Protein AF-A0A521QIY6-F1 (afdb_monomer)

Structure (mmCIF, N/CA/C/O backbone):
data_AF-A0A521QIY6-F1
#
_entry.id   AF-A0A521QIY6-F1
#
loop_
_atom_site.group_PDB
_atom_site.id
_atom_site.type_symbol
_atom_site.label_atom_id
_atom_site.label_alt_id
_atom_site.label_comp_id
_atom_site.label_asym_id
_atom_site.label_entity_id
_atom_site.label_seq_id
_atom_site.pdbx_PDB_ins_code
_atom_site.Cartn_x
_atom_site.Cartn_y
_atom_site.Cartn_z
_atom_site.occupancy
_atom_site.B_iso_or_equiv
_atom_site.auth_seq_id
_atom_site.auth_comp_id
_atom_site.auth_asym_id
_atom_site.auth_atom_id
_atom_site.pdbx_PDB_model_num
ATOM 1 N N . MET A 1 1 ? 4.962 -23.920 23.127 1.00 33.38 1 MET A N 1
ATOM 2 C CA . MET A 1 1 ? 5.573 -25.149 22.583 1.00 33.38 1 MET A CA 1
ATOM 3 C C . MET A 1 1 ? 4.693 -26.375 22.769 1.00 33.38 1 MET A C 1
ATOM 5 O O . MET A 1 1 ? 4.540 -27.035 21.761 1.00 33.38 1 MET A O 1
ATOM 9 N N . SER A 1 2 ? 4.061 -26.649 23.927 1.00 28.67 2 SER A N 1
ATOM 10 C CA . SER A 1 2 ? 3.234 -27.869 24.095 1.00 28.67 2 SER A CA 1
ATOM 11 C C . SER A 1 2 ? 2.208 -28.070 22.975 1.00 28.67 2 SER A C 1
ATOM 13 O O . SER A 1 2 ? 2.261 -29.090 22.324 1.00 28.67 2 SER A O 1
ATOM 15 N N . ARG A 1 3 ? 1.432 -27.047 22.586 1.00 37.94 3 ARG A N 1
ATOM 16 C CA . ARG A 1 3 ? 0.456 -27.188 21.482 1.00 37.94 3 ARG A CA 1
ATOM 17 C C . ARG A 1 3 ? 0.999 -27.133 20.046 1.00 37.94 3 ARG A C 1
ATOM 19 O O . ARG A 1 3 ? 0.309 -27.557 19.130 1.00 37.94 3 ARG A O 1
ATOM 26 N N . ILE A 1 4 ? 2.204 -26.599 19.819 1.00 36.56 4 ILE A N 1
ATOM 27 C CA . ILE A 1 4 ? 2.858 -26.658 18.490 1.00 36.56 4 ILE A CA 1
ATOM 28 C C . ILE A 1 4 ? 3.478 -28.045 18.296 1.00 36.56 4 ILE A C 1
ATOM 30 O O . ILE A 1 4 ? 3.399 -28.587 17.201 1.00 36.56 4 ILE A O 1
ATOM 34 N N . VAL A 1 5 ? 4.012 -28.620 19.380 1.00 37.09 5 VAL A N 1
ATOM 35 C CA . VAL A 1 5 ? 4.436 -30.021 19.463 1.00 37.09 5 VAL A CA 1
ATOM 36 C C . VAL A 1 5 ? 3.216 -30.948 19.341 1.00 37.09 5 VAL A C 1
ATOM 38 O O . VAL A 1 5 ? 3.253 -31.839 18.497 1.00 37.09 5 VAL A O 1
ATOM 41 N N . ASP A 1 6 ? 2.097 -30.643 20.014 1.00 38.53 6 ASP A N 1
ATOM 42 C CA . ASP A 1 6 ? 0.831 -31.385 19.872 1.00 38.53 6 ASP A CA 1
ATOM 43 C C . ASP A 1 6 ? 0.261 -31.308 18.445 1.00 38.53 6 A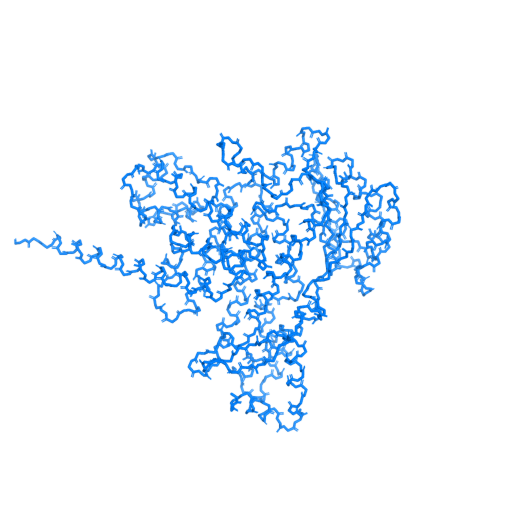SP A C 1
ATOM 45 O O . ASP A 1 6 ? -0.400 -32.236 18.007 1.00 38.53 6 ASP A O 1
ATOM 49 N N . LEU A 1 7 ? 0.498 -30.233 17.682 1.00 38.94 7 LEU A N 1
ATOM 50 C CA . LEU A 1 7 ? 0.057 -30.119 16.282 1.00 38.94 7 LEU A CA 1
ATOM 51 C C . LEU A 1 7 ? 0.878 -31.019 15.345 1.00 38.94 7 LEU A C 1
ATOM 53 O O . LEU A 1 7 ? 0.326 -31.615 14.423 1.00 38.94 7 LEU A O 1
ATOM 57 N N . THR A 1 8 ? 2.181 -31.161 15.604 1.00 36.84 8 THR A N 1
ATOM 58 C CA . THR A 1 8 ? 3.041 -32.162 14.949 1.00 36.84 8 THR A CA 1
ATOM 59 C C . THR A 1 8 ? 2.701 -33.596 15.370 1.00 36.84 8 THR A C 1
ATOM 61 O O . THR A 1 8 ? 2.744 -34.483 14.523 1.00 36.84 8 THR A O 1
ATOM 64 N N . GLU A 1 9 ? 2.305 -33.829 16.625 1.00 35.41 9 GLU A N 1
ATOM 65 C CA . GLU A 1 9 ? 1.863 -35.146 17.115 1.00 35.41 9 GLU A CA 1
ATOM 66 C C . GLU A 1 9 ? 0.446 -35.509 16.637 1.00 35.41 9 GLU A C 1
ATOM 68 O O . GLU A 1 9 ? 0.206 -36.640 16.235 1.00 35.41 9 GLU A O 1
ATOM 73 N N . GLN A 1 10 ? -0.487 -34.555 16.546 1.00 37.91 10 GLN A N 1
ATOM 74 C CA . GLN A 1 10 ? -1.837 -34.774 16.003 1.00 37.91 10 GLN A CA 1
ATOM 75 C C . GLN A 1 10 ? -1.839 -35.032 14.492 1.00 37.91 10 GLN A C 1
ATOM 77 O O . GLN A 1 10 ? -2.783 -35.632 13.976 1.00 37.91 10 GLN A O 1
ATOM 82 N N . LEU A 1 11 ? -0.799 -34.617 13.765 1.00 38.03 11 LEU A N 1
ATOM 83 C CA . LEU A 1 11 ? -0.549 -34.992 12.365 1.00 38.03 11 LEU A CA 1
ATOM 84 C C . LEU A 1 11 ? 0.205 -36.336 12.239 1.00 38.03 11 LEU A C 1
ATOM 86 O O . LEU A 1 11 ? 0.310 -36.894 11.141 1.00 38.03 11 LEU A O 1
ATOM 90 N N . GLY A 1 12 ? 0.659 -36.890 13.364 1.00 31.09 12 GLY A N 1
ATOM 91 C CA . GLY A 1 12 ? 1.385 -38.146 13.491 1.00 31.09 12 GLY A CA 1
ATOM 92 C C . GLY A 1 12 ? 0.473 -39.366 13.503 1.00 31.09 12 GLY A C 1
ATOM 93 O O . GLY A 1 12 ? 0.158 -39.897 14.552 1.00 31.09 12 GLY A O 1
ATOM 94 N N . ASP A 1 13 ? 0.072 -39.784 12.306 1.00 34.28 13 ASP A N 1
ATOM 95 C CA . ASP A 1 13 ? 0.195 -41.196 11.889 1.00 34.28 13 ASP A CA 1
ATOM 96 C C . ASP A 1 13 ? 0.654 -41.305 10.415 1.00 34.28 13 ASP A C 1
ATOM 98 O O . ASP A 1 13 ? 0.683 -42.383 9.829 1.00 34.28 13 ASP A O 1
ATOM 102 N N . GLY A 1 14 ? 1.045 -40.185 9.782 1.00 34.66 14 GLY A N 1
ATOM 103 C CA . GLY A 1 14 ? 1.465 -40.184 8.374 1.00 34.66 14 GLY A CA 1
ATOM 104 C C . GLY A 1 14 ? 2.451 -39.094 7.954 1.00 34.66 14 GLY A C 1
ATOM 105 O O . GLY A 1 14 ? 2.953 -39.154 6.836 1.00 34.66 14 GLY A O 1
ATOM 106 N N . TYR A 1 15 ? 2.772 -38.119 8.811 1.00 33.00 15 TYR A N 1
ATOM 107 C CA . TYR A 1 15 ? 3.802 -37.121 8.519 1.00 33.00 15 TYR A CA 1
ATOM 108 C C . TYR A 1 15 ? 4.764 -36.994 9.707 1.00 33.00 15 TYR A C 1
ATOM 110 O O . TYR A 1 15 ? 4.307 -36.696 10.811 1.00 33.00 15 TYR A O 1
ATOM 118 N N . PRO A 1 16 ? 6.080 -37.231 9.519 1.00 33.34 16 PRO A N 1
ATOM 119 C CA . PRO A 1 16 ? 7.054 -37.100 10.599 1.00 33.34 16 PRO A CA 1
ATOM 120 C C . PRO A 1 16 ? 7.048 -35.664 11.140 1.00 33.34 16 PRO A C 1
ATOM 122 O O . PRO A 1 16 ? 6.715 -34.737 10.418 1.00 33.34 16 PRO A O 1
ATOM 125 N N . ALA A 1 17 ? 7.420 -35.447 12.399 1.00 36.56 17 ALA A N 1
ATOM 126 C CA . ALA A 1 17 ? 7.435 -34.113 13.014 1.00 36.56 17 ALA A CA 1
ATOM 127 C C . ALA A 1 17 ? 8.518 -33.161 12.435 1.00 36.56 17 ALA A C 1
ATOM 129 O O . ALA A 1 17 ? 8.442 -31.949 12.619 1.00 36.56 17 ALA A O 1
ATOM 130 N N . GLY A 1 18 ? 9.501 -33.688 11.693 1.00 36.19 18 GLY A N 1
ATOM 131 C CA . GLY A 1 18 ? 10.623 -32.933 11.103 1.00 36.19 18 GLY A CA 1
ATOM 132 C C . GLY A 1 18 ? 10.315 -32.016 9.898 1.00 36.19 18 GLY A C 1
ATOM 133 O O . GLY A 1 18 ? 10.784 -30.880 9.879 1.00 36.19 18 GLY A O 1
ATOM 134 N N . PRO A 1 19 ? 9.490 -32.398 8.902 1.00 43.59 19 PRO A N 1
ATOM 135 C CA . PRO A 1 19 ? 9.240 -31.590 7.713 1.00 43.59 19 PRO A CA 1
ATOM 136 C C . PRO A 1 19 ? 8.481 -30.301 8.015 1.00 43.59 19 PRO A C 1
ATOM 138 O O . PRO A 1 19 ? 8.651 -29.333 7.288 1.00 43.59 19 PRO A O 1
ATOM 141 N N . MET A 1 20 ? 7.647 -30.246 9.062 1.00 41.03 20 MET A N 1
ATOM 142 C CA . MET A 1 20 ? 6.888 -29.031 9.377 1.00 41.03 20 MET A CA 1
ATOM 143 C C . MET A 1 20 ? 7.751 -28.002 10.114 1.00 41.03 20 MET A C 1
ATOM 145 O O . MET A 1 20 ? 7.671 -26.822 9.779 1.00 41.03 20 MET A O 1
ATOM 149 N N . SER A 1 21 ? 8.629 -28.414 11.040 1.00 44.91 21 SER A N 1
ATOM 150 C CA . SER A 1 21 ? 9.616 -27.501 11.635 1.00 44.91 21 SER A CA 1
ATOM 151 C C . SER A 1 21 ? 10.596 -26.982 10.588 1.00 44.91 21 SER A C 1
ATOM 153 O O . SER A 1 21 ? 10.877 -25.786 10.568 1.00 44.91 21 SER A O 1
ATOM 155 N N . ASP A 1 22 ? 11.036 -27.843 9.669 1.00 47.06 22 ASP A N 1
ATOM 156 C CA . ASP A 1 22 ? 11.930 -27.467 8.573 1.00 47.06 22 ASP A CA 1
ATOM 157 C C . ASP A 1 22 ? 11.218 -26.607 7.528 1.00 47.06 22 ASP A C 1
ATOM 159 O O . ASP A 1 22 ? 11.803 -25.663 7.007 1.00 47.06 22 ASP A O 1
ATOM 163 N N . MET A 1 23 ? 9.931 -26.846 7.264 1.00 49.12 23 MET A N 1
ATOM 164 C CA . MET A 1 23 ? 9.115 -26.022 6.372 1.00 49.12 23 MET A CA 1
ATOM 165 C C . MET A 1 23 ? 8.836 -24.648 6.988 1.00 49.12 23 MET A C 1
ATOM 167 O O . MET A 1 23 ? 9.000 -23.641 6.305 1.00 49.12 23 MET A O 1
ATOM 171 N N . VAL A 1 24 ? 8.513 -24.573 8.282 1.00 54.50 24 VAL A N 1
ATOM 172 C CA . VAL A 1 24 ? 8.364 -23.310 9.027 1.00 54.50 24 VAL A CA 1
ATOM 173 C C . VAL A 1 24 ? 9.696 -22.561 9.072 1.00 54.50 24 VAL A C 1
ATOM 175 O O . VAL A 1 24 ? 9.743 -21.369 8.765 1.00 54.50 24 VAL A O 1
ATOM 178 N N . TYR A 1 25 ? 10.799 -23.253 9.356 1.00 53.59 25 TYR A N 1
ATOM 179 C CA . TYR A 1 25 ? 12.136 -22.673 9.308 1.00 53.59 25 TYR A CA 1
ATOM 180 C C . TYR A 1 25 ? 12.508 -22.220 7.890 1.00 53.59 25 TYR A C 1
ATOM 182 O O . TYR A 1 25 ? 13.043 -21.133 7.717 1.00 53.59 25 TYR A O 1
ATOM 190 N N . SER A 1 26 ? 12.158 -22.970 6.846 1.00 54.97 26 SER A N 1
ATOM 191 C CA . SER A 1 26 ? 12.423 -22.596 5.451 1.00 54.97 26 SER A CA 1
ATOM 192 C C . SER A 1 26 ? 11.558 -21.422 4.967 1.00 54.97 26 SER A C 1
ATOM 194 O O . SER A 1 26 ? 12.024 -20.616 4.157 1.00 54.97 26 SER A O 1
ATOM 196 N N . ALA A 1 27 ? 10.331 -21.288 5.485 1.00 55.47 27 ALA A N 1
ATOM 197 C CA . ALA A 1 27 ? 9.364 -20.262 5.097 1.00 55.47 27 ALA A CA 1
ATOM 198 C C . ALA A 1 27 ? 9.553 -18.938 5.836 1.00 55.47 27 ALA A C 1
ATOM 200 O O . ALA A 1 27 ? 9.426 -17.864 5.234 1.00 55.47 27 ALA A O 1
ATOM 201 N N . PHE A 1 28 ? 9.878 -19.009 7.125 1.00 55.62 28 PHE A N 1
ATOM 202 C CA . PHE A 1 28 ? 10.055 -17.838 7.977 1.00 55.62 28 PHE A CA 1
ATOM 203 C C . PHE A 1 28 ? 11.526 -17.504 8.228 1.00 55.62 28 PHE A C 1
ATOM 205 O O . PHE A 1 28 ? 11.812 -16.364 8.581 1.00 55.62 28 PHE A O 1
ATOM 212 N N . ARG A 1 29 ? 12.456 -18.445 7.992 1.00 57.75 29 ARG A N 1
ATOM 213 C CA . ARG A 1 29 ? 13.927 -18.275 8.049 1.00 57.75 29 ARG A CA 1
ATOM 214 C C . ARG A 1 29 ? 14.431 -17.591 9.314 1.00 57.75 29 ARG A C 1
ATOM 216 O O . ARG A 1 29 ? 15.457 -16.917 9.316 1.00 57.75 29 ARG A O 1
ATOM 223 N N . ARG A 1 30 ? 13.686 -17.774 10.396 1.00 55.84 30 ARG A N 1
ATOM 224 C CA . ARG A 1 30 ? 13.954 -17.232 11.718 1.00 55.84 30 ARG A CA 1
ATOM 225 C C . ARG A 1 30 ? 13.750 -18.340 12.728 1.00 55.84 30 ARG A C 1
ATOM 227 O O . ARG A 1 30 ? 12.831 -19.149 12.590 1.00 55.84 30 ARG A O 1
ATOM 234 N N . ARG A 1 31 ? 14.621 -18.385 13.733 1.00 49.47 31 ARG A N 1
ATOM 235 C CA . ARG A 1 31 ? 14.459 -19.337 14.830 1.00 49.47 31 ARG A CA 1
ATOM 236 C C . ARG A 1 31 ? 13.375 -18.808 15.767 1.00 49.47 31 ARG A C 1
ATOM 238 O O . ARG A 1 31 ? 13.448 -17.639 16.149 1.00 49.47 31 ARG A O 1
ATOM 245 N N . PRO A 1 32 ? 12.373 -19.617 16.138 1.00 48.91 32 PRO A N 1
ATOM 246 C CA . PRO A 1 32 ? 11.478 -19.258 17.226 1.00 48.91 32 PRO A CA 1
ATOM 247 C C . PRO A 1 32 ? 12.277 -19.267 18.530 1.00 48.91 32 PRO A C 1
ATOM 249 O O . PRO A 1 32 ? 12.830 -20.290 18.923 1.00 48.91 32 PRO A O 1
ATOM 252 N N . VAL A 1 33 ? 12.348 -18.115 19.186 1.00 47.69 33 VAL A N 1
ATOM 253 C CA . VAL A 1 33 ? 13.031 -17.909 20.463 1.00 47.69 33 VAL A CA 1
ATOM 254 C C . VAL A 1 33 ? 12.031 -17.323 21.443 1.00 47.69 33 VAL A C 1
ATOM 256 O O . VAL A 1 33 ? 11.295 -16.390 21.133 1.00 47.69 33 VAL A O 1
ATOM 259 N N . LEU A 1 34 ? 11.973 -17.876 22.646 1.00 39.91 34 LEU A N 1
ATOM 260 C CA . LEU A 1 34 ? 11.134 -17.335 23.704 1.00 39.91 34 LEU A CA 1
ATOM 261 C C . LEU A 1 34 ? 11.894 -16.196 24.396 1.00 39.91 34 LEU A C 1
ATOM 263 O O . LEU A 1 34 ? 12.901 -16.443 25.056 1.00 39.91 34 LEU A O 1
ATOM 267 N N . LYS A 1 35 ? 11.411 -14.955 24.277 1.00 44.25 35 LYS A N 1
ATOM 268 C CA . LYS A 1 35 ? 11.893 -13.817 25.076 1.00 44.25 35 LYS A CA 1
ATOM 269 C C . LYS A 1 35 ? 10.741 -13.212 25.856 1.00 44.25 35 LYS A C 1
ATOM 271 O O . LYS A 1 35 ? 9.665 -12.985 25.312 1.00 44.25 35 LYS A O 1
ATOM 276 N N . THR A 1 36 ? 10.965 -12.951 27.145 1.00 43.88 36 THR A N 1
ATOM 277 C CA . THR A 1 36 ? 9.992 -12.267 28.020 1.00 43.88 36 THR A CA 1
ATOM 278 C C . THR A 1 36 ? 8.578 -12.878 27.963 1.00 43.88 36 THR A C 1
ATOM 280 O O . THR A 1 36 ? 7.592 -12.156 27.862 1.00 43.88 36 THR A O 1
ATOM 283 N N . GLY A 1 37 ? 8.464 -14.213 27.937 1.00 37.19 37 GLY A N 1
ATOM 284 C CA . GLY A 1 37 ? 7.169 -14.912 27.866 1.00 37.19 37 GLY A CA 1
ATOM 285 C C . GLY A 1 37 ? 6.442 -14.846 26.513 1.00 37.19 37 GLY A C 1
ATOM 286 O O . GLY A 1 37 ? 5.353 -15.401 26.393 1.00 37.19 37 GLY A O 1
ATOM 287 N N . ARG A 1 38 ? 7.029 -14.221 25.483 1.00 35.53 38 ARG A N 1
ATOM 288 C CA . ARG A 1 38 ? 6.513 -14.203 24.106 1.00 35.53 38 ARG A CA 1
ATOM 289 C C . ARG A 1 38 ? 7.471 -14.922 23.164 1.00 35.53 38 ARG A C 1
ATOM 291 O O . ARG A 1 38 ? 8.690 -14.789 23.261 1.00 35.53 38 ARG A O 1
ATOM 298 N N . TRP A 1 39 ? 6.916 -15.702 22.244 1.00 41.78 39 TRP A N 1
ATOM 299 C CA . TRP A 1 39 ? 7.694 -16.303 21.166 1.00 41.78 39 TRP A CA 1
ATOM 300 C C . TRP A 1 39 ? 7.975 -15.233 20.120 1.00 41.78 39 TRP A C 1
ATOM 302 O O . TRP A 1 39 ? 7.055 -14.737 19.478 1.00 41.78 39 TRP A O 1
ATOM 312 N N . ILE A 1 40 ? 9.244 -14.886 19.962 1.00 43.91 40 ILE A N 1
ATOM 313 C CA . ILE A 1 40 ? 9.724 -14.000 18.913 1.00 43.91 40 ILE A CA 1
ATOM 314 C C . ILE A 1 40 ? 10.501 -14.825 17.894 1.00 43.91 40 ILE A C 1
ATOM 316 O O . ILE A 1 40 ? 11.194 -15.779 18.232 1.00 43.91 40 ILE A O 1
ATOM 320 N N . LEU A 1 41 ? 10.388 -14.475 16.623 1.00 47.62 41 LEU A N 1
ATOM 321 C CA . LEU A 1 41 ? 11.228 -15.056 15.586 1.00 47.62 41 LEU A CA 1
ATOM 322 C C . LEU A 1 41 ? 12.486 -14.185 15.475 1.00 47.62 41 LEU A C 1
ATOM 324 O O . LEU A 1 41 ? 12.417 -13.068 14.956 1.00 47.62 41 LEU A O 1
ATOM 328 N N . GLU A 1 42 ? 13.612 -14.670 16.008 1.00 46.06 42 GLU A N 1
ATOM 329 C CA . GLU A 1 42 ? 14.890 -13.954 15.947 1.00 46.06 42 GLU A CA 1
ATOM 330 C C . GLU A 1 42 ? 15.469 -13.991 14.534 1.00 46.06 42 GLU A C 1
ATOM 332 O O . GLU A 1 42 ? 15.490 -15.034 13.871 1.00 46.06 42 GLU A O 1
ATOM 337 N N . GLU A 1 43 ? 15.946 -12.832 14.075 1.00 49.16 43 GLU A N 1
ATOM 338 C CA . GLU A 1 43 ? 16.735 -12.747 12.851 1.00 49.16 43 GLU A CA 1
ATOM 339 C C . GLU A 1 43 ? 18.039 -13.533 13.033 1.00 49.16 43 GLU A C 1
ATOM 341 O O . GLU A 1 43 ? 18.678 -13.416 14.083 1.00 49.16 43 GLU A O 1
ATOM 346 N N . PRO A 1 44 ? 18.456 -14.342 12.045 1.00 44.19 44 PRO A N 1
ATOM 347 C CA . PRO A 1 44 ? 19.740 -15.011 12.126 1.00 44.19 44 PRO A CA 1
ATOM 348 C C . PRO A 1 44 ? 20.871 -13.972 12.243 1.00 44.19 44 PRO A C 1
ATOM 350 O O . PRO A 1 44 ? 20.827 -12.930 11.574 1.00 44.19 44 PRO A O 1
ATOM 353 N N . PRO A 1 45 ? 21.900 -14.239 13.068 1.00 36.44 45 PRO A N 1
ATOM 354 C CA . PRO A 1 45 ? 23.074 -13.381 13.138 1.00 36.44 45 PRO A CA 1
ATOM 355 C C . PRO A 1 45 ? 23.733 -13.340 11.751 1.00 36.44 45 PRO A C 1
ATOM 357 O O . PRO A 1 45 ? 24.137 -14.374 11.226 1.00 36.44 45 PRO A O 1
ATOM 360 N N . GLY A 1 46 ? 23.777 -12.154 11.134 1.00 40.50 46 GLY A N 1
ATOM 361 C CA . GLY A 1 46 ? 24.279 -11.956 9.763 1.00 40.50 46 GLY A CA 1
ATOM 362 C C . GLY A 1 46 ? 23.329 -11.220 8.809 1.00 40.50 46 GLY A C 1
ATOM 363 O O . GLY A 1 46 ? 23.744 -10.857 7.712 1.00 40.50 46 GLY A O 1
ATOM 364 N N . GLY A 1 47 ? 22.088 -10.936 9.224 1.00 45.03 47 GLY A N 1
ATOM 365 C CA . GLY A 1 47 ? 21.134 -10.164 8.421 1.00 45.03 47 GLY A CA 1
ATOM 366 C C . GLY A 1 47 ? 20.554 -10.928 7.220 1.00 45.03 47 GLY A C 1
ATOM 367 O O . GLY A 1 47 ? 20.888 -12.079 6.950 1.00 45.03 47 GLY A O 1
ATOM 368 N N . PHE A 1 48 ? 19.620 -10.280 6.518 1.00 41.06 48 PHE A N 1
ATOM 369 C CA . PHE A 1 48 ? 18.853 -10.811 5.383 1.00 41.06 48 PHE A CA 1
ATOM 370 C C . PHE A 1 48 ? 19.747 -11.219 4.192 1.00 41.06 48 PHE A C 1
ATOM 372 O O . PHE A 1 48 ? 19.914 -10.438 3.262 1.00 41.06 48 PHE A O 1
ATOM 379 N N . ASN A 1 49 ? 20.297 -12.437 4.191 1.00 38.00 49 ASN A N 1
ATOM 380 C CA . ASN A 1 49 ? 21.118 -12.949 3.080 1.00 38.00 49 ASN A CA 1
ATOM 381 C C . ASN A 1 49 ? 20.652 -14.299 2.503 1.00 38.00 49 ASN A C 1
ATOM 383 O O . ASN A 1 49 ? 21.414 -14.999 1.846 1.00 38.00 49 ASN A O 1
ATOM 387 N N . ALA A 1 50 ? 19.383 -14.660 2.688 1.00 43.66 50 ALA A N 1
ATOM 388 C CA . ALA A 1 50 ? 18.773 -15.808 2.019 1.00 43.66 50 ALA A CA 1
ATOM 389 C C . ALA A 1 50 ? 17.541 -15.330 1.235 1.00 43.66 50 ALA A C 1
ATOM 391 O O . ALA A 1 50 ? 16.731 -14.615 1.820 1.00 43.66 50 ALA A O 1
ATOM 392 N N . ASP A 1 51 ? 17.378 -15.761 -0.033 1.00 52.19 51 ASP A N 1
ATOM 393 C CA . ASP A 1 51 ? 16.365 -15.329 -1.034 1.00 52.19 51 ASP A CA 1
ATOM 394 C C . ASP A 1 51 ? 15.357 -14.270 -0.551 1.00 52.19 51 ASP A C 1
ATOM 396 O O . ASP A 1 51 ? 14.376 -14.624 0.116 1.00 52.19 51 ASP A O 1
ATOM 400 N N . PRO A 1 52 ? 15.566 -12.987 -0.886 1.00 60.12 52 PRO A N 1
ATOM 401 C CA . PRO A 1 52 ? 14.670 -11.919 -0.465 1.00 60.12 52 PRO A CA 1
ATOM 402 C C . PRO A 1 52 ? 13.254 -12.095 -1.038 1.00 60.12 52 PRO A C 1
ATOM 404 O O . PRO A 1 52 ? 13.064 -12.660 -2.117 1.00 60.12 52 PRO A O 1
ATOM 407 N N . PHE A 1 53 ? 12.257 -11.539 -0.334 1.00 64.75 53 PHE A N 1
ATOM 408 C CA . PHE A 1 53 ? 10.866 -11.404 -0.801 1.00 64.75 53 PHE A CA 1
ATOM 409 C C . PHE A 1 53 ? 10.790 -10.900 -2.252 1.00 64.75 53 PHE A C 1
ATOM 411 O O . PHE A 1 53 ? 9.955 -11.374 -3.024 1.00 64.75 53 PHE A O 1
ATOM 418 N N . LEU A 1 54 ? 11.703 -9.995 -2.630 1.00 71.81 54 LEU A N 1
ATOM 419 C CA . LEU A 1 54 ? 11.902 -9.523 -3.998 1.00 71.81 54 LEU A CA 1
ATOM 420 C C . LEU A 1 54 ? 13.359 -9.670 -4.422 1.00 71.81 54 LEU A C 1
ATOM 422 O O . LEU A 1 54 ? 14.264 -9.204 -3.734 1.00 71.81 54 LEU A O 1
ATOM 426 N N . GLN A 1 55 ? 13.570 -10.235 -5.603 1.00 77.50 55 GLN A N 1
ATOM 427 C CA . GLN A 1 55 ? 14.846 -10.190 -6.304 1.00 77.50 55 GLN A CA 1
ATOM 428 C C . GLN A 1 55 ? 14.895 -8.913 -7.144 1.00 77.50 55 GLN A C 1
ATOM 430 O O . GLN A 1 55 ? 14.015 -8.684 -7.974 1.00 77.50 55 GLN A O 1
ATOM 435 N N . ILE A 1 56 ? 15.914 -8.083 -6.929 1.00 77.44 56 ILE A N 1
ATOM 436 C CA . ILE A 1 56 ? 16.141 -6.855 -7.696 1.00 77.44 56 ILE A CA 1
ATOM 437 C C . ILE A 1 56 ? 17.294 -7.121 -8.665 1.00 77.44 56 ILE A C 1
ATOM 439 O O . ILE A 1 56 ? 18.407 -7.435 -8.243 1.00 77.44 56 ILE A O 1
ATOM 443 N N . GLY A 1 57 ? 17.015 -7.023 -9.960 1.00 78.50 57 GLY A N 1
ATOM 444 C CA . GLY A 1 57 ? 18.015 -7.081 -11.015 1.00 78.50 57 GLY A CA 1
ATOM 445 C C . GLY A 1 57 ? 18.923 -5.855 -10.988 1.00 78.50 57 GLY A C 1
ATOM 446 O O . GLY A 1 57 ? 18.532 -4.780 -10.529 1.00 78.50 57 GLY A O 1
ATOM 447 N N . GLN A 1 58 ? 20.143 -6.026 -11.494 1.00 81.31 58 GLN A N 1
ATOM 448 C CA . GLN A 1 58 ? 21.100 -4.930 -11.614 1.00 81.31 58 GLN A CA 1
ATOM 449 C C . GLN A 1 58 ? 20.564 -3.820 -12.536 1.00 81.31 58 GLN A C 1
ATOM 451 O O . GLN A 1 58 ? 19.804 -4.119 -13.466 1.00 81.31 58 GLN A O 1
ATOM 456 N N . PRO A 1 59 ? 20.979 -2.560 -12.315 1.00 80.81 59 PRO A N 1
ATOM 457 C CA . PRO A 1 59 ? 20.694 -1.464 -13.230 1.00 80.81 59 PRO A CA 1
ATOM 458 C C . PRO A 1 59 ? 21.137 -1.780 -14.649 1.00 80.81 59 PRO A C 1
ATOM 460 O O . PRO A 1 59 ? 22.239 -2.277 -14.880 1.00 80.81 59 PRO A O 1
ATOM 463 N N . ILE A 1 60 ? 20.282 -1.432 -15.604 1.00 86.25 60 ILE A N 1
ATOM 464 C CA . ILE A 1 60 ? 20.591 -1.479 -17.026 1.00 86.25 60 ILE A CA 1
ATOM 465 C C . ILE A 1 60 ? 20.436 -0.063 -17.570 1.00 86.25 60 ILE A C 1
ATOM 467 O O . ILE A 1 60 ? 19.347 0.516 -17.505 1.00 86.25 60 ILE A O 1
ATOM 471 N N . ALA A 1 61 ? 21.535 0.500 -18.067 1.00 86.50 61 ALA A N 1
ATOM 472 C CA . ALA A 1 61 ? 21.528 1.777 -18.765 1.00 86.50 61 ALA A CA 1
ATOM 473 C C . ALA A 1 61 ? 20.767 1.659 -20.096 1.00 86.50 61 ALA A C 1
ATOM 475 O O . ALA A 1 61 ? 20.774 0.612 -20.744 1.00 86.50 61 ALA A O 1
ATOM 476 N N . LEU A 1 62 ? 20.090 2.736 -20.492 1.00 86.06 62 LEU A N 1
ATOM 477 C CA . LEU A 1 62 ? 19.343 2.838 -21.751 1.00 86.06 62 LEU A CA 1
ATOM 478 C C . LEU A 1 62 ? 20.156 3.621 -22.801 1.00 86.06 62 LEU A C 1
ATOM 480 O O . LEU A 1 62 ? 19.644 4.542 -23.435 1.00 86.06 62 LEU A O 1
ATOM 484 N N . ASP A 1 63 ? 21.434 3.280 -22.959 1.00 77.44 63 ASP A N 1
ATOM 485 C CA . ASP A 1 63 ? 22.473 4.025 -23.693 1.00 77.44 63 ASP A CA 1
ATOM 486 C C . ASP A 1 63 ? 22.563 3.713 -25.203 1.00 77.44 63 ASP A C 1
ATOM 488 O O . ASP A 1 63 ? 23.572 3.980 -25.849 1.00 77.44 63 ASP A O 1
ATOM 492 N N . GLY A 1 64 ? 21.480 3.214 -25.804 1.00 67.94 64 GLY A N 1
ATOM 493 C CA . GLY A 1 64 ? 21.366 3.026 -27.258 1.00 67.94 64 GLY A CA 1
ATOM 494 C C . GLY A 1 64 ? 21.507 1.580 -27.741 1.00 67.94 64 GLY A C 1
ATOM 495 O O . GLY A 1 64 ? 21.068 1.277 -28.850 1.00 67.94 64 GLY A O 1
ATOM 496 N N . HIS A 1 65 ? 21.974 0.652 -26.902 1.00 81.56 65 HIS A N 1
ATOM 497 C CA . HIS A 1 65 ? 21.978 -0.790 -27.196 1.00 81.56 65 HIS A CA 1
ATOM 498 C C . HIS A 1 65 ? 20.652 -1.461 -26.807 1.00 81.56 65 HIS A C 1
ATOM 500 O O . HIS A 1 65 ? 20.597 -2.399 -26.008 1.00 81.56 65 HIS A O 1
ATOM 506 N N . LEU A 1 66 ? 19.546 -0.963 -27.366 1.00 83.44 66 LEU A N 1
ATOM 507 C CA . LEU A 1 66 ? 18.201 -1.332 -26.914 1.00 83.44 66 LEU A CA 1
ATOM 508 C C . LEU A 1 66 ? 17.863 -2.815 -27.128 1.00 83.44 66 LEU A C 1
ATOM 510 O O . LEU A 1 66 ? 17.146 -3.391 -26.310 1.00 83.44 66 LEU A O 1
ATOM 514 N N . ASP A 1 67 ? 18.398 -3.456 -28.168 1.00 81.50 67 ASP A N 1
ATOM 515 C CA . ASP A 1 67 ? 18.198 -4.892 -28.419 1.00 81.50 67 ASP A CA 1
ATOM 516 C C . ASP A 1 67 ? 18.888 -5.776 -27.366 1.00 81.50 67 ASP A C 1
ATOM 518 O O . ASP A 1 67 ? 18.353 -6.810 -26.957 1.00 81.50 67 ASP A O 1
ATOM 522 N N . ASP A 1 68 ? 20.056 -5.362 -26.868 1.00 84.06 68 ASP A N 1
ATOM 523 C CA . ASP A 1 68 ? 20.725 -6.044 -25.757 1.00 84.06 68 ASP A CA 1
ATOM 524 C C . ASP A 1 68 ? 19.971 -5.832 -24.437 1.00 84.06 68 ASP A C 1
ATOM 526 O O . ASP A 1 68 ? 19.706 -6.787 -23.703 1.00 84.06 68 ASP A O 1
ATOM 530 N N . PHE A 1 69 ? 19.514 -4.599 -24.194 1.00 86.69 69 PHE A N 1
ATOM 531 C CA . PHE A 1 69 ? 18.666 -4.249 -23.054 1.00 86.69 69 PHE A CA 1
ATOM 532 C C . PHE A 1 69 ? 17.430 -5.158 -22.942 1.00 86.69 69 PHE A C 1
ATOM 534 O O . PHE A 1 69 ? 17.198 -5.749 -21.884 1.00 86.69 69 PHE A O 1
ATOM 541 N N . GLY A 1 70 ? 16.657 -5.311 -24.024 1.00 83.88 70 GLY A N 1
ATOM 542 C CA . GLY A 1 70 ? 15.432 -6.116 -24.004 1.00 83.88 70 GLY A CA 1
ATOM 543 C C . GLY A 1 70 ? 15.709 -7.583 -23.685 1.00 83.88 70 GLY A C 1
ATOM 544 O O . GLY A 1 70 ? 14.996 -8.182 -22.878 1.00 83.88 70 GLY A O 1
ATOM 545 N N . ARG A 1 71 ? 16.792 -8.147 -24.239 1.00 85.62 71 ARG A N 1
ATOM 546 C CA . ARG A 1 71 ? 17.222 -9.523 -23.942 1.00 85.62 71 ARG A CA 1
ATOM 547 C C . ARG A 1 71 ? 17.644 -9.691 -22.486 1.00 85.62 71 ARG A C 1
ATOM 549 O O . ARG A 1 71 ? 17.220 -10.654 -21.850 1.00 85.62 71 ARG A O 1
ATOM 556 N N . ARG A 1 72 ? 18.421 -8.755 -21.935 1.00 85.31 72 ARG A N 1
ATOM 557 C CA . ARG A 1 72 ? 18.864 -8.788 -20.529 1.00 85.31 72 ARG A CA 1
ATOM 558 C C . ARG A 1 72 ? 17.694 -8.698 -19.552 1.00 85.31 72 ARG A C 1
ATOM 560 O O . ARG A 1 72 ? 17.654 -9.459 -18.587 1.00 85.31 72 ARG A O 1
ATOM 567 N N . VAL A 1 73 ? 16.720 -7.824 -19.821 1.00 84.69 73 VAL A N 1
ATOM 568 C CA . VAL A 1 73 ? 15.487 -7.739 -19.023 1.00 84.69 73 VAL A CA 1
ATOM 569 C C . VAL A 1 73 ? 14.696 -9.043 -19.109 1.00 84.69 73 VAL A C 1
ATOM 571 O O . VAL A 1 73 ? 14.350 -9.613 -18.076 1.00 84.69 73 VAL A O 1
ATOM 574 N N . ALA A 1 74 ? 14.454 -9.556 -20.318 1.00 84.31 74 ALA A N 1
ATOM 575 C CA . ALA A 1 74 ? 13.671 -10.773 -20.519 1.00 84.31 74 ALA A CA 1
ATOM 576 C C . ALA A 1 74 ? 14.324 -12.025 -19.910 1.00 84.31 74 ALA A C 1
ATOM 578 O O . ALA A 1 74 ? 13.622 -12.892 -19.386 1.00 84.31 74 ALA A O 1
ATOM 579 N N . ALA A 1 75 ? 15.657 -12.109 -19.923 1.00 83.00 75 ALA A N 1
ATOM 580 C CA . ALA A 1 75 ? 16.404 -13.197 -19.296 1.00 83.00 75 ALA A CA 1
ATOM 581 C C . ALA A 1 75 ? 16.204 -13.240 -17.773 1.00 83.00 75 ALA A C 1
ATOM 583 O O . ALA A 1 75 ? 16.207 -14.322 -17.184 1.00 83.00 75 ALA A O 1
ATOM 584 N N . PHE A 1 76 ? 15.989 -12.079 -17.145 1.00 77.62 76 PHE A N 1
ATOM 585 C CA . PHE A 1 76 ? 15.751 -11.981 -15.708 1.00 77.62 76 PHE A CA 1
ATOM 586 C C . PHE A 1 76 ? 14.344 -12.429 -15.301 1.00 77.62 76 PHE A C 1
ATOM 588 O O . PHE A 1 76 ? 14.154 -12.814 -14.153 1.00 77.62 76 PHE A O 1
ATOM 595 N N . LEU A 1 77 ? 13.355 -12.395 -16.201 1.00 74.56 77 LEU A N 1
ATOM 596 C CA . LEU A 1 77 ? 11.967 -12.797 -15.923 1.00 74.56 77 LEU A CA 1
ATOM 597 C C . LEU A 1 77 ? 11.833 -14.325 -15.740 1.00 74.56 77 LEU A C 1
ATOM 599 O O . LEU A 1 77 ? 12.827 -15.031 -15.814 1.00 74.56 77 LEU A O 1
ATOM 603 N N . SER A 1 78 ? 10.660 -14.897 -15.436 1.00 67.94 78 SER A N 1
ATOM 604 C CA . SER A 1 78 ? 10.539 -16.357 -15.176 1.00 67.94 78 SER A CA 1
ATOM 605 C C . SER A 1 78 ? 10.660 -17.214 -16.455 1.00 67.94 78 SER A C 1
ATOM 607 O O . SER A 1 78 ? 10.197 -16.768 -17.501 1.00 67.94 78 SER A O 1
ATOM 609 N N . PRO A 1 79 ? 11.300 -18.404 -16.452 1.00 65.31 79 PRO A N 1
ATOM 610 C CA . PRO A 1 79 ? 11.408 -19.241 -17.660 1.00 65.31 79 PRO A CA 1
ATOM 611 C C . PRO A 1 79 ? 10.095 -19.937 -18.010 1.00 65.31 79 PRO A C 1
ATOM 613 O O . PRO A 1 79 ? 9.824 -20.149 -19.185 1.00 65.31 79 PRO A O 1
ATOM 616 N N . ASP A 1 80 ? 9.238 -20.166 -17.016 1.00 58.91 80 ASP A N 1
ATOM 617 C CA . ASP A 1 80 ? 7.914 -20.788 -17.163 1.00 58.91 80 ASP A CA 1
ATOM 618 C C . ASP A 1 80 ? 6.866 -19.853 -17.811 1.00 58.91 80 ASP A C 1
ATOM 620 O O . ASP A 1 80 ? 5.661 -20.051 -17.673 1.00 58.91 80 ASP A O 1
ATOM 624 N N . MET A 1 81 ? 7.308 -18.780 -18.475 1.00 58.69 81 MET A N 1
ATOM 625 C CA . MET A 1 81 ? 6.434 -17.779 -19.085 1.00 58.69 81 MET A CA 1
ATOM 626 C C . MET A 1 81 ? 5.921 -18.247 -20.442 1.00 58.69 81 MET A C 1
ATOM 628 O O . MET A 1 81 ? 6.631 -18.164 -21.444 1.00 58.69 81 MET A O 1
ATOM 632 N N . GLN A 1 82 ? 4.657 -18.662 -20.471 1.00 59.97 82 GLN A N 1
ATOM 633 C CA . GLN A 1 82 ? 3.872 -18.791 -21.694 1.00 59.97 82 GLN A CA 1
ATOM 634 C C . GLN A 1 82 ? 2.463 -18.257 -21.436 1.00 59.97 82 GLN A C 1
ATOM 636 O O . GLN A 1 82 ? 1.695 -18.851 -20.678 1.00 59.97 82 GLN A O 1
ATOM 641 N N . PHE A 1 83 ? 2.102 -17.140 -22.068 1.00 58.66 83 PHE A N 1
ATOM 642 C CA . PHE A 1 83 ? 0.689 -16.807 -22.208 1.00 58.66 83 PHE A CA 1
ATOM 643 C C . PHE A 1 83 ? 0.121 -17.560 -23.402 1.00 58.66 83 PHE A C 1
ATOM 645 O O . PHE A 1 83 ? 0.626 -17.467 -24.519 1.00 58.66 83 PHE A O 1
ATOM 652 N N . THR A 1 84 ? -0.979 -18.269 -23.178 1.00 56.16 84 THR A N 1
ATOM 653 C CA . THR A 1 84 ? -1.752 -18.831 -24.287 1.00 56.16 84 THR A CA 1
ATOM 654 C C . THR A 1 84 ? -2.579 -17.722 -24.943 1.00 56.16 84 THR A C 1
ATOM 656 O O . THR A 1 84 ? -3.104 -16.847 -24.254 1.00 56.16 84 THR A O 1
ATOM 659 N N . ASP A 1 85 ? -2.782 -17.763 -26.263 1.00 57.97 85 ASP A N 1
ATOM 660 C CA . ASP A 1 85 ? -3.643 -16.783 -26.955 1.00 57.97 85 ASP A CA 1
ATOM 661 C C . ASP A 1 85 ? -5.090 -16.762 -26.391 1.00 57.97 85 ASP A C 1
ATOM 663 O O . ASP A 1 85 ? -5.815 -15.787 -26.570 1.00 57.97 85 ASP A O 1
ATOM 667 N N . ARG A 1 86 ? -5.509 -17.803 -25.646 1.00 53.09 86 ARG A N 1
ATOM 668 C CA . ARG A 1 86 ? -6.811 -17.886 -24.956 1.00 53.09 86 ARG A CA 1
ATOM 669 C C . ARG A 1 86 ? -6.950 -16.942 -23.757 1.00 53.09 86 ARG A C 1
ATOM 671 O O . ARG A 1 86 ? -8.072 -16.566 -23.438 1.00 53.09 86 ARG A O 1
ATOM 678 N N . THR A 1 87 ? -5.852 -16.578 -23.092 1.00 55.03 87 THR A N 1
ATOM 679 C CA . THR A 1 87 ? -5.856 -15.681 -21.918 1.00 55.03 87 THR A CA 1
ATOM 680 C C . THR A 1 87 ? -5.734 -14.208 -22.294 1.00 55.03 87 THR A C 1
ATOM 682 O O . THR A 1 87 ? -5.857 -13.338 -21.434 1.00 55.03 87 THR A O 1
ATOM 685 N N . ARG A 1 88 ? -5.499 -13.908 -23.577 1.00 55.78 88 ARG A N 1
ATOM 686 C CA . ARG A 1 88 ? -5.467 -12.537 -24.074 1.00 55.78 88 ARG A CA 1
ATOM 687 C C . ARG A 1 88 ? -6.910 -12.055 -24.249 1.00 55.78 88 ARG A C 1
ATOM 689 O O . ARG A 1 88 ? -7.685 -12.724 -24.938 1.00 55.78 88 ARG A O 1
ATOM 696 N N . PRO A 1 89 ? -7.313 -10.927 -23.647 1.00 54.34 89 PRO A N 1
ATOM 697 C CA . PRO A 1 89 ? -8.653 -10.410 -23.870 1.00 54.34 89 PRO A CA 1
ATOM 698 C C . PRO A 1 89 ? -8.832 -10.114 -25.366 1.00 54.34 89 PRO A C 1
ATOM 700 O O . PRO A 1 89 ? -8.034 -9.396 -25.968 1.00 54.34 89 PRO A O 1
ATOM 703 N N . ARG A 1 90 ? -9.866 -10.714 -25.975 1.00 45.84 90 ARG A N 1
ATOM 704 C CA . ARG A 1 90 ? -10.100 -10.717 -27.437 1.00 45.84 90 ARG A CA 1
ATOM 705 C C . ARG A 1 90 ? -10.298 -9.318 -28.032 1.00 45.84 90 ARG A C 1
ATOM 707 O O . ARG A 1 90 ? -10.137 -9.141 -29.233 1.00 45.84 90 ARG A O 1
ATOM 714 N N . SER A 1 91 ? -10.617 -8.337 -27.194 1.00 43.12 91 SER A N 1
ATOM 715 C CA . SER A 1 91 ? -10.740 -6.933 -27.568 1.00 43.12 91 SER A CA 1
ATOM 716 C C . SER A 1 91 ? -10.526 -6.045 -26.341 1.00 43.12 91 SER A C 1
ATOM 718 O O . SER A 1 91 ? -11.481 -5.589 -25.717 1.00 43.12 91 SER A O 1
ATOM 720 N N . VAL A 1 92 ? -9.272 -5.772 -25.983 1.00 41.75 92 VAL A N 1
ATOM 721 C CA . VAL A 1 92 ? -8.973 -4.485 -25.341 1.00 41.75 92 VAL A CA 1
ATOM 722 C C . VAL A 1 92 ? -8.574 -3.565 -26.475 1.00 41.75 92 VAL A C 1
ATOM 724 O O . VAL A 1 92 ? -7.401 -3.424 -26.811 1.00 41.75 92 VAL A O 1
ATOM 727 N N . THR A 1 93 ? -9.568 -2.954 -27.114 1.00 42.22 93 THR A N 1
ATOM 728 C CA . THR A 1 93 ? -9.333 -1.642 -27.704 1.00 42.22 93 THR A CA 1
ATOM 729 C C . THR A 1 93 ? -8.967 -0.754 -26.529 1.00 42.22 93 THR A C 1
ATOM 731 O O . THR A 1 93 ? -9.853 -0.241 -25.850 1.00 42.22 93 THR A O 1
ATOM 734 N N . ALA A 1 94 ? -7.668 -0.622 -26.242 1.00 43.47 94 ALA A N 1
ATOM 735 C CA . ALA A 1 94 ? -7.177 0.558 -25.557 1.00 43.47 94 ALA A CA 1
ATOM 736 C C . ALA A 1 94 ? -7.698 1.698 -26.424 1.00 43.47 94 ALA A C 1
ATOM 738 O O . ALA A 1 94 ? -7.211 1.883 -27.539 1.00 43.47 94 ALA A O 1
ATOM 739 N N . THR A 1 95 ? -8.811 2.311 -26.007 1.00 42.81 95 THR A N 1
ATOM 740 C CA . THR A 1 95 ? -9.448 3.412 -26.723 1.00 42.81 95 THR A CA 1
ATOM 741 C C . THR A 1 95 ? -8.321 4.353 -27.072 1.00 42.81 95 THR A C 1
ATOM 743 O O . THR A 1 95 ? -7.638 4.833 -26.169 1.00 42.81 95 THR A O 1
ATOM 746 N N . SER A 1 96 ? -8.049 4.491 -28.368 1.00 40.00 96 SER A N 1
ATOM 747 C CA . SER A 1 96 ? -6.925 5.242 -28.902 1.00 40.00 96 SER A CA 1
ATOM 748 C C . SER A 1 96 ? -7.137 6.713 -28.563 1.00 40.00 96 SER A C 1
ATOM 750 O O . SER A 1 96 ? -7.654 7.488 -29.363 1.00 40.00 96 SER A O 1
ATOM 752 N N . GLY A 1 97 ? -6.826 7.082 -27.328 1.00 47.94 97 GLY A N 1
ATOM 753 C CA . GLY A 1 97 ? -6.744 8.460 -26.904 1.00 47.94 97 GLY A CA 1
ATOM 754 C C . GLY A 1 97 ? -5.504 9.075 -27.534 1.00 47.94 97 GLY A C 1
ATOM 755 O O . GLY A 1 97 ? -4.453 8.443 -27.640 1.00 47.94 97 GLY A O 1
ATOM 756 N N . PHE A 1 98 ? -5.619 10.321 -27.977 1.00 52.44 98 PHE A N 1
ATOM 757 C CA . PHE A 1 98 ? -4.456 11.096 -28.384 1.00 52.44 98 PHE A CA 1
ATOM 758 C C . PHE A 1 98 ? -3.658 11.502 -27.135 1.00 52.44 98 PHE A C 1
ATOM 760 O O . PHE A 1 98 ? -4.202 12.128 -26.227 1.00 52.44 98 PHE A O 1
ATOM 767 N N . GLY A 1 99 ? -2.358 11.188 -27.090 1.00 68.31 99 GLY A N 1
ATOM 768 C CA . GLY A 1 99 ? -1.435 11.714 -26.075 1.00 68.31 99 GLY A CA 1
ATOM 769 C C . GLY A 1 99 ? -0.507 10.678 -25.433 1.00 68.31 99 GLY A C 1
ATOM 770 O O . GLY A 1 99 ? -0.624 9.478 -25.653 1.00 68.31 99 GLY A O 1
ATOM 771 N N . LEU A 1 100 ? 0.439 11.156 -24.614 1.00 69.38 100 LEU A N 1
ATOM 772 C CA . LEU A 1 100 ? 1.473 10.306 -23.997 1.00 69.38 100 LEU A CA 1
ATOM 773 C C . LEU A 1 100 ? 0.921 9.318 -22.953 1.00 69.38 100 LEU A C 1
ATOM 775 O O . LEU A 1 100 ? 1.565 8.306 -22.713 1.00 69.38 100 LEU A O 1
ATOM 779 N N . ILE A 1 101 ? -0.236 9.599 -22.335 1.00 68.75 101 ILE A N 1
ATOM 780 C CA . ILE A 1 101 ? -0.872 8.701 -21.347 1.00 68.75 101 ILE A CA 1
ATOM 781 C C . ILE A 1 101 ? -1.391 7.448 -22.039 1.00 68.75 101 ILE A C 1
ATOM 783 O O . ILE A 1 101 ? -0.977 6.351 -21.691 1.00 68.75 101 ILE A O 1
ATOM 787 N N . SER A 1 102 ? -2.234 7.620 -23.057 1.00 71.69 102 SER A N 1
ATOM 788 C CA . SER A 1 102 ? -2.810 6.503 -23.805 1.00 71.69 102 SER A CA 1
ATOM 789 C C . SER A 1 102 ? -1.732 5.667 -24.491 1.00 71.69 102 SER A C 1
ATOM 791 O O . SER A 1 102 ? -1.845 4.448 -24.548 1.00 71.69 102 SER A O 1
ATOM 793 N N . GLU A 1 103 ? -0.647 6.299 -24.950 1.00 77.75 103 GLU A N 1
ATOM 794 C CA . GLU A 1 103 ? 0.508 5.580 -25.491 1.00 77.75 103 GLU A CA 1
ATOM 795 C C . GLU A 1 103 ? 1.262 4.787 -24.411 1.00 77.75 103 GLU A C 1
ATOM 797 O O . GLU A 1 103 ? 1.627 3.637 -24.642 1.00 77.75 103 GLU A O 1
ATOM 802 N N . LEU A 1 104 ? 1.460 5.355 -23.215 1.00 78.06 104 LEU A N 1
ATOM 803 C CA . LEU A 1 104 ? 2.072 4.644 -22.090 1.00 78.06 104 LEU A CA 1
ATOM 804 C C . LEU A 1 104 ? 1.216 3.447 -21.648 1.00 78.06 104 LEU A C 1
ATOM 806 O O . LEU A 1 104 ? 1.757 2.358 -21.478 1.00 78.06 104 LEU A O 1
ATOM 810 N N . GLU A 1 105 ? -0.098 3.628 -21.515 1.00 74.19 105 GLU A N 1
ATOM 811 C CA . GLU A 1 105 ? -1.052 2.561 -21.185 1.00 74.19 105 GLU A CA 1
ATOM 812 C C . GLU A 1 105 ? -1.016 1.458 -22.245 1.00 74.19 105 GLU A C 1
ATOM 814 O O . GLU A 1 105 ? -0.852 0.284 -21.921 1.00 74.19 105 GLU A O 1
ATOM 819 N N . ARG A 1 106 ? -1.080 1.826 -23.531 1.00 80.12 106 ARG A N 1
ATOM 820 C CA . ARG A 1 106 ? -0.971 0.887 -24.656 1.00 80.12 106 ARG A CA 1
ATOM 821 C C . ARG A 1 106 ? 0.313 0.060 -24.576 1.00 80.12 106 ARG A C 1
ATOM 823 O O . ARG A 1 106 ? 0.274 -1.153 -24.762 1.00 80.12 106 ARG A O 1
ATOM 830 N N . LEU A 1 107 ? 1.444 0.697 -24.272 1.00 84.50 107 LEU A N 1
ATOM 831 C CA . LEU A 1 107 ? 2.730 0.023 -24.101 1.00 84.50 107 LEU A CA 1
ATOM 832 C C . LEU A 1 107 ? 2.762 -0.880 -22.858 1.00 84.50 107 LEU A C 1
ATOM 834 O O . LEU A 1 107 ? 3.319 -1.975 -22.926 1.00 84.50 107 LEU A O 1
ATOM 838 N N . GLN A 1 108 ? 2.156 -0.466 -21.741 1.00 81.44 108 GLN A N 1
ATOM 839 C CA . GLN A 1 108 ? 1.997 -1.314 -20.554 1.00 81.44 108 GLN A CA 1
ATOM 840 C C . GLN A 1 108 ? 1.174 -2.565 -20.876 1.00 81.44 108 GLN A C 1
ATOM 842 O O . GLN A 1 108 ? 1.585 -3.665 -20.518 1.00 81.44 108 GLN A O 1
ATOM 847 N N . TYR A 1 109 ? 0.074 -2.414 -21.617 1.00 79.56 109 TYR A N 1
ATOM 848 C CA . TYR A 1 109 ? -0.750 -3.526 -22.093 1.00 79.56 109 TYR A CA 1
ATOM 849 C C . TYR A 1 109 ? 0.017 -4.479 -23.014 1.00 79.56 109 TYR A C 1
ATOM 851 O O . TYR A 1 109 ? -0.103 -5.696 -22.872 1.00 79.56 109 TYR A O 1
ATOM 859 N N . GLU A 1 110 ? 0.817 -3.954 -23.946 1.00 84.12 110 GLU A N 1
ATOM 860 C CA . GLU A 1 110 ? 1.638 -4.793 -24.822 1.00 84.12 110 GLU A CA 1
ATOM 861 C C . GLU A 1 110 ? 2.662 -5.621 -24.040 1.00 84.12 110 GLU A C 1
ATOM 863 O O . GLU A 1 110 ? 2.814 -6.804 -24.328 1.00 84.12 110 GLU A O 1
ATOM 868 N N . VAL A 1 111 ? 3.329 -5.030 -23.042 1.00 84.38 111 VAL A N 1
ATOM 869 C CA . VAL A 1 111 ? 4.277 -5.753 -22.175 1.00 84.38 111 VAL A CA 1
ATOM 870 C C . VAL A 1 111 ? 3.556 -6.775 -21.301 1.00 84.38 111 VAL A C 1
ATOM 872 O O . VAL A 1 111 ? 4.019 -7.907 -21.176 1.00 84.38 111 VAL A O 1
ATOM 875 N N . TYR A 1 112 ? 2.422 -6.395 -20.707 1.00 80.31 112 TYR A N 1
ATOM 876 C CA . TYR A 1 112 ? 1.651 -7.262 -19.818 1.00 80.31 112 TYR A CA 1
ATOM 877 C C . TYR A 1 112 ? 1.135 -8.513 -20.537 1.00 80.31 112 TYR A C 1
ATOM 879 O O . TYR A 1 112 ? 1.133 -9.587 -19.949 1.00 80.31 112 TYR A O 1
ATOM 887 N N . PHE A 1 113 ? 0.736 -8.387 -21.808 1.00 79.69 113 PHE A N 1
ATOM 888 C CA . PHE A 1 113 ? 0.190 -9.476 -22.628 1.00 79.69 113 PHE A CA 1
ATOM 889 C C . PHE A 1 113 ? 1.167 -10.021 -23.685 1.00 79.69 113 PHE A C 1
ATOM 891 O O . PHE A 1 113 ? 0.728 -10.628 -24.669 1.00 79.69 113 PHE A O 1
ATOM 898 N N . ALA A 1 114 ? 2.469 -9.787 -23.529 1.00 81.88 114 ALA A N 1
ATOM 899 C CA . ALA A 1 114 ? 3.486 -10.359 -24.407 1.00 81.88 114 ALA A CA 1
ATOM 900 C C . ALA A 1 114 ? 3.541 -11.886 -24.242 1.00 81.88 114 ALA A C 1
ATOM 902 O O . ALA A 1 114 ? 3.499 -12.389 -23.123 1.00 81.88 114 ALA A O 1
ATOM 903 N N . ARG A 1 115 ? 3.624 -12.634 -25.346 1.00 79.69 115 ARG A N 1
ATOM 904 C CA . ARG A 1 115 ? 3.418 -14.099 -25.362 1.00 79.69 115 ARG A CA 1
ATOM 905 C C . ARG A 1 115 ? 4.458 -14.879 -24.565 1.00 79.69 115 ARG A C 1
ATOM 907 O O . ARG A 1 115 ? 4.123 -15.832 -23.861 1.00 79.69 115 ARG A O 1
ATOM 914 N N . ASP A 1 116 ? 5.710 -14.470 -24.706 1.00 81.44 116 ASP A N 1
ATOM 915 C CA . ASP A 1 116 ? 6.881 -15.122 -24.140 1.00 81.44 116 ASP A CA 1
ATOM 916 C C . ASP A 1 116 ? 8.002 -14.098 -23.882 1.00 81.44 116 ASP A C 1
ATOM 918 O O . ASP A 1 116 ? 7.855 -12.891 -24.099 1.00 81.44 116 ASP A O 1
ATOM 922 N N . ARG A 1 117 ? 9.161 -14.583 -23.422 1.00 84.75 117 ARG A N 1
ATOM 923 C CA . ARG A 1 117 ? 10.349 -13.750 -23.176 1.00 84.75 117 ARG A CA 1
ATOM 924 C C . ARG A 1 117 ? 10.856 -13.021 -24.423 1.00 84.75 117 ARG A C 1
ATOM 926 O O . ARG A 1 117 ? 11.350 -11.904 -24.296 1.00 84.75 117 ARG A O 1
ATOM 933 N N . ALA A 1 118 ? 10.788 -13.643 -25.596 1.00 87.12 118 ALA A N 1
ATOM 934 C CA . ALA A 1 118 ? 11.289 -13.053 -26.833 1.00 87.12 118 ALA A CA 1
ATOM 935 C C . ALA A 1 118 ? 10.372 -11.917 -27.314 1.00 87.12 118 ALA A C 1
ATOM 937 O O . ALA A 1 118 ? 10.859 -10.871 -27.752 1.00 87.12 118 ALA A O 1
ATOM 938 N N . ASP A 1 119 ? 9.058 -12.084 -27.163 1.00 87.00 119 ASP A N 1
ATOM 939 C CA . ASP A 1 119 ? 8.061 -11.048 -27.423 1.00 87.00 119 ASP A CA 1
ATOM 940 C C . ASP A 1 119 ? 8.228 -9.874 -26.445 1.00 87.00 119 ASP A C 1
ATOM 942 O O . ASP A 1 119 ? 8.338 -8.725 -26.874 1.00 87.00 119 ASP A O 1
ATOM 946 N N . VAL A 1 120 ? 8.402 -10.152 -25.141 1.00 87.25 120 VAL A N 1
ATOM 947 C CA . VAL A 1 120 ? 8.729 -9.118 -24.138 1.00 87.25 120 VAL A CA 1
ATOM 948 C C . VAL A 1 120 ? 9.989 -8.351 -24.539 1.00 87.25 120 VAL A C 1
ATOM 950 O O . VAL A 1 120 ? 9.961 -7.123 -24.588 1.00 87.25 120 VAL A O 1
ATOM 953 N N . ALA A 1 121 ? 11.084 -9.048 -24.866 1.00 89.94 121 ALA A N 1
ATOM 954 C CA . ALA A 1 121 ? 12.328 -8.408 -25.296 1.00 89.94 121 ALA A CA 1
ATOM 955 C C . ALA A 1 121 ? 12.097 -7.498 -26.511 1.00 89.94 121 ALA A C 1
ATOM 957 O O . ALA A 1 121 ? 12.541 -6.352 -26.523 1.00 89.94 121 ALA A O 1
ATOM 958 N N . THR A 1 122 ? 11.335 -7.973 -27.497 1.00 91.12 122 THR A N 1
ATOM 959 C CA . THR A 1 122 ? 11.023 -7.222 -28.718 1.00 91.12 122 THR A CA 1
ATOM 960 C C . THR A 1 122 ? 10.215 -5.958 -28.425 1.00 91.12 122 THR A C 1
ATOM 962 O O . THR A 1 122 ? 10.569 -4.878 -28.907 1.00 91.12 122 THR A O 1
ATOM 965 N N . VAL A 1 123 ? 9.149 -6.060 -27.625 1.00 90.56 123 VAL A N 1
ATOM 966 C CA . VAL A 1 123 ? 8.313 -4.915 -27.226 1.00 90.56 123 VAL A CA 1
ATOM 967 C C . VAL A 1 123 ? 9.140 -3.895 -26.441 1.00 90.56 123 VAL A C 1
ATOM 969 O O . VAL A 1 123 ? 9.063 -2.690 -26.707 1.00 90.56 123 VAL A O 1
ATOM 972 N N . LEU A 1 124 ? 9.984 -4.366 -25.521 1.00 90.69 124 LEU A N 1
ATOM 973 C CA . LEU A 1 124 ? 10.847 -3.512 -24.711 1.00 90.69 124 LEU A CA 1
ATOM 974 C C . LEU A 1 124 ? 11.852 -2.731 -25.560 1.00 90.69 124 LEU A C 1
ATOM 976 O O . LEU A 1 124 ? 11.920 -1.506 -25.445 1.00 90.69 124 LEU A O 1
ATOM 980 N N . SER A 1 125 ? 12.591 -3.419 -26.429 1.00 91.75 125 SER A N 1
ATOM 981 C CA . SER A 1 125 ? 13.639 -2.825 -27.264 1.00 91.75 125 SER A CA 1
ATOM 982 C C . SER A 1 125 ? 13.084 -1.889 -28.330 1.00 91.75 125 SER A C 1
ATOM 984 O O . SER A 1 125 ? 13.614 -0.797 -28.531 1.00 91.75 125 SER A O 1
ATOM 986 N N . LYS A 1 126 ? 12.005 -2.292 -29.012 1.00 91.69 126 LYS A N 1
ATOM 987 C CA . LYS A 1 126 ? 11.512 -1.579 -30.201 1.00 91.69 126 LYS A CA 1
ATOM 988 C C . LYS A 1 126 ? 10.496 -0.490 -29.891 1.00 91.69 126 LYS A C 1
ATOM 990 O O . LYS A 1 126 ? 10.341 0.427 -30.696 1.00 91.69 126 LYS A O 1
ATOM 995 N N . LYS A 1 127 ? 9.783 -0.583 -28.764 1.00 91.62 127 LYS A N 1
ATOM 996 C CA . LYS A 1 127 ? 8.664 0.320 -28.462 1.00 91.62 127 LYS A CA 1
ATOM 997 C C . LYS A 1 127 ? 8.826 1.028 -27.121 1.00 91.62 127 LYS A C 1
ATOM 999 O O . LYS A 1 127 ? 8.857 2.256 -27.088 1.00 91.62 127 LYS A O 1
ATOM 1004 N N . VAL A 1 128 ? 8.984 0.278 -26.029 1.00 90.50 128 VAL A N 1
ATOM 1005 C CA . VAL A 1 128 ? 8.942 0.837 -24.665 1.00 90.50 128 VAL A CA 1
ATOM 1006 C C . VAL A 1 128 ? 10.161 1.697 -24.350 1.00 90.50 128 VAL A C 1
ATOM 1008 O O . VAL A 1 128 ? 10.001 2.871 -24.025 1.00 90.50 128 VAL A O 1
ATOM 1011 N N . ALA A 1 129 ? 11.376 1.156 -24.459 1.00 90.88 129 ALA A N 1
ATOM 1012 C CA . ALA A 1 129 ? 12.584 1.911 -24.135 1.00 90.88 129 ALA A CA 1
ATOM 1013 C C . ALA A 1 129 ? 12.760 3.153 -25.029 1.00 90.88 129 ALA A C 1
ATOM 1015 O O . ALA A 1 129 ? 12.954 4.236 -24.476 1.00 90.88 129 ALA A O 1
ATOM 1016 N N . PRO A 1 130 ? 12.579 3.084 -26.369 1.00 90.88 130 PRO A N 1
ATOM 1017 C CA . PRO A 1 130 ? 12.604 4.280 -27.207 1.00 90.88 130 PRO A CA 1
ATOM 1018 C C . PRO A 1 130 ? 11.594 5.339 -26.761 1.00 90.88 130 PRO A C 1
ATOM 1020 O O . PRO A 1 130 ? 11.931 6.523 -26.724 1.00 90.88 130 PRO A O 1
ATOM 1023 N N . PHE A 1 131 ? 10.369 4.931 -26.413 1.00 88.25 131 PHE A N 1
ATOM 1024 C CA . PHE A 1 131 ? 9.341 5.846 -25.929 1.00 88.25 131 PHE A CA 1
ATOM 1025 C C . PHE A 1 131 ? 9.756 6.504 -24.610 1.00 88.25 131 PHE A C 1
ATOM 1027 O O . PHE A 1 131 ? 9.748 7.730 -24.509 1.00 88.25 131 PHE A O 1
ATOM 1034 N N . LEU A 1 132 ? 10.172 5.723 -23.613 1.00 86.06 132 LEU A N 1
ATOM 1035 C CA . LEU A 1 132 ? 10.508 6.236 -22.285 1.00 86.06 132 LEU A CA 1
ATOM 1036 C C . LEU A 1 132 ? 11.762 7.111 -22.296 1.00 86.06 132 LEU A C 1
ATOM 1038 O O . LEU A 1 132 ? 11.763 8.168 -21.664 1.00 86.06 132 LEU A O 1
ATOM 1042 N N . THR A 1 133 ? 12.794 6.743 -23.054 1.00 87.25 133 THR A N 1
ATOM 1043 C CA . THR A 1 133 ? 14.007 7.558 -23.197 1.00 87.25 133 THR A CA 1
ATOM 1044 C C . THR A 1 133 ? 13.708 8.857 -23.947 1.00 87.25 133 THR A C 1
ATOM 1046 O O . THR A 1 133 ? 14.043 9.933 -23.459 1.00 87.25 133 THR A O 1
ATOM 1049 N N . LYS A 1 134 ? 13.015 8.800 -25.097 1.00 85.06 134 LYS A N 1
ATOM 1050 C CA . LYS A 1 134 ? 12.782 9.991 -25.940 1.00 85.06 134 LYS A CA 1
ATOM 1051 C C . LYS A 1 134 ? 11.679 10.914 -25.423 1.00 85.06 134 LYS A C 1
ATOM 1053 O O . LYS A 1 134 ? 11.752 12.118 -25.645 1.00 85.06 134 LYS A O 1
ATOM 1058 N N . ARG A 1 135 ? 10.623 10.376 -24.804 1.00 80.06 135 ARG A N 1
ATOM 1059 C CA . ARG A 1 135 ? 9.427 11.150 -24.412 1.00 80.06 135 ARG A CA 1
ATOM 1060 C C . ARG A 1 135 ? 9.378 11.478 -22.928 1.00 80.06 135 ARG A C 1
ATOM 1062 O O . ARG A 1 135 ? 8.871 12.544 -22.586 1.00 80.06 135 ARG A O 1
ATOM 1069 N N . LEU A 1 136 ? 9.893 10.600 -22.065 1.00 74.31 136 LEU A N 1
ATOM 1070 C CA . LEU A 1 136 ? 9.900 10.812 -20.613 1.00 74.31 136 LEU A CA 1
ATOM 1071 C C . LEU A 1 136 ? 11.304 11.081 -20.052 1.00 74.31 136 LEU A C 1
ATOM 1073 O O . LEU A 1 136 ? 11.413 11.593 -18.945 1.00 74.31 136 LEU A O 1
ATOM 1077 N N . GLY A 1 137 ? 12.376 10.816 -20.804 1.00 77.62 137 GLY A N 1
ATOM 1078 C CA . GLY A 1 137 ? 13.746 11.072 -20.361 1.00 77.62 137 GLY A CA 1
ATOM 1079 C C . GLY A 1 137 ? 14.270 10.052 -19.347 1.00 77.62 137 GLY A C 1
ATOM 1080 O O . GLY A 1 137 ? 15.098 10.424 -18.512 1.00 77.62 137 GLY A O 1
ATOM 1081 N N . ALA A 1 138 ? 13.777 8.808 -19.389 1.00 81.69 138 ALA A N 1
ATOM 1082 C CA . ALA A 1 138 ? 14.330 7.703 -18.606 1.00 81.69 138 ALA A CA 1
ATOM 1083 C C . ALA A 1 138 ? 15.758 7.379 -19.073 1.00 81.69 138 ALA A C 1
ATOM 1085 O O . ALA A 1 138 ? 16.023 7.339 -20.275 1.00 81.69 138 ALA A O 1
ATOM 1086 N N . THR A 1 139 ? 16.667 7.133 -18.128 1.00 83.56 139 THR A N 1
ATOM 1087 C CA . THR A 1 139 ? 18.068 6.784 -18.430 1.00 83.56 139 THR A CA 1
ATOM 1088 C C . THR A 1 139 ? 18.407 5.349 -18.065 1.00 83.56 139 THR A C 1
ATOM 1090 O O . THR A 1 139 ? 19.351 4.793 -18.615 1.00 83.56 139 THR A O 1
ATOM 1093 N N . HIS A 1 140 ? 17.631 4.741 -17.169 1.00 85.62 140 HIS A N 1
ATOM 1094 C CA . HIS A 1 140 ? 17.907 3.420 -16.630 1.00 85.62 140 HIS A CA 1
ATOM 1095 C C . HIS A 1 140 ? 16.633 2.609 -16.442 1.00 85.62 140 HIS A C 1
ATOM 1097 O O . HIS A 1 140 ? 15.514 3.130 -16.386 1.00 85.62 140 HIS A O 1
ATOM 1103 N N . CYS A 1 141 ? 16.836 1.309 -16.300 1.00 87.25 141 CYS A N 1
ATOM 1104 C CA . CYS A 1 141 ? 15.810 0.348 -15.976 1.00 87.25 141 CYS A CA 1
ATOM 1105 C C . CYS A 1 141 ? 16.346 -0.679 -14.977 1.00 87.25 141 CYS A C 1
ATOM 1107 O O . CYS A 1 141 ? 17.525 -1.026 -14.996 1.00 87.25 141 CYS A O 1
ATOM 1109 N N . CYS A 1 142 ? 15.465 -1.212 -14.138 1.00 85.25 142 CYS A N 1
ATOM 1110 C CA . CYS A 1 142 ? 15.730 -2.417 -13.363 1.00 85.25 142 CYS A CA 1
ATOM 1111 C C . CYS A 1 142 ? 14.503 -3.325 -13.357 1.00 85.25 142 CYS A C 1
ATOM 1113 O O . CYS A 1 142 ? 13.390 -2.893 -13.657 1.00 85.25 142 CYS A O 1
ATOM 1115 N N . VAL A 1 143 ? 14.715 -4.595 -13.034 1.00 85.38 143 VAL A N 1
ATOM 1116 C CA . VAL A 1 143 ? 13.644 -5.589 -12.955 1.00 85.38 143 VAL A CA 1
ATOM 1117 C C . VAL A 1 143 ? 13.505 -6.022 -11.510 1.00 85.38 143 VAL A C 1
ATOM 1119 O O . VAL A 1 143 ? 14.504 -6.277 -10.845 1.00 85.38 143 VAL A O 1
ATOM 1122 N N . VAL A 1 144 ? 12.278 -6.125 -11.018 1.00 80.69 144 VAL A N 1
ATOM 1123 C CA . VAL A 1 144 ? 11.998 -6.596 -9.665 1.00 80.69 144 VAL A CA 1
ATOM 1124 C C . VAL A 1 144 ? 11.049 -7.783 -9.731 1.00 80.69 144 VAL A C 1
ATOM 1126 O O . VAL A 1 144 ? 9.987 -7.701 -10.343 1.00 80.69 144 VAL A O 1
ATOM 1129 N N . ARG A 1 145 ? 11.424 -8.900 -9.106 1.00 81.00 145 ARG A N 1
ATOM 1130 C CA . ARG A 1 145 ? 10.651 -10.148 -9.126 1.00 81.00 145 ARG A CA 1
ATOM 1131 C C . ARG A 1 145 ? 10.254 -10.584 -7.723 1.00 81.00 145 ARG A C 1
ATOM 1133 O O . ARG A 1 145 ? 11.148 -10.876 -6.928 1.00 81.00 145 ARG A O 1
ATOM 1140 N N . PRO A 1 146 ? 8.951 -10.672 -7.402 1.00 76.81 146 PRO A N 1
ATOM 1141 C CA . PRO A 1 146 ? 8.520 -11.298 -6.160 1.00 76.81 146 PRO A CA 1
ATOM 1142 C C . PRO A 1 146 ? 8.850 -12.785 -6.194 1.00 76.81 146 PRO A C 1
ATOM 1144 O O . PRO A 1 146 ? 8.648 -13.461 -7.205 1.00 76.81 146 PRO A O 1
ATOM 1147 N N . SER A 1 147 ? 9.330 -13.314 -5.071 1.00 77.31 147 SER A N 1
ATOM 1148 C CA . SER A 1 147 ? 9.484 -14.756 -4.894 1.00 77.31 147 SER A CA 1
ATOM 1149 C C . SER A 1 147 ? 8.103 -15.393 -4.713 1.00 77.31 147 SER A C 1
ATOM 1151 O O . SER A 1 147 ? 7.650 -15.640 -3.594 1.00 77.31 147 SER A O 1
ATOM 1153 N N . LEU A 1 148 ? 7.408 -15.637 -5.831 1.00 75.38 148 LEU A N 1
ATOM 1154 C CA . LEU A 1 148 ? 6.056 -16.209 -5.840 1.00 75.38 148 LEU A CA 1
ATOM 1155 C C . LEU A 1 148 ? 6.009 -17.566 -5.133 1.00 75.38 148 LEU A C 1
ATOM 1157 O O . LEU A 1 148 ? 5.055 -17.843 -4.417 1.00 75.38 148 LEU A O 1
ATOM 1161 N N . LYS A 1 149 ? 7.063 -18.383 -5.269 1.00 75.94 149 LYS A N 1
ATOM 1162 C CA . LYS A 1 149 ? 7.187 -19.671 -4.572 1.00 75.94 149 LYS A CA 1
ATOM 1163 C C . LYS A 1 149 ? 7.205 -19.490 -3.052 1.00 75.94 149 LYS A C 1
ATOM 1165 O O . LYS A 1 149 ? 6.484 -20.192 -2.349 1.00 75.94 149 LYS A O 1
ATOM 1170 N N . LEU A 1 150 ? 7.999 -18.543 -2.547 1.00 75.38 150 LEU A N 1
ATOM 1171 C CA . LEU A 1 150 ? 8.068 -18.250 -1.114 1.00 75.38 150 LEU A CA 1
ATOM 1172 C C . LEU A 1 150 ? 6.737 -17.689 -0.596 1.00 75.38 150 LEU A C 1
ATOM 1174 O O . LEU A 1 150 ? 6.276 -18.116 0.461 1.00 75.38 150 LEU A O 1
ATOM 1178 N N . GLN A 1 151 ? 6.093 -16.789 -1.349 1.00 75.88 151 GLN A N 1
ATOM 1179 C CA . GLN A 1 151 ? 4.778 -16.251 -0.977 1.00 75.88 151 GLN A CA 1
ATOM 1180 C C . GLN A 1 151 ? 3.706 -17.328 -0.955 1.00 75.88 151 GLN A C 1
ATOM 1182 O O . GLN A 1 151 ? 2.975 -17.447 0.025 1.00 75.88 151 GLN A O 1
ATOM 1187 N N . GLN A 1 152 ? 3.656 -18.161 -1.993 1.00 79.75 152 GLN A N 1
ATOM 1188 C CA . GLN A 1 152 ? 2.724 -19.273 -2.057 1.00 79.75 152 GLN A CA 1
ATOM 1189 C C . GLN A 1 152 ? 2.939 -20.235 -0.888 1.00 79.75 152 GLN A C 1
ATOM 1191 O O . GLN A 1 152 ? 1.968 -20.657 -0.274 1.00 79.75 152 GLN A O 1
ATOM 1196 N N . MET A 1 153 ? 4.190 -20.539 -0.531 1.00 76.81 153 MET A N 1
ATOM 1197 C CA . MET A 1 153 ? 4.495 -21.390 0.619 1.00 76.81 153 MET A CA 1
ATOM 1198 C C . MET A 1 153 ? 3.991 -20.782 1.938 1.00 76.81 153 MET A C 1
ATOM 1200 O O . MET A 1 153 ? 3.334 -21.475 2.711 1.00 76.81 153 MET A O 1
ATOM 1204 N N . ARG A 1 154 ? 4.240 -19.489 2.187 1.00 77.75 154 ARG A N 1
ATOM 1205 C CA . ARG A 1 154 ? 3.763 -18.794 3.398 1.00 77.75 154 ARG A CA 1
ATOM 1206 C C . ARG A 1 154 ? 2.232 -18.710 3.457 1.00 77.75 154 ARG A C 1
ATOM 1208 O O . ARG A 1 154 ? 1.650 -18.957 4.509 1.00 77.75 154 ARG A O 1
ATOM 1215 N N . LEU A 1 155 ? 1.576 -18.418 2.332 1.00 79.25 155 LEU A N 1
ATOM 1216 C CA . LEU A 1 155 ? 0.113 -18.416 2.221 1.00 79.25 155 LEU A CA 1
ATOM 1217 C C . LEU A 1 155 ? -0.472 -19.810 2.467 1.00 79.25 155 LEU A C 1
ATOM 1219 O O . LEU A 1 155 ? -1.432 -19.944 3.219 1.00 79.25 155 LEU A O 1
ATOM 1223 N N . SER A 1 156 ? 0.117 -20.853 1.877 1.00 78.50 156 SER A N 1
ATOM 1224 C CA . SER A 1 156 ? -0.306 -22.239 2.095 1.00 78.50 156 SER A CA 1
ATOM 1225 C C . SER A 1 156 ? -0.156 -22.657 3.559 1.00 78.50 156 SER A C 1
ATOM 1227 O O . SER A 1 156 ? -1.048 -23.312 4.090 1.00 78.50 156 SER A O 1
ATOM 1229 N N . LEU A 1 157 ? 0.920 -22.236 4.234 1.00 77.81 157 LEU A N 1
ATOM 1230 C CA . LEU A 1 157 ? 1.103 -22.453 5.671 1.00 77.81 157 LEU A CA 1
ATOM 1231 C C . LEU A 1 157 ? 0.012 -21.763 6.498 1.00 77.81 157 LEU A C 1
ATOM 1233 O O . LEU A 1 157 ? -0.608 -22.410 7.337 1.00 77.81 157 LEU A O 1
ATOM 1237 N N . ALA A 1 158 ? -0.277 -20.485 6.230 1.00 79.44 158 ALA A N 1
ATOM 1238 C CA . ALA A 1 158 ? -1.357 -19.760 6.903 1.00 79.44 158 ALA A CA 1
ATOM 1239 C C . ALA A 1 158 ? -2.724 -20.445 6.701 1.00 79.44 158 ALA A C 1
ATOM 1241 O O . ALA A 1 158 ? -3.467 -20.641 7.662 1.00 79.44 158 ALA A O 1
ATOM 1242 N N . LYS A 1 159 ? -3.026 -20.889 5.470 1.00 79.31 159 LYS A N 1
ATOM 1243 C CA . LYS A 1 159 ? -4.244 -21.656 5.155 1.00 79.31 159 LYS A CA 1
ATOM 1244 C C . LYS A 1 159 ? -4.302 -22.978 5.925 1.00 79.31 159 LYS A C 1
ATOM 1246 O O . LYS A 1 159 ? -5.348 -23.316 6.474 1.00 79.31 159 LYS A O 1
ATOM 1251 N N . ALA A 1 160 ? -3.190 -23.713 5.979 1.00 77.38 160 ALA A N 1
ATOM 1252 C CA . ALA A 1 160 ? -3.106 -24.982 6.692 1.00 77.38 160 ALA A CA 1
ATOM 1253 C C . ALA A 1 160 ? -3.331 -24.798 8.198 1.00 77.38 160 ALA A C 1
ATOM 1255 O O . ALA A 1 160 ? -4.147 -25.510 8.778 1.00 77.38 160 ALA A O 1
ATOM 1256 N N . TRP A 1 161 ? -2.679 -23.812 8.821 1.00 77.69 161 TRP A N 1
ATOM 1257 C CA . TRP A 1 161 ? -2.875 -23.507 10.240 1.00 77.69 161 TRP A CA 1
ATOM 1258 C C . TRP A 1 161 ? -4.312 -23.115 10.565 1.00 77.69 161 TRP A C 1
ATOM 1260 O O . TRP A 1 161 ? -4.876 -23.625 11.532 1.00 77.69 161 TRP A O 1
ATOM 1270 N N . TRP A 1 162 ? -4.928 -22.266 9.741 1.00 83.44 162 TRP A N 1
ATOM 1271 C CA . TRP A 1 162 ? -6.334 -21.918 9.915 1.00 83.44 162 TRP A CA 1
ATOM 1272 C C . TRP A 1 162 ? -7.243 -23.145 9.804 1.00 83.44 162 TRP A C 1
ATOM 1274 O O . TRP A 1 162 ? -8.095 -23.354 10.670 1.00 83.44 162 TRP A O 1
ATOM 1284 N N . ALA A 1 163 ? -7.034 -23.996 8.797 1.00 79.69 163 ALA A N 1
ATOM 1285 C CA . ALA A 1 163 ? -7.843 -25.196 8.611 1.00 79.69 163 ALA A CA 1
ATOM 1286 C C . ALA A 1 163 ? -7.705 -26.163 9.798 1.00 79.69 163 ALA A C 1
ATOM 1288 O O . ALA A 1 163 ? -8.715 -26.658 10.293 1.00 79.69 163 ALA A O 1
ATOM 1289 N N . LEU A 1 164 ? -6.479 -26.358 10.300 1.00 79.62 164 LEU A N 1
ATOM 1290 C CA . LEU A 1 164 ? -6.183 -27.192 11.470 1.00 79.62 164 LEU A CA 1
ATOM 1291 C C . LEU A 1 164 ? -6.835 -26.669 12.754 1.00 79.62 164 LEU A C 1
ATOM 1293 O O . LEU A 1 164 ? -7.263 -27.460 13.584 1.00 79.62 164 LEU A O 1
ATOM 1297 N N . SER A 1 165 ? -6.932 -25.348 12.914 1.00 78.12 165 SER A N 1
ATOM 1298 C CA . SER A 1 165 ? -7.597 -24.745 14.075 1.00 78.12 165 SER A CA 1
ATOM 1299 C C . SER A 1 165 ? -9.127 -24.748 13.997 1.00 78.12 165 SER A C 1
ATOM 1301 O O . SER A 1 165 ? -9.780 -24.553 15.017 1.00 78.12 165 SER A O 1
ATOM 1303 N N . THR A 1 166 ? -9.694 -24.921 12.798 1.00 81.50 166 THR A N 1
ATOM 1304 C CA . THR A 1 166 ? -11.121 -24.664 12.537 1.00 81.50 166 THR A CA 1
ATOM 1305 C C . THR A 1 166 ? -11.914 -25.943 12.295 1.00 81.50 166 THR A C 1
ATOM 1307 O O . THR A 1 166 ? -13.065 -26.039 12.714 1.00 81.50 166 THR A O 1
ATOM 1310 N N . PHE A 1 167 ? -11.329 -26.928 11.608 1.00 81.81 167 PHE A N 1
ATOM 1311 C CA . PHE A 1 167 ? -12.038 -28.134 11.185 1.00 81.81 167 PHE A CA 1
ATOM 1312 C C . PHE A 1 167 ? -11.517 -29.396 11.883 1.00 81.81 167 PHE A C 1
ATOM 1314 O O . PHE A 1 167 ? -10.326 -29.488 12.183 1.00 81.81 167 PHE A O 1
ATOM 1321 N N . PRO A 1 168 ? -12.373 -30.418 12.075 1.00 83.88 168 PRO A N 1
ATOM 1322 C CA . PRO A 1 168 ? -11.926 -31.743 12.494 1.00 83.88 168 PRO A CA 1
ATOM 1323 C C . PRO A 1 168 ? -10.909 -32.329 11.503 1.00 83.88 168 PRO A C 1
ATOM 1325 O O . PRO A 1 168 ? -11.079 -32.182 10.292 1.00 83.88 168 PRO A O 1
ATOM 1328 N N . LYS A 1 169 ? -9.896 -33.060 11.997 1.00 79.38 169 LYS A N 1
ATOM 1329 C CA . LYS A 1 169 ? -8.781 -33.618 11.196 1.00 79.38 169 LYS A CA 1
ATOM 1330 C C . LYS A 1 169 ? -9.234 -34.320 9.907 1.00 79.38 169 LYS A C 1
ATOM 1332 O O . LYS A 1 169 ? -8.664 -34.080 8.846 1.00 79.38 169 LYS A O 1
ATOM 1337 N N . ASN A 1 170 ? -10.290 -35.129 9.993 1.00 85.12 170 ASN A N 1
ATOM 1338 C CA . ASN A 1 170 ? -10.804 -35.923 8.872 1.00 85.12 170 ASN A CA 1
ATOM 1339 C C . ASN A 1 170 ? -11.442 -35.069 7.757 1.00 85.12 170 ASN A C 1
ATOM 1341 O O . ASN A 1 170 ? -11.521 -35.516 6.617 1.00 85.12 170 ASN A O 1
ATOM 1345 N N . ASP A 1 171 ? -11.851 -33.835 8.061 1.00 84.12 171 ASP A N 1
ATOM 1346 C CA . ASP A 1 171 ? -12.496 -32.925 7.110 1.00 84.12 171 ASP A CA 1
ATOM 1347 C C . ASP A 1 171 ? -11.512 -31.959 6.433 1.00 84.12 171 ASP A C 1
ATOM 1349 O O . ASP A 1 171 ? -11.831 -31.402 5.380 1.00 84.12 171 ASP A O 1
ATOM 1353 N N . ILE A 1 172 ? -10.313 -31.759 6.992 1.00 78.81 172 ILE A N 1
ATOM 1354 C CA . ILE A 1 172 ? -9.353 -30.740 6.532 1.00 78.81 172 ILE A CA 1
ATOM 1355 C C . ILE A 1 172 ? -8.981 -30.934 5.061 1.00 78.81 172 ILE A C 1
ATOM 1357 O O . ILE A 1 172 ? -9.033 -29.980 4.284 1.00 78.81 172 ILE A O 1
ATOM 1361 N N . ALA A 1 173 ? -8.640 -32.162 4.656 1.00 76.38 173 ALA A N 1
ATOM 1362 C CA . ALA A 1 173 ? -8.216 -32.446 3.287 1.00 76.38 173 ALA A CA 1
ATOM 1363 C C . ALA A 1 173 ? -9.315 -32.089 2.274 1.00 76.38 173 ALA A C 1
ATOM 1365 O O . ALA A 1 173 ? -9.042 -31.404 1.286 1.00 76.38 173 ALA A O 1
ATOM 1366 N N . ARG A 1 174 ? -10.572 -32.460 2.564 1.00 81.81 174 ARG A N 1
ATOM 1367 C CA . ARG A 1 174 ? -11.730 -32.099 1.735 1.00 81.81 174 ARG A CA 1
ATOM 1368 C C . ARG A 1 174 ? -11.926 -30.583 1.703 1.00 81.81 174 ARG A C 1
ATOM 1370 O O . ARG A 1 174 ? -11.998 -30.005 0.624 1.00 81.81 174 ARG A O 1
ATOM 1377 N N . ARG A 1 175 ? -11.940 -29.926 2.867 1.00 77.56 175 ARG A N 1
ATOM 1378 C CA . ARG A 1 175 ? -12.179 -28.476 2.987 1.00 77.56 175 ARG A CA 1
ATOM 1379 C C . ARG A 1 175 ? -11.126 -27.637 2.255 1.00 77.56 175 ARG A C 1
ATOM 1381 O O . ARG A 1 175 ? -11.462 -26.642 1.620 1.00 77.56 175 ARG A O 1
ATOM 1388 N N . VAL A 1 176 ? -9.854 -28.025 2.326 1.00 73.44 176 VAL A N 1
ATOM 1389 C CA . VAL A 1 176 ? -8.754 -27.263 1.714 1.00 73.44 176 VAL A CA 1
ATOM 1390 C C . VAL A 1 176 ? -8.628 -27.545 0.217 1.00 73.44 176 VAL A C 1
ATOM 1392 O O . VAL A 1 176 ? -8.458 -26.606 -0.555 1.00 73.44 176 VAL A O 1
ATOM 1395 N N . THR A 1 177 ? -8.709 -28.808 -0.213 1.00 71.50 177 THR A N 1
ATOM 1396 C CA . THR A 1 177 ? -8.397 -29.180 -1.608 1.00 71.50 177 THR A CA 1
ATOM 1397 C C . THR A 1 177 ? -9.620 -29.223 -2.525 1.00 71.50 177 THR A C 1
ATOM 1399 O O . THR A 1 177 ? -9.524 -28.797 -3.679 1.00 71.50 177 THR A O 1
ATOM 1402 N N . VAL A 1 178 ? -10.762 -29.702 -2.017 1.00 73.94 178 VAL A N 1
ATOM 1403 C CA . VAL A 1 178 ? -12.005 -29.869 -2.784 1.00 73.94 178 VAL A CA 1
ATOM 1404 C C . VAL A 1 178 ? -12.862 -28.614 -2.673 1.00 73.94 178 VAL A C 1
ATOM 1406 O O . VAL A 1 178 ? -13.152 -27.986 -3.687 1.00 73.94 178 VAL A O 1
ATOM 1409 N N . ASP A 1 179 ? -13.199 -28.207 -1.446 1.00 79.81 179 ASP A N 1
ATOM 1410 C CA . ASP A 1 179 ? -14.110 -27.077 -1.215 1.00 79.81 179 ASP A CA 1
ATOM 1411 C C . ASP A 1 179 ? -13.413 -25.718 -1.391 1.00 79.81 179 ASP A C 1
ATOM 1413 O O . ASP A 1 179 ? -14.078 -24.704 -1.594 1.00 79.81 179 ASP A O 1
ATOM 1417 N N . ARG A 1 180 ? -12.074 -25.685 -1.294 1.00 78.19 180 ARG A N 1
ATOM 1418 C CA . ARG A 1 180 ? -11.235 -24.484 -1.469 1.00 78.19 180 ARG A CA 1
ATOM 1419 C C . ARG A 1 180 ? -11.717 -23.278 -0.648 1.00 78.19 180 ARG A C 1
ATOM 1421 O O . ARG A 1 180 ? -11.691 -22.146 -1.120 1.00 78.19 180 ARG A O 1
ATOM 1428 N N . VAL A 1 181 ? -12.124 -23.507 0.606 1.00 74.62 181 VAL A N 1
ATOM 1429 C CA . VAL A 1 181 ? -12.879 -22.540 1.442 1.00 74.62 181 VAL A CA 1
ATOM 1430 C C . VAL A 1 181 ? -12.201 -21.165 1.597 1.00 74.62 181 VAL A C 1
ATOM 1432 O O . VAL A 1 181 ? -12.885 -20.160 1.770 1.00 74.62 181 VAL A O 1
ATOM 1435 N N . LEU A 1 182 ? -10.868 -21.093 1.513 1.00 77.69 182 LEU A N 1
ATOM 1436 C CA . LEU A 1 182 ? -10.110 -19.841 1.643 1.00 77.69 182 LEU A CA 1
ATOM 1437 C C . LEU A 1 182 ? -9.658 -19.222 0.317 1.00 77.69 182 LEU A C 1
ATOM 1439 O O . LEU A 1 182 ? -9.185 -18.089 0.329 1.00 77.69 182 LEU A O 1
ATOM 1443 N N . ASP A 1 183 ? -9.763 -19.924 -0.809 1.00 77.44 183 ASP A N 1
ATOM 1444 C CA . ASP A 1 183 ? -9.309 -19.399 -2.104 1.00 77.44 183 ASP A CA 1
ATOM 1445 C C . ASP A 1 183 ? -10.052 -18.129 -2.556 1.00 77.44 183 ASP A C 1
ATOM 1447 O O . ASP A 1 183 ? -9.397 -17.271 -3.140 1.00 77.44 183 ASP A O 1
ATOM 1451 N N . PRO A 1 184 ? -11.355 -17.935 -2.259 1.00 76.00 184 PRO A N 1
ATOM 1452 C CA . PRO A 1 184 ? -12.054 -16.695 -2.606 1.00 76.00 184 PRO A CA 1
ATOM 1453 C C . PRO A 1 184 ? -11.688 -15.489 -1.730 1.00 76.00 184 PRO A C 1
ATOM 1455 O O . PRO A 1 184 ? -12.049 -14.366 -2.070 1.00 76.00 184 PRO A O 1
ATOM 1458 N N . ILE A 1 185 ? -11.065 -15.718 -0.569 1.00 75.12 185 ILE A N 1
ATOM 1459 C CA . ILE A 1 185 ? -10.913 -14.705 0.488 1.00 75.12 185 ILE A CA 1
ATOM 1460 C C . ILE A 1 185 ? -9.441 -14.314 0.660 1.00 75.12 185 ILE A C 1
ATOM 1462 O O . ILE A 1 185 ? -9.116 -13.143 0.828 1.00 75.12 185 ILE A O 1
ATOM 1466 N N . MET A 1 186 ? -8.538 -15.292 0.607 1.00 79.50 186 MET A N 1
ATOM 1467 C CA . MET A 1 186 ? -7.106 -15.067 0.762 1.00 79.50 186 MET A CA 1
ATOM 1468 C C . MET A 1 186 ? -6.474 -14.608 -0.555 1.00 79.50 186 MET A C 1
ATOM 1470 O O . MET A 1 186 ? -6.752 -15.214 -1.590 1.00 79.50 186 MET A O 1
ATOM 1474 N N . PRO A 1 187 ? -5.554 -13.626 -0.522 1.00 77.06 187 PRO A N 1
ATOM 1475 C CA . PRO A 1 187 ? -4.875 -13.177 -1.724 1.00 77.06 187 PRO A CA 1
ATOM 1476 C C . PRO A 1 187 ? -4.035 -14.301 -2.335 1.00 77.06 187 PRO A C 1
ATOM 1478 O O . PRO A 1 187 ? -3.444 -15.132 -1.634 1.00 77.06 187 PRO A O 1
ATOM 1481 N N . LEU A 1 188 ? -3.942 -14.295 -3.657 1.00 78.81 188 LEU A N 1
ATOM 1482 C CA . LEU A 1 188 ? -3.041 -15.148 -4.415 1.00 78.81 188 LEU A CA 1
ATOM 1483 C C . LEU A 1 188 ? -1.605 -14.618 -4.307 1.00 78.81 188 LEU A C 1
ATOM 1485 O O . LEU A 1 188 ? -1.358 -13.420 -4.166 1.00 78.81 188 LEU A O 1
ATOM 1489 N N . ALA A 1 189 ? -0.617 -15.507 -4.433 1.00 76.62 189 ALA A N 1
ATOM 1490 C CA . ALA A 1 189 ? 0.795 -15.135 -4.298 1.00 76.62 189 ALA A CA 1
ATOM 1491 C C . ALA A 1 189 ? 1.229 -14.009 -5.259 1.00 76.62 189 ALA A C 1
ATOM 1493 O O . ALA A 1 189 ? 2.092 -13.202 -4.918 1.00 76.62 189 ALA A O 1
ATOM 1494 N N . HIS A 1 190 ? 0.632 -13.937 -6.452 1.00 74.88 190 HIS A N 1
ATOM 1495 C CA . HIS A 1 190 ? 0.923 -12.877 -7.417 1.00 74.88 190 HIS A CA 1
ATOM 1496 C C . HIS A 1 190 ? 0.263 -11.538 -7.057 1.00 74.88 190 HIS A C 1
ATOM 1498 O O . HIS A 1 190 ? 0.821 -10.493 -7.381 1.00 74.88 190 HIS A O 1
ATOM 1504 N N . GLU A 1 191 ? -0.863 -11.548 -6.338 1.00 75.50 191 GLU A N 1
ATOM 1505 C CA . GLU A 1 191 ? -1.543 -10.335 -5.864 1.00 75.50 191 GLU A CA 1
ATOM 1506 C C . GLU A 1 191 ? -0.746 -9.642 -4.757 1.00 75.50 191 GLU A C 1
ATOM 1508 O O . GLU A 1 191 ? -0.781 -8.421 -4.639 1.00 75.50 191 GLU A O 1
ATOM 1513 N N . MET A 1 192 ? 0.077 -10.382 -4.005 1.00 75.06 192 MET A N 1
ATOM 1514 C CA . MET A 1 192 ? 1.070 -9.778 -3.106 1.00 75.06 192 MET A CA 1
ATOM 1515 C C . MET A 1 192 ? 2.121 -8.950 -3.866 1.00 75.06 192 MET A C 1
ATOM 1517 O O . MET A 1 192 ? 2.729 -8.044 -3.296 1.00 75.06 192 MET A O 1
ATOM 1521 N N . GLY A 1 193 ? 2.316 -9.211 -5.164 1.00 74.75 193 GLY A N 1
ATOM 1522 C CA . GLY A 1 193 ? 3.096 -8.348 -6.050 1.00 74.75 193 GLY A CA 1
ATOM 1523 C C . GLY A 1 193 ? 2.501 -6.942 -6.165 1.00 74.75 193 GLY A C 1
ATOM 1524 O O . GLY A 1 193 ? 3.253 -5.969 -6.226 1.00 74.75 193 GLY A O 1
ATOM 1525 N N . ASN A 1 194 ? 1.173 -6.798 -6.089 1.00 76.94 194 ASN A N 1
ATOM 1526 C CA . ASN A 1 194 ? 0.515 -5.491 -6.163 1.00 76.94 194 ASN A CA 1
ATOM 1527 C C . ASN A 1 194 ? 0.922 -4.584 -4.997 1.00 76.94 194 ASN A C 1
ATOM 1529 O O . ASN A 1 194 ? 0.941 -3.366 -5.149 1.00 76.94 194 ASN A O 1
ATOM 1533 N N . TRP A 1 195 ? 1.338 -5.148 -3.856 1.00 83.31 195 TRP A N 1
ATOM 1534 C CA . TRP A 1 195 ? 1.850 -4.358 -2.734 1.00 83.31 195 TRP A CA 1
ATOM 1535 C C . TRP A 1 195 ? 3.128 -3.615 -3.134 1.00 83.31 195 TRP A C 1
ATOM 1537 O O . TRP A 1 195 ? 3.290 -2.437 -2.813 1.00 83.31 195 TRP A O 1
ATOM 1547 N N . LEU A 1 196 ? 4.003 -4.271 -3.909 1.00 78.38 196 LEU A N 1
ATOM 1548 C CA . LEU A 1 196 ? 5.167 -3.624 -4.508 1.00 78.38 196 LEU A CA 1
ATOM 1549 C C . LEU A 1 196 ? 4.744 -2.535 -5.482 1.00 78.38 196 LEU A C 1
ATOM 1551 O O . LEU A 1 196 ? 5.244 -1.414 -5.386 1.00 78.38 196 LEU A O 1
ATOM 1555 N N . HIS A 1 197 ? 3.823 -2.852 -6.392 1.00 76.00 197 HIS A N 1
ATOM 1556 C CA . HIS A 1 197 ? 3.341 -1.872 -7.355 1.00 76.00 197 HIS A CA 1
ATOM 1557 C C . HIS A 1 197 ? 2.831 -0.614 -6.652 1.00 76.00 197 HIS A C 1
ATOM 1559 O O . HIS A 1 197 ? 3.233 0.488 -7.015 1.00 76.00 197 HIS A O 1
ATOM 1565 N N . VAL A 1 198 ? 2.038 -0.769 -5.590 1.00 78.75 198 VAL A N 1
ATOM 1566 C CA . VAL A 1 198 ? 1.532 0.334 -4.772 1.00 78.75 198 VAL A CA 1
ATOM 1567 C C . VAL A 1 198 ? 2.673 1.184 -4.221 1.00 78.75 198 VAL A C 1
ATOM 1569 O O . VAL A 1 198 ? 2.661 2.389 -4.444 1.00 78.75 198 VAL A O 1
ATOM 1572 N N . PHE A 1 199 ? 3.692 0.623 -3.570 1.00 76.44 199 PHE A N 1
ATOM 1573 C CA . PHE A 1 199 ? 4.782 1.455 -3.041 1.00 76.44 199 PHE A CA 1
ATOM 1574 C C . PHE A 1 199 ? 5.550 2.222 -4.127 1.00 76.44 199 PHE A C 1
ATOM 1576 O O . PHE A 1 199 ? 5.958 3.351 -3.871 1.00 76.44 199 PHE A O 1
ATOM 1583 N N . LEU A 1 200 ? 5.713 1.642 -5.319 1.00 72.94 200 LEU A N 1
ATOM 1584 C CA . LEU A 1 200 ? 6.488 2.230 -6.421 1.00 72.94 200 LEU A CA 1
ATOM 1585 C C . LEU A 1 200 ? 5.712 3.235 -7.282 1.00 72.94 200 LEU A C 1
ATOM 1587 O O . LEU A 1 200 ? 6.324 4.095 -7.923 1.00 72.94 200 LEU A O 1
ATOM 1591 N N . SER A 1 201 ? 4.387 3.094 -7.331 1.00 65.12 201 SER A N 1
ATOM 1592 C CA . SER A 1 201 ? 3.488 3.881 -8.185 1.00 65.12 201 SER A CA 1
ATOM 1593 C C . SER A 1 201 ? 2.633 4.884 -7.414 1.00 65.12 201 SER A C 1
ATOM 1595 O O . SER A 1 201 ? 2.053 5.780 -8.023 1.00 65.12 201 SER A O 1
ATOM 1597 N N . SER A 1 202 ? 2.556 4.773 -6.084 1.00 61.12 202 SER A N 1
ATOM 1598 C CA . SER A 1 202 ? 1.668 5.623 -5.297 1.00 61.12 202 SER A CA 1
ATOM 1599 C C . SER A 1 202 ? 2.272 6.982 -4.956 1.00 61.12 202 SER A C 1
ATOM 1601 O O . SER A 1 202 ? 3.424 7.088 -4.513 1.00 61.12 202 SER A O 1
ATOM 1603 N N . PRO A 1 203 ? 1.447 8.036 -4.991 1.00 48.47 203 PRO A N 1
ATOM 1604 C CA . PRO A 1 203 ? 1.743 9.310 -4.374 1.00 48.47 203 PRO A CA 1
ATOM 1605 C C . PRO A 1 203 ? 2.155 9.189 -2.898 1.00 48.47 203 PRO A C 1
ATOM 1607 O O . PRO A 1 203 ? 1.506 8.485 -2.122 1.00 48.47 203 PRO A O 1
ATOM 1610 N N . PRO A 1 204 ? 3.168 9.948 -2.449 1.00 46.09 204 PRO A N 1
ATOM 1611 C CA . PRO A 1 204 ? 4.016 10.870 -3.214 1.00 46.09 204 PRO A CA 1
ATOM 1612 C C . PRO A 1 204 ? 5.371 10.298 -3.620 1.00 46.09 204 PRO A C 1
ATOM 1614 O O . PRO A 1 204 ? 6.326 11.057 -3.772 1.00 46.09 204 PRO A O 1
ATOM 1617 N N . ILE A 1 205 ? 5.492 8.980 -3.712 1.00 54.16 205 ILE A N 1
ATOM 1618 C CA . ILE A 1 205 ? 6.777 8.315 -3.910 1.00 54.16 205 ILE A CA 1
ATOM 1619 C C . ILE A 1 205 ? 6.763 7.600 -5.262 1.00 54.16 205 ILE A C 1
ATOM 1621 O O . ILE A 1 205 ? 7.151 6.447 -5.383 1.00 54.16 205 ILE A O 1
ATOM 1625 N N . GLN A 1 206 ? 6.314 8.303 -6.304 1.00 59.91 206 GLN A N 1
ATOM 1626 C CA . GLN A 1 206 ? 6.441 7.802 -7.665 1.00 59.91 206 GLN A CA 1
ATOM 1627 C C . GLN A 1 206 ? 7.846 8.121 -8.181 1.00 59.91 206 GLN A C 1
ATOM 1629 O O . GLN A 1 206 ? 8.144 9.235 -8.610 1.00 59.91 206 GLN A O 1
ATOM 1634 N N . VAL A 1 207 ? 8.732 7.133 -8.098 1.00 63.03 207 VAL A N 1
ATOM 1635 C CA . VAL A 1 207 ? 10.131 7.252 -8.548 1.00 63.03 207 VAL A CA 1
ATOM 1636 C C . VAL A 1 207 ? 10.374 6.604 -9.909 1.00 63.03 207 VAL A C 1
ATOM 1638 O O . VAL A 1 207 ? 11.371 6.906 -10.562 1.00 63.03 207 VAL A O 1
ATOM 1641 N N . THR A 1 208 ? 9.469 5.725 -10.347 1.00 71.38 208 THR A N 1
ATOM 1642 C CA . THR A 1 208 ? 9.638 4.900 -11.548 1.00 71.38 208 THR A CA 1
ATOM 1643 C C . THR A 1 208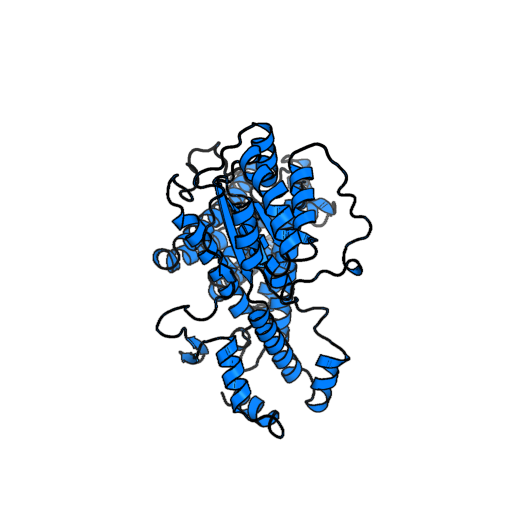 ? 8.379 4.913 -12.413 1.00 71.38 208 THR A C 1
ATOM 1645 O O . THR A 1 208 ? 7.260 5.010 -11.906 1.00 71.38 208 THR A O 1
ATOM 1648 N N . ALA A 1 209 ? 8.552 4.774 -13.725 1.00 77.38 209 ALA A N 1
ATOM 1649 C CA . ALA A 1 209 ? 7.495 4.288 -14.600 1.00 77.38 209 ALA A CA 1
ATOM 1650 C C . ALA A 1 209 ? 7.497 2.757 -14.515 1.00 77.38 209 ALA A C 1
ATOM 1652 O O . ALA A 1 209 ? 8.470 2.105 -14.899 1.00 77.38 209 ALA A O 1
ATOM 1653 N N . THR A 1 210 ? 6.429 2.199 -13.949 1.00 78.50 210 THR A N 1
ATOM 1654 C CA . THR A 1 210 ? 6.324 0.764 -13.678 1.00 78.50 210 THR A CA 1
ATOM 1655 C C . THR A 1 210 ? 5.557 0.066 -14.794 1.00 78.50 210 THR A C 1
ATOM 1657 O O . THR A 1 210 ? 4.473 0.500 -15.178 1.00 78.50 210 THR A O 1
ATOM 1660 N N . PHE A 1 211 ? 6.110 -1.036 -15.286 1.00 82.81 211 PHE A N 1
ATOM 1661 C CA . PHE A 1 211 ? 5.471 -1.945 -16.228 1.00 82.81 211 PHE A CA 1
ATOM 1662 C C . PHE A 1 211 ? 5.320 -3.293 -15.538 1.00 82.81 211 PHE A C 1
ATOM 1664 O O . PHE A 1 211 ? 6.311 -3.919 -15.159 1.00 82.81 211 PHE A O 1
ATOM 1671 N N . GLN A 1 212 ? 4.080 -3.725 -15.335 1.00 77.88 212 GLN A N 1
ATOM 1672 C CA . GLN A 1 212 ? 3.811 -5.059 -14.820 1.00 77.88 212 GLN A CA 1
ATOM 1673 C C . GLN A 1 212 ? 3.998 -6.084 -15.941 1.00 77.88 212 GLN A C 1
ATOM 1675 O O . GLN A 1 212 ? 3.561 -5.877 -17.070 1.00 77.88 212 GLN A O 1
ATOM 1680 N N . CYS A 1 213 ? 4.643 -7.195 -15.613 1.00 75.62 213 CYS A N 1
ATOM 1681 C CA . CYS A 1 213 ? 4.817 -8.341 -16.497 1.00 75.62 213 CYS A CA 1
ATOM 1682 C C . CYS A 1 213 ? 4.587 -9.630 -15.695 1.00 75.62 213 CYS A C 1
ATOM 1684 O O . CYS A 1 213 ? 4.521 -9.603 -14.461 1.00 75.62 213 CYS A O 1
ATOM 1686 N N . LEU A 1 214 ? 4.436 -10.773 -16.365 1.00 66.25 214 LEU A N 1
ATOM 1687 C CA . LEU A 1 214 ? 4.243 -12.039 -15.657 1.00 66.25 214 LEU A CA 1
ATOM 1688 C C . LEU A 1 214 ? 5.420 -12.352 -14.734 1.00 66.25 214 LEU A C 1
ATOM 1690 O O . LEU A 1 214 ? 6.546 -12.588 -15.168 1.00 66.25 214 LEU A O 1
ATOM 1694 N N . GLY A 1 215 ? 5.136 -12.395 -13.434 1.00 68.56 215 GLY A N 1
ATOM 1695 C CA . GLY A 1 215 ? 6.119 -12.751 -12.417 1.00 68.56 215 GLY A CA 1
ATOM 1696 C C . GLY A 1 215 ? 7.107 -11.639 -12.056 1.00 68.56 215 GLY A C 1
ATOM 1697 O O . GLY A 1 215 ? 8.118 -11.940 -11.416 1.00 68.56 215 GLY A O 1
ATOM 1698 N N . GLY A 1 216 ? 6.840 -10.379 -12.425 1.00 78.50 216 GLY A N 1
ATOM 1699 C CA . GLY A 1 216 ? 7.681 -9.253 -12.021 1.00 78.50 216 GLY A CA 1
ATOM 1700 C C . GLY A 1 216 ? 7.219 -7.871 -12.481 1.00 78.50 216 GLY A C 1
ATOM 1701 O O . GLY A 1 216 ? 6.172 -7.686 -13.098 1.00 78.50 216 GLY A O 1
ATOM 1702 N N . TYR A 1 217 ? 8.056 -6.887 -12.180 1.00 81.94 217 TYR A N 1
ATOM 1703 C CA . TYR A 1 217 ? 7.889 -5.490 -12.552 1.00 81.94 217 TYR A CA 1
ATOM 1704 C C . TYR A 1 217 ? 9.156 -4.988 -13.230 1.00 81.94 217 TYR A C 1
ATOM 1706 O O . TYR A 1 217 ? 10.266 -5.264 -12.777 1.00 81.94 217 TYR A O 1
ATOM 1714 N N . ILE A 1 218 ? 8.985 -4.221 -14.297 1.00 85.69 218 ILE A N 1
ATOM 1715 C CA . ILE A 1 218 ? 10.059 -3.510 -14.980 1.00 85.69 218 ILE A CA 1
ATOM 1716 C C . ILE A 1 218 ? 9.923 -2.039 -14.599 1.00 85.69 218 ILE A C 1
ATOM 1718 O O . ILE A 1 218 ? 8.871 -1.429 -14.795 1.00 85.69 218 ILE A O 1
ATOM 1722 N N . LEU A 1 219 ? 10.971 -1.488 -13.998 1.00 84.69 219 LEU A N 1
ATOM 1723 C CA . LEU A 1 219 ? 10.970 -0.156 -13.412 1.00 84.69 219 LEU A CA 1
ATOM 1724 C C . LEU A 1 219 ? 11.921 0.736 -14.191 1.00 84.69 219 LEU A C 1
ATOM 1726 O O . LEU A 1 219 ? 13.140 0.588 -14.094 1.00 84.69 219 LEU A O 1
ATOM 1730 N N . PHE A 1 220 ? 11.361 1.688 -14.924 1.00 83.81 220 PHE A N 1
ATOM 1731 C CA . PHE A 1 220 ? 12.130 2.688 -15.648 1.00 83.81 220 PHE A CA 1
ATOM 1732 C C . PHE A 1 220 ? 12.280 3.942 -14.806 1.00 83.81 220 PHE A C 1
ATOM 1734 O O . PHE A 1 220 ? 11.306 4.449 -14.247 1.00 83.81 220 PHE A O 1
ATOM 1741 N N . TYR A 1 221 ? 13.495 4.460 -14.728 1.00 78.50 221 TYR A N 1
ATOM 1742 C CA . TYR A 1 221 ? 13.799 5.633 -13.927 1.00 78.50 221 TYR A CA 1
ATOM 1743 C C . TYR A 1 221 ? 14.875 6.490 -14.585 1.00 78.50 221 TYR A C 1
ATOM 1745 O O . TYR A 1 221 ? 15.50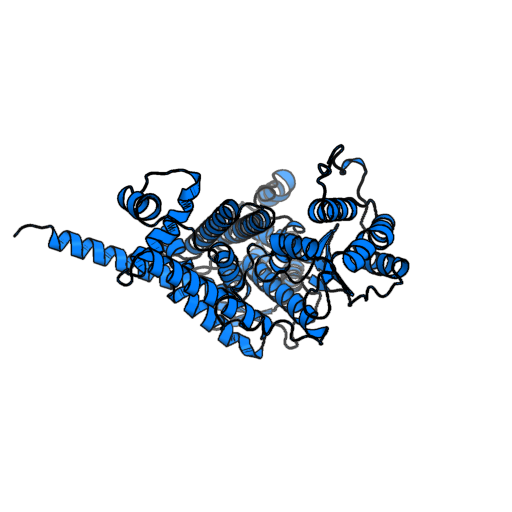5 6.125 -15.582 1.00 78.50 221 TYR A O 1
ATOM 1753 N N . ARG A 1 222 ? 15.062 7.677 -14.019 1.00 74.56 222 ARG A N 1
ATOM 1754 C CA . ARG A 1 222 ? 16.094 8.617 -14.424 1.00 74.56 222 ARG A CA 1
ATOM 1755 C C . ARG A 1 222 ? 17.092 8.800 -13.292 1.00 74.56 222 ARG A C 1
ATOM 1757 O O . ARG A 1 222 ? 16.712 8.915 -12.130 1.00 74.56 222 ARG A O 1
ATOM 1764 N N . GLU A 1 223 ? 18.367 8.861 -13.641 1.00 69.50 223 GLU A N 1
ATOM 1765 C CA . GLU A 1 223 ? 19.401 9.344 -12.731 1.00 69.50 223 GLU A CA 1
ATOM 1766 C C . GLU A 1 223 ? 19.262 10.858 -12.553 1.00 69.50 223 GLU A C 1
ATOM 1768 O O . GLU A 1 223 ? 19.486 11.645 -13.473 1.00 69.50 223 GLU A O 1
ATOM 1773 N N . GLY A 1 224 ? 18.832 11.264 -11.357 1.00 58.16 224 GLY A N 1
ATOM 1774 C CA . GLY A 1 224 ? 18.497 12.652 -11.044 1.00 58.16 224 GLY A CA 1
ATOM 1775 C C . GLY A 1 224 ? 17.011 12.986 -11.249 1.00 58.16 224 GLY A C 1
ATOM 1776 O O . GLY A 1 224 ? 16.185 12.093 -11.433 1.00 58.16 224 GLY A O 1
ATOM 1777 N N . PRO A 1 225 ? 16.633 14.272 -11.158 1.00 57.84 225 PRO A N 1
ATOM 1778 C CA . PRO A 1 225 ? 15.245 14.694 -11.299 1.00 57.84 225 PRO A CA 1
ATOM 1779 C C . PRO A 1 225 ? 14.734 14.423 -12.715 1.00 57.84 225 PRO A C 1
ATOM 1781 O O . PRO A 1 225 ? 15.457 14.632 -13.691 1.00 57.84 225 PRO A O 1
ATOM 1784 N N . TRP A 1 226 ? 13.472 14.003 -12.828 1.00 59.75 226 TRP A N 1
ATOM 1785 C CA . TRP A 1 226 ? 12.787 13.890 -14.113 1.00 59.75 226 TRP A CA 1
ATOM 1786 C C . TRP A 1 226 ? 12.828 15.234 -14.847 1.00 59.75 226 TRP A C 1
ATOM 1788 O O . TRP A 1 226 ? 12.233 16.210 -14.392 1.00 59.75 226 TRP A O 1
ATOM 1798 N N . THR A 1 227 ? 13.522 15.288 -15.985 1.00 55.81 227 THR A N 1
ATOM 1799 C CA . THR A 1 227 ? 13.417 16.419 -16.910 1.00 55.81 227 THR A CA 1
ATOM 1800 C C . THR A 1 227 ? 12.639 15.955 -18.125 1.00 55.81 227 THR A C 1
ATOM 1802 O O . THR A 1 227 ? 13.069 15.041 -18.832 1.00 55.81 227 THR A O 1
ATOM 1805 N N . PHE A 1 228 ? 11.507 16.592 -18.374 1.00 63.38 228 PHE A N 1
ATOM 1806 C CA . PHE A 1 228 ? 10.670 16.259 -19.512 1.00 63.38 228 PHE A CA 1
ATOM 1807 C C . PHE A 1 228 ? 11.132 17.056 -20.729 1.00 63.38 228 PHE A C 1
ATOM 1809 O O . PHE A 1 228 ? 11.226 18.279 -20.631 1.00 63.38 228 PHE A O 1
ATOM 1816 N N . PRO A 1 229 ? 11.380 16.405 -21.877 1.00 60.62 229 PRO A N 1
ATOM 1817 C CA . PRO A 1 229 ? 11.774 17.105 -23.099 1.00 60.62 229 PRO A CA 1
ATOM 1818 C C . PRO A 1 229 ? 10.721 18.114 -23.592 1.00 60.62 229 PRO A C 1
ATOM 1820 O O . PRO A 1 229 ? 11.049 19.032 -24.335 1.00 60.62 229 PRO A O 1
ATOM 1823 N N . TYR A 1 230 ? 9.457 17.958 -23.175 1.00 65.50 230 TYR A N 1
ATOM 1824 C CA . TYR A 1 230 ? 8.339 18.821 -23.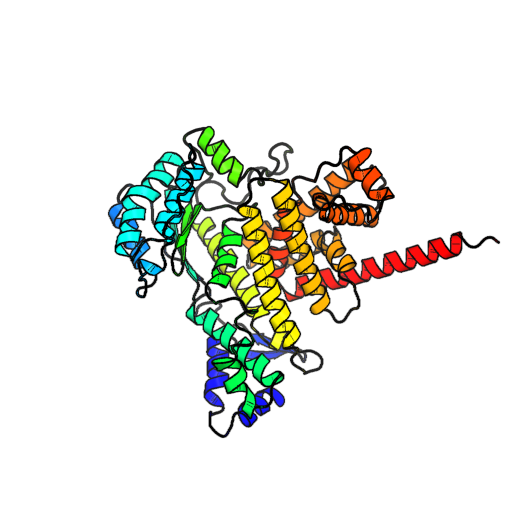560 1.00 65.50 230 TYR A CA 1
ATOM 1825 C C . TYR A 1 230 ? 7.437 19.128 -22.355 1.00 65.50 230 TYR A C 1
ATOM 1827 O O . TYR A 1 230 ? 7.173 18.248 -21.531 1.00 65.50 230 TYR A O 1
ATOM 1835 N N . ALA A 1 231 ? 6.871 20.338 -22.288 1.00 57.97 231 ALA A N 1
ATOM 1836 C CA . ALA A 1 231 ? 5.965 20.751 -21.207 1.00 57.97 231 ALA A CA 1
ATOM 1837 C C . ALA A 1 231 ? 4.705 19.868 -21.094 1.00 57.97 231 ALA A C 1
ATOM 1839 O O . ALA A 1 231 ? 4.238 19.586 -19.994 1.00 57.97 231 ALA A O 1
ATOM 1840 N N . ALA A 1 232 ? 4.189 19.351 -22.215 1.00 57.78 232 ALA A N 1
ATOM 1841 C CA . ALA A 1 232 ? 3.066 18.411 -22.215 1.00 57.78 232 ALA A CA 1
ATOM 1842 C C . ALA A 1 232 ? 3.410 17.076 -21.523 1.00 57.78 232 ALA A C 1
ATOM 1844 O O . ALA A 1 232 ? 2.575 16.517 -20.815 1.00 57.78 232 ALA A O 1
ATOM 1845 N N . ALA A 1 233 ? 4.650 16.591 -21.663 1.00 59.19 233 ALA A N 1
ATOM 1846 C CA . ALA A 1 233 ? 5.131 15.413 -20.942 1.00 59.19 233 ALA A CA 1
ATOM 1847 C C . ALA A 1 233 ? 5.271 15.699 -19.439 1.00 59.19 233 ALA A C 1
ATOM 1849 O O . ALA A 1 233 ? 4.887 14.858 -18.629 1.00 59.19 233 ALA A O 1
ATOM 1850 N N . ALA A 1 234 ? 5.699 16.912 -19.069 1.00 54.25 234 ALA A N 1
ATOM 1851 C CA . ALA A 1 234 ? 5.696 17.366 -17.679 1.00 54.25 234 ALA A CA 1
ATOM 1852 C C . ALA A 1 234 ? 4.282 17.472 -17.097 1.00 54.25 234 ALA A C 1
ATOM 1854 O O . ALA A 1 234 ? 4.090 17.116 -15.945 1.00 54.25 234 ALA A O 1
ATOM 1855 N N . GLY A 1 235 ? 3.286 17.906 -17.875 1.00 47.72 235 GLY A N 1
ATOM 1856 C CA . GLY A 1 235 ? 1.882 17.952 -17.455 1.00 47.72 235 GLY A CA 1
ATOM 1857 C C . GLY A 1 235 ? 1.222 16.573 -17.358 1.00 47.72 235 GLY A C 1
ATOM 1858 O O . GLY A 1 235 ? 0.329 16.380 -16.544 1.00 47.72 235 GLY A O 1
ATOM 1859 N N . ILE A 1 236 ? 1.676 15.597 -18.148 1.00 52.78 236 ILE A N 1
ATOM 1860 C CA . ILE A 1 236 ? 1.186 14.210 -18.139 1.00 52.78 236 ILE A CA 1
ATOM 1861 C C . ILE A 1 236 ? 1.812 13.408 -17.002 1.00 52.78 236 ILE A C 1
ATOM 1863 O O . ILE A 1 236 ? 1.092 12.827 -16.191 1.00 52.78 236 ILE A O 1
ATOM 1867 N N . PHE A 1 237 ? 3.137 13.451 -16.874 1.00 50.09 237 PHE A N 1
ATOM 1868 C CA . PHE A 1 237 ? 3.808 12.942 -15.684 1.00 50.09 237 PHE A CA 1
ATOM 1869 C C . PHE A 1 237 ? 3.358 13.723 -14.454 1.00 50.09 237 PHE A C 1
ATOM 1871 O O . PHE A 1 237 ? 3.220 13.148 -13.394 1.00 50.09 237 PHE A O 1
ATOM 1878 N N . GLY A 1 238 ? 3.032 15.003 -14.634 1.00 46.34 238 GLY A N 1
ATOM 1879 C CA . GLY A 1 238 ? 2.350 15.919 -13.731 1.00 46.34 238 GLY A CA 1
ATOM 1880 C C . GLY A 1 238 ? 0.884 15.616 -13.469 1.00 46.34 238 GLY A C 1
ATOM 1881 O O . GLY A 1 238 ? 0.376 16.230 -12.557 1.00 46.34 238 GLY A O 1
ATOM 1882 N N . ARG A 1 239 ? 0.207 14.719 -14.206 1.00 45.59 239 ARG A N 1
ATOM 1883 C CA . ARG A 1 239 ? -1.150 14.191 -13.932 1.00 45.59 239 ARG A CA 1
ATOM 1884 C C . ARG A 1 239 ? -1.078 12.873 -13.167 1.00 45.59 239 ARG A C 1
ATOM 1886 O O . ARG A 1 239 ? -1.835 12.701 -12.214 1.00 45.59 239 ARG A O 1
ATOM 1893 N N . PHE A 1 240 ? -0.093 12.033 -13.490 1.00 43.34 240 PHE A N 1
ATOM 1894 C CA . PHE A 1 240 ? 0.376 10.967 -12.596 1.00 43.34 240 PHE A CA 1
ATOM 1895 C C . PHE A 1 240 ? 0.877 11.567 -11.255 1.00 43.34 240 PHE A C 1
ATOM 1897 O O . PHE A 1 240 ? 0.478 11.128 -10.179 1.00 43.34 240 PHE A O 1
ATOM 1904 N N . ASN A 1 241 ? 1.576 12.708 -11.321 1.00 42.31 241 ASN A N 1
ATOM 1905 C CA . ASN A 1 241 ? 2.011 13.556 -10.207 1.00 42.31 241 ASN A CA 1
ATOM 1906 C C . ASN A 1 241 ? 1.013 14.675 -9.823 1.00 42.31 241 ASN A C 1
ATOM 1908 O O . ASN A 1 241 ? 1.350 15.485 -8.970 1.00 42.31 241 ASN A O 1
ATOM 1912 N N . ALA A 1 242 ? -0.201 14.800 -10.381 1.00 36.41 242 ALA A N 1
ATOM 1913 C CA . ALA A 1 242 ? -1.073 15.970 -10.070 1.00 36.41 242 ALA A CA 1
ATOM 1914 C C . ALA A 1 242 ? -1.698 15.835 -8.685 1.00 36.41 242 ALA A C 1
ATOM 1916 O O . ALA A 1 242 ? -2.069 16.813 -8.045 1.00 36.41 242 ALA A O 1
ATOM 1917 N N . SER A 1 243 ? -1.751 14.603 -8.190 1.00 33.97 243 SER A N 1
ATOM 1918 C CA . SER A 1 243 ? -1.960 14.262 -6.784 1.00 33.97 243 SER A CA 1
ATOM 1919 C C . SER A 1 243 ? -0.700 14.480 -5.918 1.00 33.97 243 SER A C 1
ATOM 1921 O O . SER A 1 243 ? -0.678 14.134 -4.738 1.00 33.97 243 SER A O 1
ATOM 1923 N N . VAL A 1 244 ? 0.367 15.033 -6.504 1.00 36.00 244 VAL A N 1
ATOM 1924 C CA . VAL A 1 244 ? 1.750 15.122 -6.005 1.00 36.00 244 VAL A CA 1
ATOM 1925 C C . VAL A 1 244 ? 2.339 16.517 -6.266 1.00 36.00 244 VAL A C 1
ATOM 1927 O O . VAL A 1 244 ? 3.516 16.660 -6.586 1.00 36.00 244 VAL A O 1
ATOM 1930 N N . SER A 1 245 ? 1.574 17.583 -6.017 1.00 27.67 245 SER A N 1
ATOM 1931 C CA . SER A 1 245 ? 2.253 18.779 -5.516 1.00 27.67 245 SER A CA 1
ATOM 1932 C C . SER A 1 245 ? 2.702 18.457 -4.085 1.00 27.67 245 SER A C 1
ATOM 1934 O O . SER A 1 245 ? 1.914 18.439 -3.136 1.00 27.67 245 SER A O 1
ATOM 1936 N N . LEU A 1 246 ? 3.988 18.129 -3.910 1.00 35.28 246 LEU A N 1
ATOM 1937 C CA . LEU A 1 246 ? 4.695 18.764 -2.802 1.00 35.28 246 LEU A CA 1
ATOM 1938 C C . LEU A 1 246 ? 4.523 20.242 -3.118 1.00 35.28 246 LEU A C 1
ATOM 1940 O O . LEU A 1 246 ? 5.075 20.662 -4.128 1.00 35.28 246 LEU A O 1
ATOM 1944 N N . ASP A 1 247 ? 3.698 20.966 -2.362 1.00 31.70 247 ASP A N 1
ATOM 1945 C CA . ASP A 1 247 ? 3.588 22.409 -2.537 1.00 31.70 247 ASP A CA 1
ATOM 1946 C C . ASP A 1 247 ? 5.007 22.982 -2.527 1.00 31.70 247 ASP A C 1
ATOM 1948 O O . ASP A 1 247 ? 5.660 23.082 -1.489 1.00 31.70 247 ASP A O 1
ATOM 1952 N N . THR A 1 248 ? 5.509 23.287 -3.719 1.00 33.59 248 THR A N 1
ATOM 1953 C CA . THR A 1 248 ? 6.707 24.089 -3.942 1.00 33.59 248 THR A CA 1
ATOM 1954 C C . THR A 1 248 ? 6.391 25.566 -3.705 1.00 33.59 248 THR A C 1
ATOM 1956 O O . THR A 1 248 ? 7.283 26.399 -3.806 1.00 33.59 248 THR A O 1
ATOM 1959 N N . SER A 1 249 ? 5.125 25.889 -3.408 1.00 31.55 249 SER A N 1
ATOM 1960 C CA . SER A 1 249 ? 4.594 27.233 -3.189 1.00 31.55 249 SER A CA 1
ATOM 1961 C C . SER A 1 2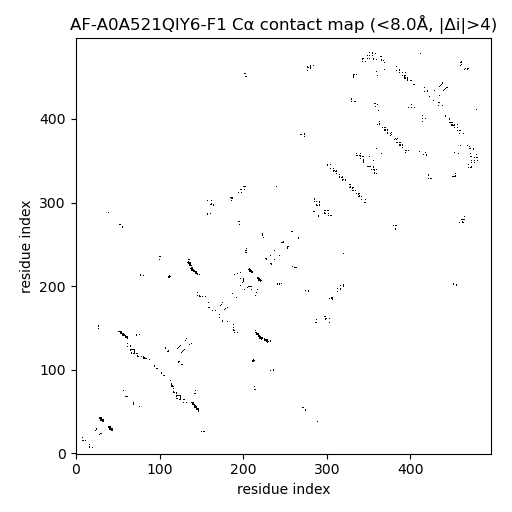49 ? 4.858 27.772 -1.775 1.00 31.55 249 SER A C 1
ATOM 1963 O O . SER A 1 249 ? 4.957 28.982 -1.604 1.00 31.55 249 SER A O 1
ATOM 1965 N N . GLU A 1 250 ? 5.076 26.911 -0.775 1.00 33.59 250 GLU A N 1
ATOM 1966 C CA . GLU A 1 250 ? 5.542 27.323 0.552 1.00 33.59 250 GLU A CA 1
ATOM 1967 C C . GLU A 1 250 ? 6.973 26.824 0.763 1.00 33.59 250 GLU A C 1
ATOM 1969 O O . GLU A 1 250 ? 7.238 25.621 0.727 1.00 33.59 250 GLU A O 1
ATOM 1974 N N . GLY A 1 251 ? 7.913 27.750 0.972 1.00 32.12 251 GLY A N 1
ATOM 1975 C CA . GLY A 1 251 ? 9.367 27.543 1.027 1.00 32.12 251 GLY A CA 1
ATOM 1976 C C . GLY A 1 251 ? 9.905 26.656 2.163 1.00 32.12 251 GLY A C 1
ATOM 1977 O O . GLY A 1 251 ? 10.854 27.027 2.845 1.00 32.12 251 GLY A O 1
ATOM 1978 N N . GLY A 1 252 ? 9.356 25.457 2.351 1.00 30.56 252 GLY A N 1
ATOM 1979 C CA . GLY A 1 252 ? 9.804 24.442 3.307 1.00 30.56 252 GLY A CA 1
ATOM 1980 C C . GLY A 1 252 ? 10.025 23.056 2.694 1.00 30.56 252 GLY A C 1
ATOM 1981 O O . GLY A 1 252 ? 10.563 22.168 3.360 1.00 30.56 252 GLY A O 1
ATOM 1982 N N . MET A 1 253 ? 9.669 22.861 1.422 1.00 34.12 253 MET A N 1
ATOM 1983 C CA . MET A 1 253 ? 10.156 21.745 0.616 1.00 34.12 253 MET A CA 1
ATOM 1984 C C . MET A 1 253 ? 10.951 22.286 -0.565 1.00 34.12 253 MET A C 1
ATOM 1986 O O . MET A 1 253 ? 10.551 22.175 -1.719 1.00 34.12 253 MET A O 1
ATOM 1990 N N . ARG A 1 254 ? 12.169 22.774 -0.267 1.00 31.81 254 ARG A N 1
ATOM 1991 C CA . ARG A 1 254 ? 13.295 22.429 -1.145 1.00 31.81 254 ARG A CA 1
ATOM 1992 C C . ARG A 1 254 ? 13.115 20.946 -1.456 1.00 31.81 254 ARG A C 1
ATOM 1994 O O . ARG A 1 254 ? 12.992 20.161 -0.511 1.00 31.81 254 ARG A O 1
ATOM 2001 N N . SER A 1 255 ? 12.930 20.660 -2.743 1.00 33.97 255 SER A N 1
ATOM 2002 C CA . SER A 1 255 ? 12.906 19.346 -3.381 1.00 33.97 255 SER A CA 1
ATOM 2003 C C . SER A 1 255 ? 13.408 18.246 -2.459 1.00 33.97 255 SER A C 1
ATOM 2005 O O . SER A 1 255 ? 14.457 18.397 -1.832 1.00 33.97 255 SER A O 1
ATOM 2007 N N . GLY A 1 256 ? 12.642 17.158 -2.358 1.00 37.44 256 GLY A N 1
ATOM 2008 C CA . GLY A 1 256 ? 13.011 16.003 -1.556 1.00 37.44 256 GLY A CA 1
ATOM 2009 C C . GLY A 1 256 ? 14.527 15.811 -1.519 1.00 37.44 256 GLY A C 1
ATOM 2010 O O . GLY A 1 256 ? 15.183 15.685 -2.545 1.00 37.44 256 GLY A O 1
ATOM 2011 N N . ILE A 1 257 ? 15.090 15.775 -0.312 1.00 38.31 257 ILE A N 1
ATOM 2012 C CA . ILE A 1 257 ? 16.461 15.288 -0.069 1.00 38.31 257 ILE A CA 1
ATOM 2013 C C . ILE A 1 257 ? 16.681 13.906 -0.755 1.00 38.31 257 ILE A C 1
ATOM 2015 O O . ILE A 1 257 ? 17.806 13.468 -1.001 1.00 38.31 257 ILE A O 1
ATOM 2019 N N . TRP A 1 258 ? 15.574 13.262 -1.121 1.00 45.28 258 TRP A N 1
ATOM 2020 C CA . TRP A 1 258 ? 15.353 12.197 -2.086 1.00 45.28 258 TRP A CA 1
ATOM 2021 C C . TRP A 1 258 ? 15.667 12.618 -3.533 1.00 45.28 258 TRP A C 1
ATOM 2023 O O . TRP A 1 258 ? 14.802 13.130 -4.234 1.00 45.28 258 TRP A O 1
ATOM 2033 N N . LEU A 1 259 ? 16.901 12.326 -3.963 1.00 43.72 259 LEU A N 1
ATOM 2034 C CA . LEU A 1 259 ? 17.535 12.690 -5.243 1.00 43.72 259 LEU A CA 1
ATOM 2035 C C . LEU A 1 259 ? 18.109 14.117 -5.278 1.00 43.72 259 LEU A C 1
ATOM 2037 O O . LEU A 1 259 ? 17.794 14.909 -6.166 1.00 43.72 259 LEU A O 1
ATOM 2041 N N . LYS A 1 260 ? 19.081 14.428 -4.402 1.00 37.31 260 LYS A N 1
ATOM 2042 C CA . LYS A 1 260 ? 20.168 15.294 -4.898 1.00 37.31 260 LYS A CA 1
ATOM 2043 C C . LYS A 1 260 ? 20.678 14.647 -6.203 1.00 37.31 260 LYS A C 1
ATOM 2045 O O . LYS A 1 260 ? 20.951 13.444 -6.171 1.00 37.31 260 LYS A O 1
ATOM 2050 N N . PRO A 1 261 ? 20.750 15.375 -7.329 1.00 38.72 261 PRO A N 1
ATOM 2051 C CA . PRO A 1 261 ? 21.254 14.824 -8.583 1.00 38.72 261 PRO A CA 1
ATOM 2052 C C . PRO A 1 261 ? 22.624 14.163 -8.353 1.00 38.72 261 PRO A C 1
ATOM 2054 O O . PRO A 1 261 ? 23.476 14.782 -7.718 1.00 38.72 261 PRO A O 1
ATOM 2057 N N . GLY A 1 262 ? 22.827 12.926 -8.830 1.00 40.78 262 GLY A N 1
ATOM 2058 C CA . GLY A 1 262 ? 24.179 12.373 -9.007 1.00 40.78 262 GLY A CA 1
ATOM 2059 C C . GLY A 1 262 ? 24.590 11.090 -8.268 1.00 40.78 262 GLY A C 1
ATOM 2060 O O . GLY A 1 262 ? 25.780 10.812 -8.266 1.00 40.78 262 GLY A O 1
ATOM 2061 N N . THR A 1 263 ? 23.700 10.293 -7.654 1.00 48.56 263 THR A N 1
ATOM 2062 C CA . THR A 1 263 ? 24.088 8.935 -7.181 1.00 48.56 263 THR A CA 1
ATOM 2063 C C . THR A 1 263 ? 23.040 7.862 -7.529 1.00 48.56 263 THR A C 1
ATOM 2065 O O . THR A 1 263 ? 21.945 7.883 -6.956 1.00 48.56 263 THR A O 1
ATOM 2068 N N . PRO A 1 264 ? 23.353 6.917 -8.440 1.00 52.59 264 PRO A N 1
ATOM 2069 C CA . PRO A 1 264 ? 22.485 5.794 -8.826 1.00 52.59 264 PRO A CA 1
ATOM 2070 C C . PRO A 1 264 ? 22.082 4.898 -7.640 1.00 52.59 264 PRO A C 1
ATOM 2072 O O . PRO A 1 264 ? 20.968 4.371 -7.601 1.00 52.59 264 PRO A O 1
ATOM 2075 N N . ASP A 1 265 ? 22.941 4.809 -6.620 1.00 61.03 265 ASP A N 1
ATOM 2076 C CA . ASP A 1 265 ? 22.776 3.946 -5.441 1.00 61.03 265 ASP A CA 1
ATOM 2077 C C . ASP A 1 265 ? 21.494 4.216 -4.638 1.00 61.03 265 ASP A C 1
ATOM 2079 O O . ASP A 1 265 ? 20.909 3.304 -4.056 1.00 61.03 265 ASP A O 1
ATOM 2083 N N . ARG A 1 266 ? 20.971 5.450 -4.655 1.00 63.84 266 ARG A N 1
ATOM 2084 C CA . ARG A 1 266 ? 19.819 5.822 -3.815 1.00 63.84 266 ARG A CA 1
ATOM 2085 C C . ARG A 1 266 ? 18.475 5.292 -4.313 1.00 63.84 266 ARG A C 1
ATOM 2087 O O . ARG A 1 266 ? 17.578 5.080 -3.497 1.00 63.84 266 ARG A O 1
ATOM 2094 N N . ILE A 1 267 ? 18.311 5.076 -5.623 1.00 68.31 267 ILE A N 1
ATOM 2095 C CA . ILE A 1 267 ? 17.105 4.414 -6.157 1.00 68.31 267 ILE A CA 1
ATOM 2096 C C . ILE A 1 267 ? 17.113 2.948 -5.728 1.00 68.31 267 ILE A C 1
ATOM 2098 O O . ILE A 1 267 ? 16.084 2.434 -5.299 1.00 68.31 267 ILE A O 1
ATOM 2102 N N . TYR A 1 268 ? 18.279 2.303 -5.730 1.00 71.25 268 TYR A N 1
ATOM 2103 C CA . TYR A 1 268 ? 18.428 0.946 -5.208 1.00 71.25 268 TYR A CA 1
ATOM 2104 C C . TYR A 1 268 ? 18.195 0.871 -3.710 1.00 71.25 268 TYR A C 1
ATOM 2106 O O . TYR A 1 268 ? 17.498 -0.033 -3.260 1.00 71.25 268 TYR A O 1
ATOM 2114 N N . ASP A 1 269 ? 18.692 1.832 -2.937 1.00 72.75 269 ASP A N 1
ATOM 2115 C CA . ASP A 1 269 ? 18.392 1.905 -1.507 1.00 72.75 269 ASP A CA 1
ATOM 2116 C C . ASP A 1 269 ? 16.893 2.067 -1.256 1.00 72.75 269 ASP A C 1
ATOM 2118 O O . ASP A 1 269 ? 16.345 1.446 -0.343 1.00 72.75 269 ASP A O 1
ATOM 2122 N N . TYR A 1 270 ? 16.202 2.837 -2.098 1.00 74.50 270 TYR A N 1
ATOM 2123 C CA . TYR A 1 270 ? 14.751 2.943 -2.057 1.00 74.50 270 TYR A CA 1
ATOM 2124 C C . TYR A 1 270 ? 14.054 1.621 -2.414 1.00 74.50 270 TYR A C 1
ATOM 2126 O O . TYR A 1 270 ? 13.216 1.163 -1.641 1.00 74.50 270 TYR A O 1
ATOM 2134 N N . LEU A 1 271 ? 14.427 0.955 -3.511 1.00 74.56 271 LEU A N 1
ATOM 2135 C CA . LEU A 1 271 ? 13.849 -0.339 -3.900 1.00 74.56 271 LEU A CA 1
ATOM 2136 C C . LEU A 1 271 ? 14.101 -1.428 -2.848 1.00 74.56 271 LEU A C 1
ATOM 2138 O O . LEU A 1 271 ? 13.196 -2.195 -2.510 1.00 74.56 271 LEU A O 1
ATOM 2142 N N . ARG A 1 272 ? 15.307 -1.464 -2.269 1.00 76.75 272 ARG A N 1
ATOM 2143 C CA . ARG A 1 272 ? 15.652 -2.329 -1.132 1.00 76.75 272 ARG A CA 1
ATOM 2144 C C . ARG A 1 272 ? 14.792 -1.999 0.080 1.00 76.75 272 ARG A C 1
ATOM 2146 O O . ARG A 1 272 ? 14.292 -2.907 0.733 1.00 76.75 272 ARG A O 1
ATOM 2153 N N . THR A 1 273 ? 14.580 -0.717 0.364 1.00 78.75 273 THR A N 1
ATOM 2154 C CA . THR A 1 273 ? 13.722 -0.273 1.468 1.00 78.75 273 THR A CA 1
ATOM 2155 C C . THR A 1 273 ? 12.282 -0.725 1.268 1.00 78.75 273 THR A C 1
ATOM 2157 O O . THR A 1 273 ? 11.714 -1.334 2.167 1.00 78.75 273 THR A O 1
ATOM 2160 N N . VAL A 1 274 ? 11.700 -0.490 0.091 1.00 78.81 274 VAL A N 1
ATOM 2161 C CA . VAL A 1 274 ? 10.346 -0.951 -0.246 1.00 78.81 274 VAL A CA 1
ATOM 2162 C C . VAL A 1 274 ? 10.246 -2.468 -0.100 1.00 78.81 274 VAL A C 1
ATOM 2164 O O . VAL A 1 274 ? 9.313 -2.965 0.523 1.00 78.81 274 VAL A O 1
ATOM 2167 N N . THR A 1 275 ? 11.251 -3.201 -0.577 1.00 77.44 275 THR A N 1
ATOM 2168 C CA . THR A 1 275 ? 11.310 -4.659 -0.428 1.00 77.44 275 THR A CA 1
ATOM 2169 C C . THR A 1 275 ? 11.309 -5.093 1.034 1.00 77.44 275 THR A C 1
ATOM 2171 O O . THR A 1 275 ? 10.528 -5.966 1.406 1.00 77.44 275 THR A O 1
ATOM 2174 N N . LYS A 1 276 ? 12.136 -4.462 1.877 1.00 79.56 276 LYS A N 1
ATOM 2175 C CA . LYS A 1 276 ? 12.165 -4.732 3.321 1.00 79.56 276 LYS A CA 1
ATOM 2176 C C . LYS A 1 276 ? 10.819 -4.437 3.983 1.00 79.56 276 LYS A C 1
ATOM 2178 O O . LYS A 1 276 ? 10.380 -5.218 4.816 1.00 79.56 276 LYS A O 1
ATOM 2183 N N . LEU A 1 277 ? 10.171 -3.324 3.632 1.00 83.56 277 LEU A N 1
ATOM 2184 C CA . LEU A 1 277 ? 8.869 -2.936 4.185 1.00 83.56 277 LEU A CA 1
ATOM 2185 C C . LEU A 1 277 ? 7.786 -3.962 3.836 1.00 83.56 277 LEU A C 1
ATOM 2187 O O . LEU A 1 277 ? 7.026 -4.381 4.706 1.00 83.56 277 LEU A O 1
ATOM 2191 N N . ILE A 1 278 ? 7.745 -4.405 2.578 1.00 83.50 278 ILE A N 1
ATOM 2192 C CA . ILE A 1 278 ? 6.781 -5.415 2.139 1.00 83.50 278 ILE A CA 1
ATOM 2193 C C . ILE A 1 278 ? 7.063 -6.756 2.810 1.00 83.50 278 ILE A C 1
ATOM 2195 O O . ILE A 1 278 ? 6.126 -7.385 3.291 1.00 83.50 278 ILE A O 1
ATOM 2199 N N . ASP A 1 279 ? 8.326 -7.183 2.896 1.00 79.56 279 ASP A N 1
ATOM 2200 C CA . ASP A 1 279 ? 8.656 -8.439 3.572 1.00 79.56 279 ASP A CA 1
ATOM 2201 C C . ASP A 1 279 ? 8.312 -8.385 5.061 1.00 79.56 279 ASP A C 1
ATOM 2203 O O . ASP A 1 279 ? 7.732 -9.336 5.568 1.00 79.56 279 ASP A O 1
ATOM 2207 N N . ARG A 1 280 ? 8.568 -7.265 5.754 1.00 84.25 280 ARG A N 1
ATOM 2208 C CA . ARG A 1 280 ? 8.139 -7.068 7.151 1.00 84.25 280 ARG A CA 1
ATOM 2209 C C . ARG A 1 280 ? 6.630 -7.197 7.301 1.00 84.25 280 ARG A C 1
ATOM 2211 O O . ARG A 1 280 ? 6.169 -7.906 8.193 1.00 84.25 280 ARG A O 1
ATOM 2218 N N . LEU A 1 281 ? 5.866 -6.546 6.426 1.00 87.44 281 LEU A N 1
ATOM 2219 C CA . LEU A 1 281 ? 4.407 -6.596 6.463 1.00 87.44 281 LEU A CA 1
ATOM 2220 C C . LEU A 1 281 ? 3.872 -7.999 6.152 1.00 87.44 281 LEU A C 1
ATOM 2222 O O . LEU A 1 281 ? 3.031 -8.514 6.884 1.00 87.44 281 LEU A O 1
ATOM 2226 N N . ALA A 1 282 ? 4.381 -8.633 5.094 1.00 82.81 282 ALA A N 1
ATOM 2227 C CA . ALA A 1 282 ? 4.012 -9.986 4.691 1.00 82.81 282 ALA A CA 1
ATOM 2228 C C . ALA A 1 282 ? 4.379 -11.007 5.770 1.00 82.81 282 ALA A C 1
ATOM 2230 O O . ALA A 1 282 ? 3.573 -11.869 6.106 1.00 82.81 282 ALA A O 1
ATOM 2231 N N . PHE A 1 283 ? 5.575 -10.889 6.344 1.00 79.88 283 PHE A N 1
ATOM 2232 C CA . PHE A 1 283 ? 6.016 -11.708 7.462 1.00 79.88 283 PHE A CA 1
ATOM 2233 C C . PHE A 1 283 ? 5.094 -11.532 8.663 1.00 79.88 283 PHE A C 1
ATOM 2235 O O . PHE A 1 283 ? 4.675 -12.526 9.249 1.00 79.88 283 PHE A O 1
ATOM 2242 N N . PHE A 1 284 ? 4.739 -10.290 9.005 1.00 86.50 284 PHE A N 1
ATOM 2243 C CA . PHE A 1 284 ? 3.831 -10.032 10.111 1.00 86.50 284 PHE A CA 1
ATOM 2244 C C . PHE A 1 284 ? 2.464 -10.684 9.885 1.00 86.50 284 PHE A C 1
ATOM 2246 O O . PHE A 1 284 ? 1.994 -11.421 10.746 1.00 86.50 284 PHE A O 1
ATOM 2253 N N . ALA A 1 285 ? 1.876 -10.470 8.707 1.00 87.31 285 ALA A N 1
ATOM 2254 C CA . ALA A 1 285 ? 0.559 -10.980 8.342 1.00 87.31 285 ALA A CA 1
ATOM 2255 C C . ALA A 1 285 ? 0.506 -12.518 8.287 1.00 87.31 285 ALA A C 1
ATOM 2257 O O . ALA A 1 285 ? -0.457 -13.138 8.731 1.00 87.31 285 ALA A O 1
ATOM 2258 N N . LEU A 1 286 ? 1.547 -13.151 7.740 1.00 81.62 286 LEU A N 1
ATOM 2259 C CA . LEU A 1 286 ? 1.556 -14.588 7.453 1.00 81.62 286 LEU A CA 1
ATOM 2260 C C . LEU A 1 286 ? 2.108 -15.439 8.599 1.00 81.62 286 LEU A C 1
ATOM 2262 O O . LEU A 1 286 ? 1.965 -16.658 8.559 1.00 81.62 286 LEU A O 1
ATOM 2266 N N . ASN A 1 287 ? 2.712 -14.831 9.620 1.00 79.12 287 ASN A N 1
ATOM 2267 C CA . ASN A 1 287 ? 3.205 -15.540 10.796 1.00 79.12 287 ASN A CA 1
ATOM 2268 C C . ASN A 1 287 ? 2.100 -15.678 11.868 1.00 79.12 287 ASN A C 1
ATOM 2270 O O . ASN A 1 287 ? 1.752 -14.677 12.498 1.00 79.12 287 ASN A O 1
ATOM 2274 N N . PRO A 1 288 ? 1.603 -16.897 12.159 1.00 76.75 288 PRO A N 1
ATOM 2275 C CA . PRO A 1 288 ? 0.544 -17.116 13.150 1.00 76.75 288 PRO A CA 1
ATOM 2276 C C . PRO A 1 288 ? 0.937 -16.686 14.559 1.00 76.75 288 PRO A C 1
ATOM 2278 O O . PRO A 1 288 ? 0.078 -16.336 15.359 1.00 76.75 288 PRO A O 1
ATOM 2281 N N . MET A 1 289 ? 2.235 -16.685 14.879 1.00 77.19 289 MET A N 1
ATOM 2282 C CA . MET A 1 289 ? 2.714 -16.326 16.217 1.00 77.19 289 MET A CA 1
ATOM 2283 C C . MET A 1 289 ? 2.389 -14.878 16.595 1.00 77.19 289 MET A C 1
ATOM 2285 O O . MET A 1 289 ? 2.302 -14.569 17.779 1.00 77.19 289 MET A O 1
ATOM 2289 N N . ASN A 1 290 ? 2.158 -14.011 15.606 1.00 82.38 290 ASN A N 1
ATOM 2290 C CA . ASN A 1 290 ? 1.745 -12.626 15.830 1.00 82.38 290 ASN A CA 1
ATOM 2291 C C . ASN A 1 290 ? 0.258 -12.493 16.199 1.00 82.38 290 ASN A C 1
ATOM 2293 O O . ASN A 1 290 ? -0.182 -11.409 16.570 1.00 82.38 290 ASN A O 1
ATOM 2297 N N . PHE A 1 291 ? -0.502 -13.585 16.105 1.00 83.56 291 PHE A N 1
ATOM 2298 C CA . PHE A 1 291 ? -1.939 -13.662 16.373 1.00 83.56 291 PHE A CA 1
ATOM 2299 C C . PHE A 1 291 ? -2.228 -14.647 17.514 1.00 83.56 291 PHE A C 1
ATOM 2301 O O . PHE A 1 291 ? -3.284 -15.270 17.557 1.00 83.56 291 PHE A O 1
ATOM 2308 N N . VAL A 1 292 ? -1.266 -14.854 18.420 1.00 80.88 292 VAL A N 1
ATOM 2309 C CA . VAL A 1 292 ? -1.459 -15.690 19.609 1.00 80.88 292 VAL A CA 1
ATOM 2310 C C . VAL A 1 292 ? -1.876 -14.815 20.782 1.00 80.88 292 VAL A C 1
ATOM 2312 O O . VAL A 1 292 ? -1.108 -13.973 21.247 1.00 80.88 292 VAL A O 1
ATOM 2315 N N . GLU A 1 293 ? -3.063 -15.077 21.310 1.00 76.69 293 GLU A N 1
ATOM 2316 C CA . GLU A 1 293 ? -3.641 -14.370 22.446 1.00 76.69 293 GLU A CA 1
ATOM 2317 C C . GLU A 1 293 ? -3.979 -15.372 23.553 1.00 76.69 293 GLU A C 1
ATOM 2319 O O . GLU A 1 293 ? -4.521 -16.442 23.283 1.00 76.69 293 GLU A O 1
ATOM 2324 N N . ALA A 1 294 ? -3.582 -15.082 24.796 1.00 78.69 294 ALA A N 1
ATOM 2325 C CA . ALA A 1 294 ? -3.738 -15.997 25.936 1.00 78.69 294 ALA A CA 1
ATOM 2326 C C . ALA A 1 294 ? -3.246 -17.446 25.670 1.00 78.69 294 ALA A C 1
ATOM 2328 O O . ALA A 1 294 ? -3.737 -18.405 26.259 1.00 78.69 294 ALA A O 1
ATOM 2329 N N . GLY A 1 295 ? -2.266 -17.623 24.772 1.00 72.00 295 GLY A N 1
ATOM 2330 C CA . GLY A 1 295 ? -1.740 -18.938 24.378 1.00 72.00 295 GLY A CA 1
ATOM 2331 C C . GLY A 1 295 ? -2.558 -19.678 23.309 1.00 72.00 295 GLY A C 1
ATOM 2332 O O . GLY A 1 295 ? -2.232 -20.822 22.986 1.00 72.00 295 GLY A O 1
ATOM 2333 N N . HIS A 1 296 ? -3.581 -19.041 22.740 1.00 74.81 296 HIS A N 1
ATOM 2334 C CA . HIS A 1 296 ? -4.423 -19.562 21.668 1.00 74.81 296 HIS A CA 1
ATOM 2335 C C . HIS A 1 296 ? -4.191 -18.792 20.365 1.00 74.81 296 HIS A C 1
ATOM 2337 O O . HIS A 1 296 ? -4.122 -17.567 20.360 1.00 74.81 296 HIS A O 1
ATOM 2343 N N . LEU A 1 297 ? -4.058 -19.517 19.250 1.00 79.50 297 LEU A N 1
ATOM 2344 C CA . LEU A 1 297 ? -3.963 -18.906 17.927 1.00 79.50 297 LEU A CA 1
ATOM 2345 C C . LEU A 1 297 ? -5.334 -18.370 17.503 1.00 79.50 297 LEU A C 1
ATOM 2347 O O . LEU A 1 297 ? -6.274 -19.144 17.329 1.00 79.50 297 LEU A O 1
ATOM 2351 N N . GLN A 1 298 ? -5.410 -17.069 17.251 1.00 83.69 298 GLN A N 1
ATOM 2352 C CA . GLN A 1 298 ? -6.573 -16.391 16.692 1.00 83.69 298 GLN A CA 1
ATOM 2353 C C . GLN A 1 298 ? -6.540 -16.471 15.160 1.00 83.69 298 GLN A C 1
ATOM 2355 O O . GLN A 1 298 ? -6.309 -15.489 14.452 1.00 83.69 298 GLN A O 1
ATOM 2360 N N . SER A 1 299 ? -6.738 -17.673 14.618 1.00 80.00 299 SER A N 1
ATOM 2361 C CA . SER A 1 299 ? -6.585 -17.931 13.180 1.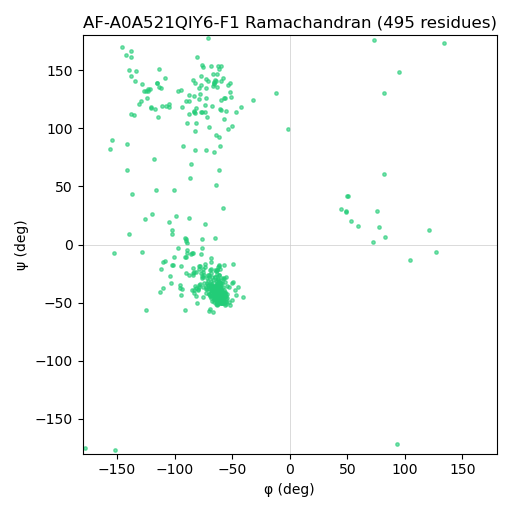00 80.00 299 SER A CA 1
ATOM 2362 C C . SER A 1 299 ? -7.545 -17.107 12.315 1.00 80.00 299 SER A C 1
ATOM 2364 O O . SER A 1 299 ? -7.170 -16.650 11.237 1.00 80.00 299 SER A O 1
ATOM 2366 N N . THR A 1 300 ? -8.763 -16.848 12.794 1.00 82.62 300 THR A N 1
ATOM 2367 C CA . THR A 1 300 ? -9.723 -15.971 12.109 1.00 82.62 300 THR A CA 1
ATOM 2368 C C . THR A 1 300 ? -9.215 -14.532 12.020 1.00 82.62 300 THR A C 1
ATOM 2370 O O . THR A 1 300 ? -9.304 -13.937 10.946 1.00 82.62 300 THR A O 1
ATOM 2373 N N . GLN A 1 301 ? -8.626 -13.988 13.094 1.00 85.44 301 GLN A N 1
ATOM 2374 C CA . GLN A 1 301 ? -8.034 -12.643 13.081 1.00 85.44 301 GLN A CA 1
ATOM 2375 C C . GLN A 1 301 ? -6.879 -12.565 12.075 1.00 85.44 301 GLN A C 1
ATOM 2377 O O . GLN A 1 301 ? -6.790 -11.607 11.310 1.00 85.44 301 GLN A O 1
ATOM 2382 N N . GLN A 1 302 ? -6.040 -13.606 12.004 1.00 86.38 302 GLN A N 1
ATOM 2383 C CA . GLN A 1 302 ? -4.966 -13.685 11.014 1.00 86.38 302 GLN A CA 1
ATOM 2384 C C . GLN A 1 302 ? -5.499 -13.624 9.572 1.00 86.38 302 GLN A C 1
ATOM 2386 O O . GLN A 1 302 ? -5.022 -12.823 8.765 1.00 86.38 302 GLN A O 1
ATOM 2391 N N . ILE A 1 303 ? -6.500 -14.446 9.236 1.00 85.69 303 ILE A N 1
ATOM 2392 C CA . ILE A 1 303 ? -7.096 -14.460 7.891 1.00 85.69 303 ILE A CA 1
ATOM 2393 C C . ILE A 1 303 ? -7.761 -13.115 7.572 1.00 85.69 303 ILE A C 1
ATOM 2395 O O . ILE A 1 303 ? -7.575 -12.588 6.471 1.00 85.69 303 ILE A O 1
ATOM 2399 N N . GLN A 1 304 ? -8.479 -12.519 8.530 1.00 84.75 304 GLN A N 1
ATOM 2400 C CA . GLN A 1 304 ? -9.070 -11.185 8.382 1.00 84.75 304 GLN A CA 1
ATOM 2401 C C . GLN A 1 304 ? -8.001 -10.124 8.107 1.00 84.75 304 GLN A C 1
ATOM 2403 O O . GLN A 1 304 ? -8.169 -9.316 7.193 1.00 84.75 304 GLN A O 1
ATOM 2408 N N . PHE A 1 305 ? -6.881 -10.162 8.832 1.00 88.31 305 PHE A N 1
ATOM 2409 C CA . PHE A 1 305 ? -5.764 -9.241 8.649 1.00 88.31 305 PHE A CA 1
ATOM 2410 C C . PHE A 1 305 ? -5.170 -9.339 7.238 1.00 88.31 305 PHE A C 1
ATOM 2412 O O . PHE A 1 305 ? -5.042 -8.327 6.548 1.00 88.31 305 PHE A O 1
ATOM 2419 N N . ILE A 1 306 ? -4.851 -10.552 6.774 1.00 87.12 306 ILE A N 1
ATOM 2420 C CA . ILE A 1 306 ? -4.257 -10.774 5.444 1.00 87.12 306 ILE A CA 1
ATOM 2421 C C . ILE A 1 306 ? -5.221 -10.331 4.332 1.00 87.12 306 ILE A C 1
ATOM 2423 O O . ILE A 1 306 ? -4.818 -9.650 3.387 1.00 87.12 306 ILE A O 1
ATOM 2427 N N . THR A 1 307 ? -6.499 -10.685 4.459 1.00 84.81 307 THR A N 1
ATOM 2428 C CA . THR A 1 307 ? -7.546 -10.333 3.488 1.00 84.81 307 THR A CA 1
ATOM 2429 C C . THR A 1 307 ? -7.722 -8.822 3.396 1.00 84.81 307 THR A C 1
ATOM 2431 O O . THR A 1 307 ? -7.724 -8.239 2.311 1.00 84.81 307 THR A O 1
ATOM 2434 N N . ALA A 1 308 ? -7.823 -8.161 4.547 1.00 86.38 308 ALA A N 1
ATOM 2435 C CA . ALA A 1 308 ? -8.024 -6.727 4.602 1.00 86.38 308 ALA A CA 1
ATOM 2436 C C . ALA A 1 308 ? -6.792 -5.951 4.114 1.00 86.38 308 ALA A C 1
ATOM 2438 O O . ALA A 1 308 ? -6.966 -4.907 3.488 1.00 86.38 308 ALA A O 1
ATOM 2439 N N . LEU A 1 309 ? -5.571 -6.474 4.296 1.00 88.38 309 LEU A N 1
ATOM 2440 C CA . LEU A 1 309 ? -4.383 -5.942 3.622 1.00 88.38 309 LEU A CA 1
ATOM 2441 C C . LEU A 1 309 ? -4.519 -6.019 2.098 1.00 88.38 309 LEU A C 1
ATOM 2443 O O . LEU A 1 309 ? -4.312 -5.011 1.426 1.00 88.38 309 LEU A O 1
ATOM 2447 N N . GLY A 1 310 ? -4.904 -7.173 1.545 1.00 85.88 310 GLY A N 1
ATOM 2448 C CA . GLY A 1 310 ? -5.125 -7.327 0.101 1.00 85.88 310 GLY A CA 1
ATOM 2449 C C . GLY A 1 310 ? -6.126 -6.307 -0.456 1.00 85.88 310 GLY A C 1
ATOM 2450 O O . GLY A 1 310 ? -5.843 -5.620 -1.442 1.00 85.88 310 GLY A O 1
ATOM 2451 N N . LEU A 1 311 ? -7.259 -6.133 0.230 1.00 85.12 311 LEU A N 1
ATOM 2452 C CA . LEU A 1 311 ? -8.284 -5.150 -0.134 1.00 85.12 311 LEU A CA 1
ATOM 2453 C C . LEU A 1 311 ? -7.796 -3.700 0.014 1.00 85.12 311 LEU A C 1
ATOM 2455 O O . LEU A 1 311 ? -8.080 -2.865 -0.840 1.00 85.12 311 LEU A O 1
ATOM 2459 N N . LEU A 1 312 ? -7.038 -3.398 1.069 1.00 88.50 312 LEU A N 1
ATOM 2460 C CA . LEU A 1 312 ? -6.437 -2.083 1.290 1.00 88.50 312 LEU A CA 1
ATOM 2461 C C . LEU A 1 312 ? -5.459 -1.718 0.167 1.00 88.50 312 LEU A C 1
ATOM 2463 O O . LEU A 1 312 ? -5.495 -0.596 -0.335 1.00 88.50 312 LEU A O 1
ATOM 2467 N N . PHE A 1 313 ? -4.603 -2.650 -0.260 1.00 86.12 313 PHE A N 1
ATOM 2468 C CA . PHE A 1 313 ? -3.669 -2.395 -1.360 1.00 86.12 313 PHE A CA 1
ATOM 2469 C C . PHE A 1 313 ? -4.402 -2.244 -2.697 1.00 86.12 313 PHE A C 1
ATOM 2471 O O . PHE A 1 313 ? -4.010 -1.404 -3.506 1.00 86.12 313 PHE A O 1
ATOM 2478 N N . SER A 1 314 ? -5.500 -2.977 -2.890 1.00 83.44 314 SER A N 1
ATOM 2479 C CA . SER A 1 314 ? -6.359 -2.841 -4.071 1.00 83.44 314 SER A CA 1
ATOM 2480 C C . SER A 1 314 ? -7.007 -1.454 -4.155 1.00 83.44 314 SER A C 1
ATOM 2482 O O . SER A 1 314 ? -6.987 -0.839 -5.218 1.00 83.44 314 SER A O 1
ATOM 2484 N N . ASP A 1 315 ? -7.504 -0.905 -3.039 1.00 84.12 315 ASP A N 1
ATOM 2485 C CA . ASP A 1 315 ? -8.046 0.463 -3.003 1.00 84.12 315 ASP A CA 1
ATOM 2486 C C . ASP A 1 315 ? -6.986 1.518 -3.325 1.00 84.12 315 ASP A C 1
ATOM 2488 O O . ASP A 1 315 ? -7.263 2.486 -4.032 1.00 84.12 315 ASP A O 1
ATOM 2492 N N . ILE A 1 316 ? -5.770 1.361 -2.790 1.00 82.62 316 ILE A N 1
ATOM 2493 C CA . ILE A 1 316 ? -4.687 2.318 -3.042 1.00 82.62 316 ILE A CA 1
ATOM 2494 C C . ILE A 1 316 ? -4.298 2.282 -4.517 1.00 82.62 316 ILE A C 1
ATOM 2496 O O . ILE A 1 316 ? -4.143 3.337 -5.131 1.00 82.62 316 ILE A O 1
ATOM 2500 N N . GLN A 1 317 ? -4.196 1.086 -5.097 1.00 78.75 317 GLN A N 1
ATOM 2501 C CA . GLN A 1 317 ? -3.939 0.928 -6.521 1.00 78.75 317 GLN A CA 1
ATOM 2502 C C . GLN A 1 317 ? -5.053 1.561 -7.366 1.00 78.75 317 GLN A C 1
ATOM 2504 O O . GLN A 1 317 ? -4.760 2.392 -8.223 1.00 78.75 317 GLN A O 1
ATOM 2509 N N . ALA A 1 318 ? -6.323 1.271 -7.070 1.00 76.81 318 ALA A N 1
ATOM 2510 C CA . ALA A 1 318 ? -7.456 1.895 -7.752 1.00 76.81 318 ALA A CA 1
ATOM 2511 C C . ALA A 1 318 ? -7.422 3.431 -7.628 1.00 76.81 318 ALA A C 1
ATOM 2513 O O . ALA A 1 318 ? -7.670 4.153 -8.594 1.00 76.81 318 ALA A O 1
ATOM 2514 N N . GLY A 1 319 ? -7.040 3.946 -6.456 1.00 75.12 319 GLY A N 1
ATOM 2515 C CA . GLY A 1 319 ? -6.811 5.368 -6.211 1.00 75.12 319 GLY A CA 1
ATOM 2516 C C . GLY A 1 319 ? -5.705 5.978 -7.081 1.00 75.12 319 GLY A C 1
ATOM 2517 O O . GLY A 1 319 ? -5.812 7.139 -7.476 1.00 75.12 319 GLY A O 1
ATOM 2518 N N . ASN A 1 320 ? -4.663 5.218 -7.418 1.00 70.69 320 ASN A N 1
ATOM 2519 C CA . ASN A 1 320 ? -3.596 5.680 -8.308 1.00 70.69 320 ASN A CA 1
ATOM 2520 C C . ASN A 1 320 ? -4.036 5.723 -9.773 1.00 70.69 320 ASN A C 1
ATOM 2522 O O . ASN A 1 320 ? -3.589 6.596 -10.517 1.00 70.69 320 ASN A O 1
ATOM 2526 N N . GLU A 1 321 ? -4.917 4.808 -10.170 1.00 70.19 321 GLU A N 1
ATOM 2527 C CA . GLU A 1 321 ? -5.371 4.654 -11.553 1.00 70.19 321 GLU A CA 1
ATOM 2528 C C . GLU A 1 321 ? -6.504 5.630 -11.917 1.00 70.19 321 GLU A C 1
ATOM 2530 O O . GLU A 1 321 ? -6.666 5.993 -13.083 1.00 70.19 321 GLU A O 1
ATOM 2535 N N . VAL A 1 322 ? -7.273 6.134 -10.942 1.00 67.88 322 VAL A N 1
ATOM 2536 C CA . VAL A 1 322 ? -8.351 7.092 -11.238 1.00 67.88 322 VAL A CA 1
ATOM 2537 C C . VAL A 1 322 ? -7.847 8.527 -11.463 1.00 67.88 322 VAL A C 1
ATOM 2539 O O . VAL A 1 322 ? -7.103 9.070 -10.647 1.00 67.88 322 VAL A O 1
ATOM 2542 N N . PRO A 1 323 ? -8.323 9.239 -12.504 1.00 61.69 323 PRO A N 1
ATOM 2543 C CA . PRO A 1 323 ? -7.884 10.609 -12.793 1.00 61.69 323 PRO A CA 1
ATOM 2544 C C . PRO A 1 323 ? -8.521 11.665 -11.872 1.00 61.69 323 PRO A C 1
ATOM 2546 O O . PRO A 1 323 ? -7.969 12.746 -11.672 1.00 61.69 323 PRO A O 1
ATOM 2549 N N . SER A 1 324 ? -9.692 11.373 -11.303 1.00 69.06 324 SER A N 1
ATOM 2550 C CA . SER A 1 324 ? -10.471 12.315 -10.493 1.00 69.06 324 SER A CA 1
ATOM 2551 C C . SER A 1 324 ? -9.949 12.391 -9.054 1.00 69.06 324 SER A C 1
ATOM 2553 O O . SER A 1 324 ? -10.056 11.416 -8.314 1.00 69.06 324 SER A O 1
ATOM 2555 N N . ASN A 1 325 ? -9.471 13.566 -8.617 1.00 69.50 325 ASN A N 1
ATOM 2556 C CA . ASN A 1 325 ? -9.004 13.815 -7.237 1.00 69.50 325 ASN A CA 1
ATOM 2557 C C . ASN A 1 325 ? -10.032 13.426 -6.170 1.00 69.50 325 ASN A C 1
ATOM 2559 O O . ASN A 1 325 ? -9.690 12.900 -5.115 1.00 69.50 325 ASN A O 1
ATOM 2563 N N . TYR A 1 326 ? -11.304 13.651 -6.467 1.00 72.12 326 TYR A N 1
ATOM 2564 C CA . TYR A 1 326 ? -12.408 13.257 -5.610 1.00 72.12 326 TYR A CA 1
ATOM 2565 C C . TYR A 1 326 ? -12.496 11.734 -5.438 1.00 72.12 326 TYR A C 1
ATOM 2567 O O . TYR A 1 326 ? -12.665 11.227 -4.331 1.00 72.12 326 TYR A O 1
ATOM 2575 N N . SER A 1 327 ? -12.325 10.992 -6.534 1.00 74.56 327 SER A N 1
ATOM 2576 C CA . SER A 1 327 ? -12.290 9.528 -6.501 1.00 74.56 327 SER A CA 1
ATOM 2577 C C . SER A 1 327 ? -11.075 9.031 -5.721 1.00 74.56 327 SER A C 1
ATOM 2579 O O . SER A 1 327 ? -11.229 8.130 -4.904 1.00 74.56 327 SER A O 1
ATOM 2581 N N . LYS A 1 328 ? -9.911 9.682 -5.874 1.00 75.69 328 LYS A N 1
ATOM 2582 C CA . LYS A 1 328 ? -8.706 9.384 -5.078 1.00 75.69 328 LYS A CA 1
ATOM 2583 C C . LYS A 1 328 ? -8.978 9.497 -3.584 1.00 75.69 328 LYS A C 1
ATOM 2585 O O . LYS A 1 328 ? -8.675 8.577 -2.842 1.00 75.69 328 LYS A O 1
ATOM 2590 N N . VAL A 1 329 ? -9.603 10.592 -3.150 1.00 77.94 329 VAL A N 1
ATOM 2591 C CA . VAL A 1 329 ? -9.964 10.793 -1.738 1.00 77.94 329 VAL A CA 1
ATOM 2592 C C . VAL A 1 329 ? -10.941 9.720 -1.261 1.00 77.94 329 VAL A C 1
ATOM 2594 O O . VAL A 1 329 ? -10.751 9.175 -0.178 1.00 77.94 329 VAL A O 1
ATOM 2597 N N . SER A 1 330 ? -11.947 9.372 -2.067 1.00 80.31 330 SER A N 1
ATOM 2598 C CA . SER A 1 330 ? -12.894 8.304 -1.730 1.00 80.31 330 SER A CA 1
ATOM 2599 C C . SER A 1 330 ? -12.196 6.957 -1.520 1.00 80.31 330 SER A C 1
ATOM 2601 O O . SER A 1 330 ? -12.484 6.279 -0.536 1.00 80.31 330 SER A O 1
ATOM 2603 N N . PHE A 1 331 ? -11.267 6.579 -2.404 1.00 83.44 331 PHE A N 1
ATOM 2604 C CA . PHE A 1 331 ? -10.474 5.357 -2.245 1.00 83.44 331 PHE A CA 1
ATOM 2605 C C . PHE A 1 331 ? -9.549 5.434 -1.030 1.00 83.44 331 PHE A C 1
ATOM 2607 O O . PHE A 1 331 ? -9.490 4.491 -0.249 1.00 83.44 331 PHE A O 1
ATOM 2614 N N . SER A 1 332 ? -8.892 6.575 -0.803 1.00 83.75 332 SER A N 1
ATOM 2615 C CA . SER A 1 332 ? -8.044 6.788 0.372 1.00 83.75 332 SER A CA 1
ATOM 2616 C C . SER A 1 332 ? -8.814 6.620 1.683 1.00 83.75 332 SER A C 1
ATOM 2618 O O . SER A 1 332 ? -8.315 5.967 2.597 1.00 83.75 332 SER A O 1
ATOM 2620 N N . LEU A 1 333 ? -10.028 7.170 1.780 1.00 85.62 333 LEU A N 1
ATOM 2621 C CA . LEU A 1 333 ? -10.881 7.024 2.962 1.00 85.62 333 LEU A CA 1
ATOM 2622 C C . LEU A 1 333 ? -11.412 5.591 3.097 1.00 85.62 333 LEU A C 1
ATOM 2624 O O . LEU A 1 333 ? -11.396 5.065 4.203 1.00 85.62 333 LEU A O 1
ATOM 2628 N N . SER A 1 334 ? -11.770 4.922 1.994 1.00 85.94 334 SER A N 1
ATOM 2629 C CA . SER A 1 334 ? -12.153 3.501 2.031 1.00 85.94 334 SER A CA 1
ATOM 2630 C C . SER A 1 334 ? -11.011 2.601 2.517 1.00 85.94 334 SER A C 1
ATOM 2632 O O . SER A 1 334 ? -11.227 1.709 3.336 1.00 85.94 334 SER A O 1
ATOM 2634 N N . ALA A 1 335 ? -9.779 2.880 2.091 1.00 88.12 335 ALA A N 1
ATOM 2635 C CA . ALA A 1 335 ? -8.598 2.173 2.566 1.00 88.12 335 ALA A CA 1
ATOM 2636 C C . ALA A 1 335 ? -8.337 2.435 4.061 1.00 88.12 335 ALA A C 1
ATOM 2638 O O . ALA A 1 335 ? -7.936 1.527 4.788 1.00 88.12 335 ALA A O 1
ATOM 2639 N N . LEU A 1 336 ? -8.596 3.657 4.545 1.00 89.50 336 LEU A N 1
ATOM 2640 C CA . LEU A 1 336 ? -8.520 3.977 5.973 1.00 89.50 336 LEU A CA 1
ATOM 2641 C C . LEU A 1 336 ? -9.623 3.285 6.789 1.00 89.50 336 LEU A C 1
ATOM 2643 O O . LEU A 1 336 ? -9.328 2.844 7.894 1.00 89.50 336 LEU A O 1
ATOM 2647 N N . ASP A 1 337 ? -10.840 3.126 6.256 1.00 87.69 337 ASP A N 1
ATOM 2648 C CA . ASP A 1 337 ? -11.906 2.334 6.896 1.00 87.69 337 ASP A CA 1
ATOM 2649 C C . ASP A 1 337 ? -11.483 0.866 7.035 1.00 87.69 337 ASP A C 1
ATOM 2651 O O . ASP A 1 337 ? -11.609 0.269 8.102 1.00 87.69 337 ASP A O 1
ATOM 2655 N N . LYS A 1 338 ? -10.922 0.282 5.968 1.00 87.81 338 LYS A N 1
ATOM 2656 C CA . LYS A 1 338 ? -10.396 -1.091 6.001 1.00 87.81 338 LYS A CA 1
ATOM 2657 C C . LYS A 1 338 ? -9.296 -1.229 7.050 1.00 87.81 338 LYS A C 1
ATOM 2659 O O . LYS A 1 338 ? -9.310 -2.182 7.822 1.00 87.81 338 LYS A O 1
ATOM 2664 N N . LEU A 1 339 ? -8.386 -0.258 7.133 1.00 89.12 339 LEU A N 1
ATOM 2665 C CA . LEU A 1 339 ? -7.343 -0.245 8.156 1.00 89.12 339 LEU A CA 1
ATOM 2666 C C . LEU A 1 339 ? -7.907 -0.073 9.575 1.00 89.12 339 LEU A C 1
ATOM 2668 O O . LEU A 1 339 ? -7.419 -0.712 10.503 1.00 89.12 339 LEU A O 1
ATOM 2672 N N . ALA A 1 340 ? -8.935 0.755 9.755 1.00 88.31 340 ALA A N 1
ATOM 2673 C CA . ALA A 1 340 ? -9.616 0.927 11.034 1.00 88.31 340 ALA A CA 1
ATOM 2674 C C . ALA A 1 340 ? -10.284 -0.379 11.494 1.00 88.31 340 ALA A C 1
ATOM 2676 O O . ALA A 1 340 ? -10.105 -0.769 12.645 1.00 88.31 340 ALA A O 1
ATOM 2677 N N . ASN A 1 341 ? -10.954 -1.090 10.582 1.00 83.44 341 ASN A N 1
ATOM 2678 C CA . ASN A 1 341 ? -11.545 -2.405 10.846 1.00 83.44 341 ASN A CA 1
ATOM 2679 C C . ASN A 1 341 ? -10.488 -3.453 11.208 1.00 83.44 341 ASN A C 1
ATOM 2681 O O . ASN A 1 341 ? -10.705 -4.244 12.119 1.00 83.44 341 ASN A O 1
ATOM 2685 N N . ILE A 1 342 ? -9.331 -3.445 10.529 1.00 82.94 342 ILE A N 1
ATOM 2686 C CA . ILE A 1 342 ? -8.195 -4.299 10.906 1.00 82.94 342 ILE A CA 1
ATOM 2687 C C . ILE A 1 342 ? -7.781 -4.006 12.346 1.00 82.94 342 ILE A C 1
ATOM 2689 O O . ILE A 1 342 ? -7.616 -4.923 13.138 1.00 82.94 342 ILE A O 1
ATOM 2693 N N . ILE A 1 343 ? -7.600 -2.733 12.693 1.00 85.94 343 ILE A N 1
ATOM 2694 C CA . ILE A 1 343 ? -7.131 -2.337 14.024 1.00 85.94 343 ILE A CA 1
ATOM 2695 C C . ILE A 1 343 ? -8.142 -2.730 15.098 1.00 85.94 343 ILE A C 1
ATOM 2697 O O . ILE A 1 343 ? -7.743 -3.230 16.145 1.00 85.94 343 ILE A O 1
ATOM 2701 N N . GLU A 1 344 ? -9.434 -2.548 14.836 1.00 82.62 344 GLU A N 1
ATOM 2702 C CA . GLU A 1 344 ? -10.494 -3.009 15.731 1.00 82.62 344 GLU A CA 1
ATOM 2703 C C . GLU A 1 344 ? -10.462 -4.532 15.903 1.00 82.62 344 GLU A C 1
ATOM 2705 O O . GLU A 1 344 ? -10.445 -5.004 17.032 1.00 82.62 344 GLU A O 1
ATOM 2710 N N . ALA A 1 345 ? -10.355 -5.301 14.816 1.00 78.31 345 ALA A N 1
ATOM 2711 C CA . ALA A 1 345 ? -10.280 -6.763 14.886 1.00 78.31 345 ALA A CA 1
ATOM 2712 C C . ALA A 1 345 ? -9.015 -7.278 15.597 1.00 78.31 345 ALA A C 1
ATOM 2714 O O . ALA A 1 345 ? -9.029 -8.362 16.172 1.00 78.31 345 ALA A O 1
ATOM 2715 N N . MET A 1 346 ? -7.926 -6.508 15.549 1.00 77.62 346 MET A N 1
ATOM 2716 C CA . MET A 1 346 ? -6.629 -6.852 16.139 1.00 77.62 346 MET A CA 1
ATOM 2717 C C . MET A 1 346 ? -6.464 -6.395 17.589 1.00 77.62 346 MET A C 1
ATOM 2719 O O . MET A 1 346 ? -5.409 -6.625 18.182 1.00 77.62 346 MET A O 1
ATOM 2723 N N . THR A 1 347 ? -7.433 -5.672 18.151 1.00 71.62 347 THR A N 1
ATOM 2724 C CA . THR A 1 347 ? -7.308 -5.103 19.493 1.00 71.62 347 THR A CA 1
ATOM 2725 C C . THR A 1 347 ? -8.530 -5.477 20.319 1.00 71.62 347 THR A C 1
ATOM 2727 O O . THR A 1 347 ? -9.644 -5.111 19.974 1.00 71.62 347 THR A O 1
ATOM 2730 N N . ASP A 1 348 ? -8.339 -6.131 21.470 1.00 59.91 348 ASP A N 1
ATOM 2731 C CA . ASP A 1 348 ? -9.432 -6.582 22.369 1.00 59.91 348 ASP A CA 1
ATOM 2732 C C . ASP A 1 348 ? -10.255 -5.453 22.997 1.00 59.91 348 ASP A C 1
ATOM 2734 O O . ASP A 1 348 ? -11.086 -5.638 23.889 1.00 59.91 348 ASP A O 1
ATOM 2738 N N . ARG A 1 349 ? -9.986 -4.221 22.588 1.00 59.00 349 ARG A N 1
ATOM 2739 C CA . ARG A 1 349 ? -10.641 -3.048 23.117 1.00 59.00 349 ARG A CA 1
ATOM 2740 C C . ARG A 1 349 ? -11.862 -2.823 22.246 1.00 59.00 349 ARG A C 1
ATOM 2742 O O . ARG A 1 349 ? -11.724 -2.610 21.049 1.00 59.00 349 ARG A O 1
ATOM 2749 N N . ALA A 1 350 ? -13.041 -2.786 22.865 1.00 62.41 350 ALA A N 1
ATOM 2750 C CA . ALA A 1 350 ? -14.290 -2.335 22.254 1.00 62.41 350 ALA A CA 1
ATOM 2751 C C . ALA A 1 350 ? -14.183 -0.856 21.830 1.00 62.41 350 ALA A C 1
ATOM 2753 O O . ALA A 1 350 ? -14.805 0.019 22.421 1.00 62.41 350 ALA A O 1
ATOM 2754 N N . ILE A 1 351 ? -13.312 -0.533 20.885 1.00 70.69 351 ILE A N 1
ATOM 2755 C CA . ILE A 1 351 ? -12.942 0.818 20.487 1.00 70.69 351 ILE A CA 1
ATOM 2756 C C . ILE A 1 351 ? -14.013 1.384 19.562 1.00 70.69 351 ILE A C 1
ATOM 2758 O O . ILE A 1 351 ? -14.362 2.549 19.722 1.00 70.69 351 ILE A O 1
ATOM 2762 N N . GLY A 1 352 ? -14.574 0.558 18.673 1.00 77.75 352 GLY A N 1
ATOM 2763 C CA . GLY A 1 352 ? -15.461 0.981 17.598 1.00 77.75 352 GLY A CA 1
ATOM 2764 C C . GLY A 1 352 ? -14.679 1.509 16.392 1.00 77.75 352 GLY A C 1
ATOM 2765 O O . GLY A 1 352 ? -13.848 2.411 16.536 1.00 77.75 352 GLY A O 1
ATOM 2766 N N . GLU A 1 353 ? -14.998 1.015 15.193 1.00 82.62 353 GLU A N 1
ATOM 2767 C CA . GLU A 1 353 ? -14.443 1.449 13.895 1.00 82.62 353 GLU A CA 1
ATOM 2768 C C . GLU A 1 353 ? -14.284 2.970 13.793 1.00 82.62 353 GLU A C 1
ATOM 2770 O O . GLU A 1 353 ? -13.231 3.479 13.409 1.00 82.62 353 GLU A O 1
ATOM 2775 N N . GLY A 1 354 ? -15.301 3.727 14.214 1.00 84.69 354 GLY A N 1
ATOM 2776 C CA . GLY A 1 354 ? -15.284 5.183 14.114 1.00 84.69 354 GLY A CA 1
ATOM 2777 C C . GLY A 1 354 ? -14.183 5.865 14.926 1.00 84.69 354 GLY A C 1
ATOM 2778 O O . GLY A 1 354 ? -13.647 6.890 14.493 1.00 84.69 354 GLY A O 1
ATOM 2779 N N . HIS A 1 355 ? -13.815 5.315 16.084 1.00 88.88 355 HIS A N 1
ATOM 2780 C CA . HIS A 1 355 ? -12.711 5.825 16.902 1.00 88.88 355 HIS A CA 1
ATOM 2781 C C . HIS A 1 355 ? -11.357 5.378 16.351 1.00 88.88 355 HIS A C 1
ATOM 2783 O O . HIS A 1 355 ? -10.406 6.161 16.391 1.00 88.88 355 HIS A O 1
ATOM 2789 N N . ALA A 1 356 ? -11.269 4.170 15.785 1.00 89.12 356 ALA A N 1
ATOM 2790 C CA . ALA A 1 356 ? -10.089 3.703 15.057 1.00 89.12 356 ALA A CA 1
ATOM 2791 C C . ALA A 1 356 ? -9.799 4.584 13.831 1.00 89.12 356 ALA A C 1
ATOM 2793 O O . ALA A 1 356 ? -8.685 5.090 13.676 1.00 89.12 356 ALA A O 1
ATOM 2794 N N . PHE A 1 357 ? -10.826 4.897 13.041 1.00 90.75 357 PHE A N 1
ATOM 2795 C CA . PHE A 1 357 ? -10.731 5.794 11.894 1.00 90.75 357 PHE A CA 1
ATOM 2796 C C . PHE A 1 357 ? -10.248 7.196 12.292 1.00 90.75 357 PHE A C 1
ATOM 2798 O O . PHE A 1 357 ? -9.284 7.727 11.736 1.00 90.75 357 PHE A O 1
ATOM 2805 N N . LYS A 1 358 ? -10.881 7.805 13.306 1.00 91.62 358 LYS A N 1
ATOM 2806 C CA . LYS A 1 358 ? -10.463 9.119 13.825 1.00 91.62 358 LYS A CA 1
ATOM 2807 C C . LYS A 1 358 ? -9.031 9.084 14.369 1.00 91.62 358 LYS A C 1
ATOM 2809 O O . LYS A 1 358 ? -8.288 10.047 14.185 1.00 91.62 358 LYS A O 1
ATOM 2814 N N . ALA A 1 359 ? -8.621 7.990 15.010 1.00 92.06 359 ALA A N 1
ATOM 2815 C CA . ALA A 1 359 ? -7.264 7.842 15.521 1.00 92.06 359 ALA A CA 1
ATOM 2816 C C . ALA A 1 359 ? -6.225 7.803 14.395 1.00 92.06 359 ALA A C 1
ATOM 2818 O O . ALA A 1 359 ? -5.216 8.501 14.512 1.00 92.06 359 ALA A O 1
ATOM 2819 N N . LEU A 1 360 ? -6.478 7.088 13.291 1.00 92.62 360 LEU A N 1
ATOM 2820 C CA . LEU A 1 360 ? -5.605 7.093 12.104 1.00 92.62 360 LEU A CA 1
ATOM 2821 C C . LEU A 1 360 ? -5.350 8.513 11.582 1.00 92.62 360 LEU A C 1
ATOM 2823 O O . LEU A 1 360 ? -4.242 8.843 11.161 1.00 92.62 360 LEU A O 1
ATOM 2827 N N . LEU A 1 361 ? -6.361 9.378 11.669 1.00 92.31 361 LEU A N 1
ATOM 2828 C CA . LEU A 1 361 ? -6.287 10.763 11.217 1.00 92.31 361 LEU A CA 1
ATOM 2829 C C . LEU A 1 361 ? -5.801 11.752 12.283 1.00 92.31 361 LEU A C 1
ATOM 2831 O O . LEU A 1 361 ? -5.723 12.941 11.994 1.00 92.31 361 LEU A O 1
ATOM 2835 N N . SER A 1 362 ? -5.466 11.323 13.499 1.00 93.56 362 SER A N 1
ATOM 2836 C CA . SER A 1 362 ? -5.079 12.232 14.589 1.00 93.56 362 SER A CA 1
ATOM 2837 C C . SER A 1 362 ? -3.660 12.799 14.458 1.00 93.56 362 SER A C 1
ATOM 2839 O O . SER A 1 362 ? -2.751 12.195 13.880 1.00 93.56 362 SER A O 1
ATOM 2841 N N . THR A 1 363 ? -3.439 13.966 15.062 1.00 92.2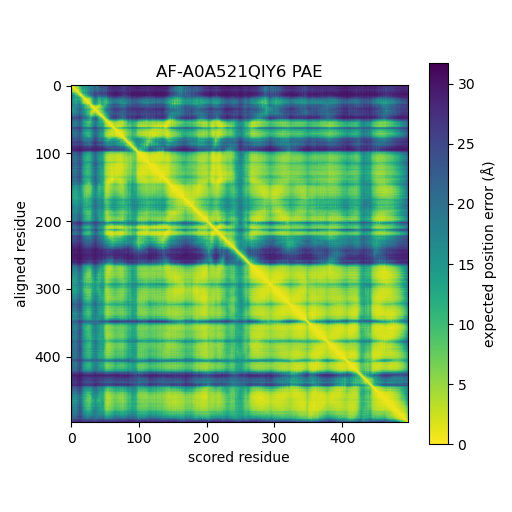5 363 THR A N 1
ATOM 2842 C CA . THR A 1 363 ? -2.104 14.560 15.197 1.00 92.25 363 THR A CA 1
ATOM 2843 C C . THR A 1 363 ? -1.200 13.728 16.110 1.00 92.25 363 THR A C 1
ATOM 2845 O O . THR A 1 363 ? 0.006 13.650 15.857 1.00 92.25 363 THR A O 1
ATOM 2848 N N . THR A 1 364 ? -1.764 13.035 17.108 1.00 92.12 364 THR A N 1
ATOM 2849 C CA . THR A 1 364 ? -1.033 12.065 17.938 1.00 92.12 364 THR A CA 1
ATOM 2850 C C . THR A 1 364 ? -0.455 10.942 17.089 1.00 92.12 364 THR A C 1
ATOM 2852 O O . THR A 1 364 ? 0.743 10.674 17.179 1.00 92.12 364 THR A O 1
ATOM 2855 N N . THR A 1 365 ? -1.253 10.345 16.200 1.00 92.12 365 THR A N 1
ATOM 2856 C CA . THR A 1 365 ? -0.768 9.313 15.274 1.00 92.12 365 THR A CA 1
ATOM 2857 C C . THR A 1 365 ? 0.311 9.872 14.355 1.00 92.12 365 THR A C 1
ATOM 2859 O O . THR A 1 365 ? 1.363 9.254 14.213 1.00 92.12 365 THR A O 1
ATOM 2862 N N . ALA A 1 366 ? 0.143 11.086 13.814 1.00 90.81 366 ALA A N 1
ATOM 2863 C CA . ALA A 1 366 ? 1.188 11.737 13.017 1.00 90.81 366 ALA A CA 1
ATOM 2864 C C . ALA A 1 366 ? 2.523 11.868 13.782 1.00 90.81 366 ALA A C 1
ATOM 2866 O O . ALA A 1 366 ? 3.599 11.628 13.227 1.00 90.81 366 ALA A O 1
ATOM 2867 N N . ASN A 1 367 ? 2.475 12.227 15.065 1.00 90.50 367 ASN A N 1
ATOM 2868 C CA . ASN A 1 367 ? 3.662 12.318 15.915 1.00 90.50 367 ASN A CA 1
ATOM 2869 C C . ASN A 1 367 ? 4.236 10.938 16.268 1.00 90.50 367 ASN A C 1
ATOM 2871 O O . ASN A 1 367 ? 5.456 10.768 16.247 1.00 90.50 367 ASN A O 1
ATOM 2875 N N . GLY A 1 368 ? 3.384 9.941 16.505 1.00 91.06 368 GLY A N 1
ATOM 2876 C CA . GLY A 1 368 ? 3.793 8.556 16.719 1.00 91.06 368 GLY A CA 1
ATOM 2877 C C . GLY A 1 368 ? 4.500 7.956 15.499 1.00 91.06 368 GLY A C 1
ATOM 2878 O O . GLY A 1 368 ? 5.564 7.361 15.647 1.00 91.06 368 GLY A O 1
ATOM 2879 N N . LEU A 1 369 ? 4.020 8.225 14.279 1.00 90.31 369 LEU A N 1
ATOM 2880 C CA . LEU A 1 369 ? 4.708 7.834 13.041 1.00 90.31 369 LEU A CA 1
ATOM 2881 C C . LEU A 1 369 ? 6.111 8.448 12.938 1.00 90.31 369 LEU A C 1
ATOM 2883 O O . LEU A 1 369 ? 7.061 7.789 12.518 1.00 90.31 369 LEU A O 1
ATOM 2887 N N . ARG A 1 370 ? 6.284 9.708 13.360 1.00 88.12 370 ARG A N 1
ATOM 2888 C CA . ARG A 1 370 ? 7.617 10.335 13.421 1.00 88.12 370 ARG A CA 1
ATOM 2889 C C . ARG A 1 370 ? 8.513 9.685 14.464 1.00 88.12 370 ARG A C 1
ATOM 2891 O O . ARG A 1 370 ? 9.719 9.616 14.240 1.00 88.12 370 ARG A O 1
ATOM 2898 N N . TRP A 1 371 ? 7.951 9.253 15.589 1.00 89.31 371 TRP A N 1
ATOM 2899 C CA . TRP A 1 371 ? 8.691 8.526 16.612 1.00 89.31 371 TRP A CA 1
ATOM 2900 C C . TRP A 1 371 ? 9.155 7.160 16.094 1.00 89.31 371 TRP A C 1
ATOM 2902 O O . TRP A 1 371 ? 10.354 6.895 16.161 1.00 89.31 371 TRP A O 1
ATOM 2912 N N . ILE A 1 372 ? 8.276 6.374 15.454 1.00 87.75 372 ILE A N 1
ATOM 2913 C CA . ILE A 1 372 ? 8.651 5.129 14.753 1.00 87.75 372 ILE A CA 1
ATOM 2914 C C . ILE A 1 372 ? 9.793 5.425 13.772 1.00 87.75 372 ILE A C 1
ATOM 2916 O O . ILE A 1 372 ? 10.862 4.824 13.838 1.00 87.75 372 ILE A O 1
ATOM 2920 N N . ALA A 1 373 ? 9.646 6.457 12.943 1.00 85.88 373 ALA A N 1
ATOM 2921 C CA . ALA A 1 373 ? 10.671 6.857 11.986 1.00 85.88 373 ALA A CA 1
ATOM 2922 C C . ALA A 1 373 ? 12.014 7.300 12.604 1.00 85.88 373 ALA A C 1
ATOM 2924 O O . ALA A 1 373 ? 13.021 7.379 11.895 1.00 85.88 373 ALA A O 1
ATOM 2925 N N . ARG A 1 374 ? 12.070 7.673 13.885 1.00 84.88 374 ARG A N 1
ATOM 2926 C CA . ARG A 1 374 ? 13.334 7.999 14.567 1.00 84.88 374 ARG A CA 1
ATOM 2927 C C . ARG A 1 374 ? 14.055 6.741 15.036 1.00 84.88 374 ARG A C 1
ATOM 2929 O O . ARG A 1 374 ? 15.269 6.689 14.888 1.00 84.88 374 ARG A O 1
ATOM 2936 N N . GLN A 1 375 ? 13.318 5.735 15.504 1.00 83.81 375 GLN A N 1
ATOM 2937 C CA . GLN A 1 375 ? 13.879 4.465 15.987 1.00 83.81 375 GLN A CA 1
ATOM 2938 C C . GLN A 1 375 ? 14.695 3.738 14.908 1.00 83.81 375 GLN A C 1
ATOM 2940 O O . GLN A 1 375 ? 15.715 3.130 15.201 1.00 83.81 375 GLN A O 1
ATOM 2945 N N . TYR A 1 376 ? 14.289 3.867 13.644 1.00 79.50 376 TYR A N 1
ATOM 2946 C CA . TYR A 1 376 ? 14.962 3.231 12.507 1.00 79.50 376 TYR A CA 1
ATOM 2947 C C . TYR A 1 376 ? 15.844 4.195 11.700 1.00 79.50 376 TYR A C 1
ATOM 2949 O O . TYR A 1 376 ? 16.260 3.864 10.596 1.00 79.50 376 TYR A O 1
ATOM 2957 N N . ALA A 1 377 ? 16.138 5.398 12.209 1.00 72.88 377 ALA A N 1
ATOM 2958 C CA . ALA A 1 377 ? 16.837 6.427 11.432 1.00 72.88 377 ALA A CA 1
ATOM 2959 C C . ALA A 1 377 ? 18.243 6.014 10.968 1.00 72.88 377 ALA A C 1
ATOM 2961 O O . ALA A 1 377 ? 18.663 6.436 9.893 1.00 72.88 377 ALA A O 1
ATOM 2962 N N . SER A 1 378 ? 18.950 5.220 11.775 1.00 66.94 378 SER A N 1
ATOM 2963 C CA . SER A 1 378 ? 20.276 4.680 11.461 1.00 66.94 378 SER A CA 1
ATOM 2964 C C . SER A 1 378 ? 20.205 3.413 10.606 1.00 66.94 378 SER A C 1
ATOM 2966 O O . SER A 1 378 ? 21.008 3.255 9.694 1.00 66.94 378 SER A O 1
ATOM 2968 N N . ALA A 1 379 ? 19.235 2.534 10.876 1.00 65.94 379 ALA A N 1
ATOM 2969 C CA . ALA A 1 379 ? 19.110 1.230 10.222 1.00 65.94 379 ALA A CA 1
ATOM 2970 C C . ALA A 1 379 ? 18.419 1.289 8.846 1.00 65.94 379 ALA A C 1
ATOM 2972 O O . ALA A 1 379 ? 18.794 0.554 7.939 1.00 65.94 379 ALA A O 1
ATOM 2973 N N . ASP A 1 380 ? 17.427 2.170 8.679 1.00 73.69 380 ASP A N 1
ATOM 2974 C CA . ASP A 1 380 ? 16.647 2.349 7.450 1.00 73.69 380 ASP A CA 1
ATOM 2975 C C . ASP A 1 380 ? 16.352 3.843 7.218 1.00 73.69 380 ASP A C 1
ATOM 2977 O O . ASP A 1 380 ? 15.202 4.297 7.206 1.00 73.69 380 ASP A O 1
ATOM 2981 N N . ALA A 1 381 ? 17.414 4.629 7.003 1.00 70.81 381 ALA A N 1
ATOM 2982 C CA . ALA A 1 381 ? 17.331 6.077 6.798 1.00 70.81 381 ALA A CA 1
ATOM 2983 C C . ALA A 1 381 ? 16.298 6.476 5.728 1.00 70.81 381 ALA A C 1
ATOM 2985 O O . ALA A 1 381 ? 15.633 7.505 5.868 1.00 70.81 381 ALA A O 1
ATOM 2986 N N . VAL A 1 382 ? 16.117 5.648 4.692 1.00 73.50 382 VAL A N 1
ATOM 2987 C CA . VAL A 1 382 ? 15.120 5.865 3.640 1.00 73.50 382 VAL A CA 1
ATOM 2988 C C . VAL A 1 382 ? 13.692 5.762 4.140 1.00 73.50 382 VAL A C 1
ATOM 2990 O O . VAL A 1 382 ? 12.960 6.753 4.074 1.00 73.50 382 VAL A O 1
ATOM 2993 N N . ALA A 1 383 ? 13.313 4.626 4.724 1.00 74.69 383 ALA A N 1
ATOM 2994 C CA . ALA A 1 383 ? 11.985 4.445 5.309 1.00 74.69 383 ALA A CA 1
ATOM 2995 C C . ALA A 1 383 ? 11.679 5.552 6.325 1.00 74.69 383 ALA A C 1
ATOM 2997 O O . ALA A 1 383 ? 10.609 6.162 6.303 1.00 74.69 383 ALA A O 1
ATOM 2998 N N . SER A 1 384 ? 12.665 5.886 7.159 1.00 77.81 384 SER A N 1
ATOM 2999 C CA . SER A 1 384 ? 12.548 6.925 8.170 1.00 77.81 384 SER A CA 1
ATOM 3000 C C . SER A 1 384 ? 12.204 8.302 7.607 1.00 77.81 384 SER A C 1
ATOM 3002 O O . SER A 1 384 ? 11.286 8.945 8.123 1.00 77.81 384 SER A O 1
ATOM 3004 N N . GLN A 1 385 ? 12.895 8.817 6.582 1.00 75.00 385 GLN A N 1
ATOM 3005 C CA . GLN A 1 385 ? 12.513 10.152 6.090 1.00 75.00 385 GLN A CA 1
ATOM 3006 C C . GLN A 1 385 ? 11.238 10.105 5.240 1.00 75.00 385 GLN A C 1
ATOM 3008 O O . GLN A 1 385 ? 10.492 11.087 5.269 1.00 75.00 385 GLN A O 1
ATOM 3013 N N . LEU A 1 386 ? 10.939 8.990 4.557 1.00 74.00 386 LEU A N 1
ATOM 3014 C CA . LEU A 1 386 ? 9.661 8.800 3.860 1.00 74.00 386 LEU A CA 1
ATOM 3015 C C . LEU A 1 386 ? 8.487 8.893 4.835 1.00 74.00 386 LEU A C 1
ATOM 3017 O O . LEU A 1 386 ? 7.576 9.698 4.630 1.00 74.00 386 LEU A O 1
ATOM 3021 N N . LEU A 1 387 ? 8.547 8.152 5.943 1.00 80.31 387 LEU A N 1
ATOM 3022 C CA . LEU A 1 387 ? 7.497 8.167 6.955 1.00 80.31 387 LEU A CA 1
ATOM 3023 C C . LEU A 1 387 ? 7.361 9.550 7.612 1.00 80.31 387 LEU A C 1
ATOM 3025 O O . LEU A 1 387 ? 6.249 10.050 7.779 1.00 80.31 387 LEU A O 1
ATOM 3029 N N . ARG A 1 388 ? 8.472 10.246 7.904 1.00 79.50 388 ARG A N 1
ATOM 3030 C CA . ARG A 1 388 ? 8.425 11.639 8.405 1.00 79.50 388 ARG A CA 1
ATOM 3031 C C . ARG A 1 388 ? 7.792 12.602 7.402 1.00 79.50 388 ARG A C 1
ATOM 3033 O O . ARG A 1 388 ? 7.091 13.531 7.811 1.00 79.50 388 ARG A O 1
ATOM 3040 N N . ALA A 1 389 ? 8.062 12.429 6.109 1.00 75.00 389 ALA A N 1
ATOM 3041 C CA . ALA A 1 389 ? 7.465 13.241 5.057 1.00 75.00 389 ALA A CA 1
ATOM 3042 C C . ALA A 1 389 ? 5.950 13.017 4.980 1.00 75.00 389 ALA A C 1
ATOM 3044 O O . ALA A 1 389 ? 5.208 13.997 4.982 1.00 75.00 389 ALA A O 1
ATOM 3045 N N . GLN A 1 390 ? 5.484 11.767 5.030 1.00 77.38 390 GLN A N 1
ATOM 3046 C CA . GLN A 1 390 ? 4.045 11.495 5.056 1.00 77.38 390 GLN A CA 1
ATOM 3047 C C . GLN A 1 390 ? 3.369 11.976 6.342 1.00 77.38 390 GLN A C 1
ATOM 3049 O O . GLN A 1 390 ? 2.303 12.582 6.297 1.00 77.38 390 GLN A O 1
ATOM 3054 N N . ALA A 1 391 ? 4.012 11.804 7.497 1.00 82.50 391 ALA A N 1
ATOM 3055 C CA . ALA A 1 391 ? 3.487 12.307 8.761 1.00 82.50 391 ALA A CA 1
ATOM 3056 C C . ALA A 1 391 ? 3.330 13.840 8.761 1.00 82.50 391 ALA A C 1
ATOM 3058 O O . ALA A 1 391 ? 2.409 14.377 9.373 1.00 82.50 391 ALA A O 1
ATOM 3059 N N . ARG A 1 392 ? 4.206 14.579 8.057 1.00 82.94 392 ARG A N 1
ATOM 3060 C CA . ARG A 1 392 ? 4.024 16.027 7.833 1.00 82.94 392 ARG A CA 1
ATOM 3061 C C . ARG A 1 392 ? 2.753 16.336 7.041 1.00 82.94 392 ARG A C 1
ATOM 3063 O O . ARG A 1 392 ? 2.083 17.299 7.397 1.00 82.94 392 ARG A O 1
ATOM 3070 N N . ARG A 1 393 ? 2.395 15.524 6.042 1.00 78.62 393 ARG A N 1
ATOM 3071 C CA . ARG A 1 393 ? 1.173 15.721 5.244 1.00 78.62 393 ARG A CA 1
ATOM 3072 C C . ARG A 1 393 ? -0.089 15.607 6.077 1.00 78.62 393 ARG A C 1
ATOM 3074 O O . ARG A 1 393 ? -0.966 16.451 5.949 1.00 78.62 393 ARG A O 1
ATOM 3081 N N . LEU A 1 394 ? -0.151 14.642 6.993 1.00 85.31 394 LEU A N 1
ATOM 3082 C CA . LEU A 1 394 ? -1.282 14.543 7.915 1.00 85.31 394 LEU A CA 1
ATOM 3083 C C . LEU A 1 394 ? -1.434 15.819 8.764 1.00 85.31 394 LEU A C 1
ATOM 3085 O O . LEU A 1 394 ? -2.538 16.332 8.928 1.00 85.31 394 LEU A O 1
ATOM 3089 N N . LEU A 1 395 ? -0.329 16.412 9.228 1.00 87.25 395 LEU A N 1
ATOM 3090 C CA . LEU A 1 395 ? -0.391 17.704 9.923 1.00 87.25 395 LEU A CA 1
ATOM 3091 C C . LEU A 1 395 ? -0.814 18.861 9.003 1.00 87.25 395 LEU A C 1
ATOM 3093 O O . LEU A 1 395 ? -1.490 19.778 9.464 1.00 87.25 395 LEU A O 1
ATOM 3097 N N . GLN A 1 396 ? -0.440 18.840 7.720 1.00 85.12 396 GLN A N 1
ATOM 3098 C CA . GLN A 1 396 ? -0.904 19.827 6.737 1.00 85.12 396 GLN A CA 1
ATOM 3099 C C . GLN A 1 396 ? -2.409 19.701 6.478 1.00 85.12 396 GLN A C 1
ATOM 3101 O O . GLN A 1 396 ? -3.084 20.721 6.410 1.00 85.12 396 GLN A O 1
ATOM 3106 N N . VAL A 1 397 ? -2.951 18.478 6.429 1.00 85.88 397 VAL A N 1
ATOM 3107 C CA . VAL A 1 397 ? -4.403 18.243 6.368 1.00 85.88 397 VAL A CA 1
ATOM 3108 C C . VAL A 1 397 ? -5.096 18.889 7.570 1.00 85.88 397 VAL A C 1
ATOM 3110 O O . VAL A 1 397 ? -6.047 19.643 7.389 1.00 85.88 397 VAL A O 1
ATOM 3113 N N . HIS A 1 398 ? -4.582 18.691 8.790 1.00 88.81 398 HIS A N 1
ATOM 3114 C CA . HIS A 1 398 ? -5.124 19.352 9.988 1.00 88.81 398 HIS A CA 1
ATOM 3115 C C . HIS A 1 398 ? -5.073 20.878 9.913 1.00 88.81 398 HIS A C 1
ATOM 3117 O O . HIS A 1 398 ? -6.024 21.537 10.332 1.00 88.81 398 HIS A O 1
ATOM 3123 N N . ARG A 1 399 ? -3.984 21.449 9.384 1.00 86.94 399 ARG A N 1
ATOM 3124 C CA . ARG A 1 399 ? -3.861 22.902 9.180 1.00 86.94 399 ARG A CA 1
ATOM 3125 C C . ARG A 1 399 ? -4.872 23.414 8.158 1.00 86.94 399 ARG A C 1
ATOM 3127 O O . ARG A 1 399 ? -5.535 24.404 8.433 1.00 86.94 399 ARG A O 1
ATOM 3134 N N . ALA A 1 400 ? -5.030 22.721 7.031 1.00 84.50 400 ALA A N 1
ATOM 3135 C CA . ALA A 1 400 ? -5.998 23.080 5.999 1.00 84.50 400 ALA A CA 1
ATOM 3136 C C . ALA A 1 400 ? -7.429 23.061 6.551 1.00 84.50 400 ALA A C 1
ATOM 3138 O O . ALA A 1 400 ? -8.151 24.044 6.406 1.00 84.50 400 ALA A O 1
ATOM 3139 N N . VAL A 1 401 ? -7.798 21.996 7.274 1.00 83.88 401 VAL A N 1
ATOM 3140 C CA . VAL A 1 401 ? -9.104 21.910 7.938 1.00 83.88 401 VAL A CA 1
ATOM 3141 C C . VAL A 1 401 ? -9.257 23.041 8.949 1.00 83.88 401 VAL A C 1
ATOM 3143 O O . VAL A 1 401 ? -10.258 23.737 8.907 1.00 83.88 401 VAL A O 1
ATOM 3146 N N . ARG A 1 402 ? -8.263 23.303 9.811 1.00 85.50 402 ARG A N 1
ATOM 3147 C CA . ARG A 1 402 ? -8.314 24.418 10.776 1.00 85.50 402 ARG A CA 1
ATOM 3148 C C . ARG A 1 402 ? -8.536 25.775 10.097 1.00 85.50 402 ARG A C 1
ATOM 3150 O O . ARG A 1 402 ? -9.296 26.585 10.615 1.00 85.50 402 ARG A O 1
ATOM 3157 N N . ASN A 1 403 ? -7.889 26.020 8.960 1.00 83.62 403 ASN A N 1
ATOM 3158 C CA . ASN A 1 403 ? -8.029 27.272 8.217 1.00 83.62 403 ASN A CA 1
ATOM 3159 C C . ASN A 1 403 ? -9.434 27.428 7.616 1.00 83.62 403 ASN A C 1
ATOM 3161 O O . ASN A 1 403 ? -9.967 28.531 7.619 1.00 83.62 403 ASN A O 1
ATOM 3165 N N . GLN A 1 404 ? -10.048 26.333 7.156 1.00 77.12 404 GLN A N 1
ATOM 3166 C CA . GLN A 1 404 ? -11.443 26.315 6.691 1.00 77.12 404 GLN A CA 1
ATOM 3167 C C . GLN A 1 404 ? -12.440 26.456 7.853 1.00 77.12 404 GLN A C 1
ATOM 3169 O O . GLN A 1 404 ? -13.503 27.047 7.701 1.00 77.12 404 GLN A O 1
ATOM 3174 N N . ALA A 1 405 ? -12.079 25.908 9.014 1.00 72.50 405 ALA A N 1
ATOM 3175 C CA . ALA A 1 405 ? -12.924 25.770 10.191 1.00 72.50 405 ALA A CA 1
ATOM 3176 C C . ALA A 1 405 ? -12.996 26.982 11.117 1.00 72.50 405 ALA A C 1
ATOM 3178 O O . ALA A 1 405 ? -13.897 27.081 11.947 1.00 72.50 405 ALA A O 1
ATOM 3179 N N . GLY A 1 406 ? -11.962 27.819 11.074 1.00 74.75 406 GLY A N 1
ATOM 3180 C CA . GLY A 1 406 ? -11.663 28.789 12.117 1.00 74.75 406 GLY A CA 1
ATOM 3181 C C . GLY A 1 406 ? -10.647 28.280 13.151 1.00 74.75 406 GLY A C 1
ATOM 3182 O O . GLY A 1 406 ? -10.551 27.092 13.493 1.00 74.75 406 GLY A O 1
ATOM 3183 N N . ALA A 1 407 ? -9.867 29.226 13.684 1.00 73.06 407 ALA A N 1
ATOM 3184 C CA . ALA A 1 407 ? -8.690 28.966 14.512 1.00 73.06 407 ALA A CA 1
ATOM 3185 C C . ALA A 1 407 ? -8.983 28.285 15.862 1.00 73.06 407 ALA A C 1
ATOM 3187 O O . ALA A 1 407 ? -8.068 27.662 16.412 1.00 73.06 407 ALA A O 1
ATOM 3188 N N . HIS A 1 408 ? -10.222 28.391 16.360 1.00 76.62 408 HIS A N 1
ATOM 3189 C CA . HIS A 1 408 ? -10.680 27.887 17.663 1.00 76.62 408 HIS A CA 1
ATOM 3190 C C . HIS A 1 408 ? -11.220 26.453 17.631 1.00 76.62 408 HIS A C 1
ATOM 3192 O O . HIS A 1 408 ? -11.670 25.942 18.654 1.00 76.62 408 HIS A O 1
ATOM 3198 N N . THR A 1 409 ? -11.180 25.780 16.479 1.00 82.88 409 THR A N 1
ATOM 3199 C CA . THR A 1 409 ? -11.644 24.393 16.403 1.00 82.88 409 THR A CA 1
ATOM 3200 C C . THR A 1 409 ? -10.773 23.447 17.218 1.00 82.88 409 THR A C 1
ATOM 3202 O O . THR A 1 409 ? -9.542 23.540 17.245 1.00 82.88 409 THR A O 1
ATOM 3205 N N . THR A 1 410 ? -11.419 22.499 17.888 1.00 87.06 410 THR A N 1
ATOM 3206 C CA . THR A 1 410 ? -10.749 21.417 18.617 1.00 87.06 410 THR A CA 1
ATOM 3207 C C . THR A 1 410 ? -10.316 20.308 17.658 1.00 87.06 410 THR A C 1
ATOM 3209 O O . THR A 1 410 ? -10.810 20.201 16.534 1.00 87.06 410 THR A O 1
ATOM 3212 N N . GLU A 1 411 ? -9.386 19.450 18.081 1.00 87.56 411 GLU A N 1
ATOM 3213 C CA . GLU A 1 411 ? -8.994 18.291 17.268 1.00 87.56 411 GLU A CA 1
ATOM 3214 C C . GLU A 1 411 ? -10.155 17.316 17.066 1.00 87.56 411 GLU A C 1
ATOM 3216 O O . GLU A 1 411 ? -10.361 16.855 15.949 1.00 87.56 411 GLU A O 1
ATOM 3221 N N . ALA A 1 412 ? -10.963 17.066 18.099 1.00 86.31 412 ALA A N 1
ATOM 3222 C CA . ALA A 1 412 ? -12.135 16.201 17.995 1.00 86.31 412 ALA A CA 1
ATOM 3223 C C . ALA A 1 412 ? -13.115 16.680 16.908 1.00 86.31 412 ALA A C 1
ATOM 3225 O O . ALA A 1 412 ? -13.582 15.873 16.105 1.00 86.31 412 ALA A O 1
ATOM 3226 N N . GLN A 1 413 ? -13.362 17.995 16.824 1.00 83.81 413 GLN A N 1
ATOM 3227 C CA . GLN A 1 413 ? -14.181 18.592 15.760 1.00 83.81 413 GLN A CA 1
ATOM 3228 C C . GLN A 1 413 ? -13.547 18.399 14.378 1.00 83.81 413 GLN A C 1
ATOM 3230 O O . GLN A 1 413 ? -14.216 17.928 13.461 1.00 83.81 413 GLN A O 1
ATOM 3235 N N . ARG A 1 414 ? -12.242 18.678 14.235 1.00 86.62 414 ARG A N 1
ATOM 3236 C CA . ARG A 1 414 ? -11.524 18.462 12.966 1.00 86.62 414 ARG A CA 1
ATOM 3237 C C . ARG A 1 414 ? -11.552 17.003 12.516 1.00 86.62 414 ARG A C 1
ATOM 3239 O O . ARG A 1 414 ? -11.687 16.739 11.327 1.00 86.62 414 ARG A O 1
ATOM 3246 N N . LEU A 1 415 ? -11.434 16.055 13.444 1.00 89.06 415 LEU A N 1
ATOM 3247 C CA . LEU A 1 415 ? -11.520 14.623 13.153 1.00 89.06 415 LEU A CA 1
ATOM 3248 C C . LEU A 1 415 ? -12.933 14.204 12.737 1.00 89.06 415 LEU A C 1
ATOM 3250 O O . LEU A 1 415 ? -13.072 13.370 11.844 1.00 89.06 415 LEU A O 1
ATOM 3254 N N . GLY A 1 416 ? -13.968 14.800 13.337 1.00 83.50 416 GLY A N 1
ATOM 3255 C CA . GLY A 1 416 ? -15.352 14.653 12.879 1.00 83.50 416 GLY A CA 1
ATOM 3256 C C . GLY A 1 416 ? -15.503 15.078 11.419 1.00 83.50 416 GLY A C 1
ATOM 3257 O O . GLY A 1 416 ? -15.943 14.291 10.587 1.00 83.50 416 GLY A O 1
ATOM 3258 N N . TRP A 1 417 ? -15.011 16.267 11.080 1.00 80.12 417 TRP A N 1
ATOM 3259 C CA . TRP A 1 417 ? -15.052 16.791 9.712 1.00 80.12 417 TRP A CA 1
ATOM 3260 C C . TRP A 1 417 ? -14.259 15.952 8.716 1.00 80.12 417 TRP A C 1
ATOM 3262 O O . TRP A 1 417 ? -14.735 15.669 7.619 1.00 80.12 417 TRP A O 1
ATOM 3272 N N . LEU A 1 418 ? -13.066 15.506 9.111 1.00 84.69 418 LEU A N 1
ATOM 3273 C CA . LEU A 1 418 ? -12.243 14.639 8.281 1.00 84.69 418 LEU A CA 1
ATOM 3274 C C . LEU A 1 418 ? -12.933 13.311 7.963 1.00 84.69 418 LEU A C 1
ATOM 3276 O O . LEU A 1 418 ? -12.851 12.841 6.830 1.00 84.69 418 LEU A O 1
ATOM 3280 N N . ARG A 1 419 ? -13.650 12.734 8.934 1.00 81.81 419 ARG A N 1
ATOM 3281 C CA . ARG A 1 419 ? -14.472 11.540 8.714 1.00 81.81 419 ARG A CA 1
ATOM 3282 C C . ARG A 1 419 ? -15.657 11.830 7.793 1.00 81.81 419 ARG A C 1
ATOM 3284 O O . ARG A 1 419 ? -15.965 11.004 6.942 1.00 81.81 419 ARG A O 1
ATOM 3291 N N . SER A 1 420 ? -16.274 13.005 7.893 1.00 77.06 420 SER A N 1
ATOM 3292 C CA . SER A 1 420 ? -17.414 13.399 7.053 1.00 77.06 420 SER A CA 1
ATOM 3293 C C . SER A 1 420 ? -17.077 13.508 5.560 1.00 77.06 420 SER A C 1
ATOM 3295 O O . SER A 1 420 ? -17.962 13.295 4.730 1.00 77.06 420 SER A O 1
ATOM 3297 N N . TYR A 1 421 ? -15.804 13.706 5.182 1.00 77.44 421 TYR A N 1
ATOM 3298 C CA . TYR A 1 421 ? -15.381 13.605 3.777 1.00 77.44 421 TYR A CA 1
ATOM 3299 C C . TYR A 1 421 ? -15.611 12.208 3.167 1.00 77.44 421 TYR A C 1
ATOM 3301 O O . TYR A 1 421 ? -15.689 12.081 1.948 1.00 77.44 421 TYR A O 1
ATOM 3309 N N . ARG A 1 422 ? -15.801 11.155 3.975 1.00 70.12 422 ARG A N 1
ATOM 3310 C CA . ARG A 1 422 ? -16.171 9.812 3.486 1.00 70.12 422 ARG A CA 1
ATOM 3311 C C . ARG A 1 422 ? -17.528 9.809 2.777 1.00 70.12 422 ARG A C 1
ATOM 3313 O O . ARG A 1 422 ? -17.740 9.037 1.848 1.00 70.12 422 ARG A O 1
ATOM 3320 N N . ASN A 1 423 ? -18.429 10.709 3.171 1.00 64.06 423 ASN A N 1
ATOM 3321 C CA . ASN A 1 423 ? -19.799 10.779 2.657 1.00 64.06 423 ASN A CA 1
ATOM 3322 C C . ASN A 1 423 ? -19.951 11.675 1.424 1.00 64.06 423 ASN A C 1
ATOM 3324 O O . ASN A 1 423 ? -21.060 11.846 0.920 1.00 64.06 423 ASN A O 1
ATOM 3328 N N . LEU A 1 424 ? -18.842 12.203 0.900 1.00 62.59 424 LEU A N 1
ATOM 3329 C CA . LEU A 1 424 ? -18.807 13.064 -0.279 1.00 62.59 424 LEU A CA 1
ATOM 3330 C C . LEU A 1 424 ? -19.586 12.500 -1.486 1.00 62.59 424 LEU A C 1
ATOM 3332 O O . LEU A 1 424 ? -20.110 13.289 -2.269 1.00 62.59 424 LEU A O 1
ATOM 3336 N N . ARG A 1 425 ? -19.647 11.165 -1.657 1.00 50.91 425 ARG A N 1
ATOM 3337 C CA . ARG A 1 425 ? -20.337 10.453 -2.764 1.00 50.91 425 ARG A CA 1
ATOM 3338 C C . ARG A 1 425 ? -21.798 10.143 -2.528 1.00 50.91 425 ARG A C 1
ATOM 3340 O O . ARG A 1 425 ? -22.548 10.000 -3.485 1.00 50.91 425 ARG A O 1
ATOM 3347 N N . HIS A 1 426 ? -22.190 10.017 -1.273 1.00 47.22 426 HIS A N 1
ATOM 3348 C CA . HIS A 1 426 ? -23.509 9.510 -0.928 1.00 47.22 426 HIS A CA 1
ATOM 3349 C C . HIS A 1 426 ? -24.509 10.631 -0.647 1.00 47.22 426 HIS A C 1
ATOM 3351 O O . HIS A 1 426 ? -25.674 10.341 -0.396 1.00 47.22 426 HIS A O 1
ATOM 3357 N N . GLY A 1 427 ? -24.075 11.901 -0.674 1.00 42.97 427 GLY A N 1
ATOM 3358 C CA . GLY A 1 427 ? -24.927 13.040 -0.320 1.00 42.97 427 GLY A CA 1
ATOM 3359 C C . GLY A 1 427 ? -25.575 12.876 1.061 1.00 42.97 427 GLY A C 1
ATOM 3360 O O . GLY A 1 427 ? -26.623 13.457 1.329 1.00 42.97 427 GLY A O 1
ATOM 3361 N N . THR A 1 428 ? -25.017 12.011 1.916 1.00 39.81 428 THR A N 1
ATOM 3362 C CA . THR A 1 428 ? -25.755 11.445 3.039 1.00 39.81 428 THR A CA 1
ATOM 3363 C C . THR A 1 428 ? -25.748 12.389 4.230 1.00 39.81 428 THR A C 1
ATOM 3365 O O . THR A 1 428 ? -24.731 12.635 4.877 1.00 39.81 428 THR A O 1
ATOM 3368 N N . PHE A 1 429 ? -26.960 12.847 4.533 1.00 42.72 429 PHE A N 1
ATOM 3369 C CA . PHE A 1 429 ? -27.457 13.646 5.653 1.00 42.72 429 PHE A CA 1
ATOM 3370 C C . PHE A 1 429 ? -27.232 13.047 7.062 1.00 42.72 429 PHE A C 1
ATOM 3372 O O . PHE A 1 429 ? -28.062 13.255 7.945 1.00 42.72 429 PHE A O 1
ATOM 3379 N N . LEU A 1 430 ? -26.162 12.283 7.307 1.00 44.50 430 LEU A N 1
ATOM 3380 C CA . LEU A 1 430 ? -26.011 11.547 8.573 1.00 44.50 430 LEU A CA 1
ATOM 3381 C C . LEU A 1 430 ? -25.658 12.450 9.771 1.00 44.50 430 LEU A C 1
ATOM 3383 O O . LEU A 1 430 ? -25.964 12.089 10.900 1.00 44.50 430 LEU A O 1
ATOM 3387 N N . GLU A 1 431 ? -25.150 13.666 9.533 1.00 50.97 431 GLU A N 1
ATOM 3388 C CA . GLU A 1 431 ? -25.095 14.746 10.531 1.00 50.97 431 GLU A CA 1
ATOM 3389 C C . GLU A 1 431 ? -25.401 16.101 9.860 1.00 50.97 431 GLU A C 1
ATOM 3391 O O . GLU A 1 431 ? -24.498 16.813 9.417 1.00 50.97 431 GLU A O 1
ATOM 3396 N N . ARG A 1 432 ? -26.693 16.460 9.751 1.00 49.75 432 ARG A N 1
ATOM 3397 C CA . ARG A 1 432 ? -27.176 17.671 9.040 1.00 49.75 432 ARG A CA 1
ATOM 3398 C C . ARG A 1 432 ? -26.416 18.959 9.394 1.00 49.75 432 ARG A C 1
ATOM 3400 O O . ARG A 1 432 ? -26.136 19.748 8.497 1.00 49.75 432 ARG A O 1
ATOM 3407 N N . GLY A 1 433 ? -26.060 19.150 10.668 1.00 55.47 433 GLY A N 1
ATOM 3408 C CA . GLY A 1 433 ? -25.318 20.333 11.121 1.00 55.47 433 GLY A CA 1
ATOM 3409 C C . GLY A 1 433 ? -23.909 20.417 10.529 1.00 55.47 433 GLY A C 1
ATOM 3410 O O . GLY A 1 433 ? -23.538 21.438 9.963 1.00 55.47 433 GLY A O 1
ATOM 3411 N N . GLN A 1 434 ? -23.155 19.312 10.555 1.00 55.34 434 GLN A N 1
ATOM 3412 C CA . GLN A 1 434 ? -21.794 19.289 10.012 1.00 55.34 434 GLN A CA 1
ATOM 3413 C C . GLN A 1 434 ? -21.772 19.373 8.487 1.00 55.34 434 GLN A C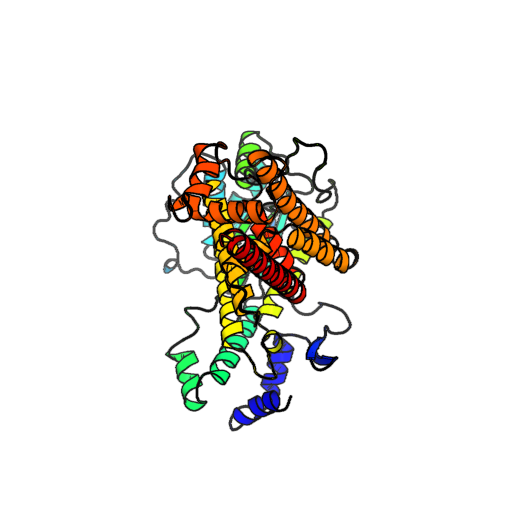 1
ATOM 3415 O O . GLN A 1 434 ? -20.875 19.993 7.933 1.00 55.34 434 GLN A O 1
ATOM 3420 N N . PHE A 1 435 ? -22.751 18.781 7.796 1.00 54.88 435 PHE A N 1
ATOM 3421 C CA . PHE A 1 435 ? -22.844 18.902 6.341 1.00 54.88 435 PHE A CA 1
ATOM 3422 C C . PHE A 1 435 ? -23.080 20.355 5.906 1.00 54.88 435 PHE A C 1
ATOM 3424 O O . PHE A 1 435 ? -22.402 20.837 4.999 1.00 54.88 435 PHE A O 1
ATOM 3431 N N . SER A 1 436 ? -24.009 21.053 6.571 1.00 53.62 436 SER A N 1
ATOM 3432 C CA . SER A 1 436 ? -24.299 22.459 6.278 1.00 53.62 436 SER A CA 1
ATOM 3433 C C . SER A 1 436 ? -23.058 23.328 6.501 1.00 53.62 436 SER A C 1
ATOM 3435 O O . SER A 1 436 ? -22.645 24.041 5.591 1.00 53.62 436 SER A O 1
ATOM 3437 N N . ASP A 1 437 ? -22.391 23.181 7.649 1.00 56.44 437 ASP A N 1
ATOM 3438 C CA . ASP A 1 437 ? -21.189 23.957 7.983 1.00 56.44 437 ASP A CA 1
ATOM 3439 C C . ASP A 1 437 ? -20.016 23.716 7.013 1.00 56.44 437 ASP A C 1
ATOM 3441 O O . ASP A 1 437 ? -19.285 24.639 6.629 1.00 56.44 437 ASP A O 1
ATOM 3445 N N . LEU A 1 438 ? -19.839 22.466 6.578 1.00 56.06 438 LEU A N 1
ATOM 3446 C CA . LEU A 1 438 ? -18.705 22.070 5.748 1.00 56.06 438 LEU A CA 1
ATOM 3447 C C . LEU A 1 438 ? -18.919 22.366 4.257 1.00 56.06 438 LEU A C 1
ATOM 3449 O O . LEU A 1 438 ? -18.004 22.826 3.584 1.00 56.06 438 LEU A O 1
ATOM 3453 N N . PHE A 1 439 ? -20.110 22.108 3.717 1.00 57.44 439 PHE A N 1
ATOM 3454 C CA . PHE A 1 439 ? -20.348 22.185 2.271 1.00 57.44 439 PHE A CA 1
ATOM 3455 C C . PHE A 1 439 ? -21.116 23.430 1.837 1.00 57.44 439 PHE A C 1
ATOM 3457 O O . PHE A 1 439 ? -20.921 23.884 0.711 1.00 57.44 439 PHE A O 1
ATOM 3464 N N . VAL A 1 440 ? -21.944 24.006 2.715 1.00 54.88 440 VAL A N 1
ATOM 3465 C CA . VAL A 1 440 ? -22.762 25.185 2.390 1.00 54.88 440 VAL A CA 1
ATOM 3466 C C . VAL A 1 440 ? -22.052 26.476 2.809 1.00 54.88 440 VAL A C 1
ATOM 3468 O O . VAL A 1 440 ? -22.004 27.419 2.023 1.00 54.88 440 VAL A O 1
ATOM 3471 N N . THR A 1 441 ? -21.438 26.524 3.997 1.00 51.91 441 THR A N 1
ATOM 3472 C CA . THR A 1 441 ? -20.875 27.771 4.563 1.00 51.91 441 THR A CA 1
ATOM 3473 C C . THR A 1 441 ? -19.378 27.982 4.300 1.00 51.91 441 THR A C 1
ATOM 3475 O O . THR A 1 441 ? -18.960 29.117 4.085 1.00 51.91 441 THR A O 1
ATOM 3478 N N . SER A 1 442 ? -18.550 26.929 4.273 1.00 48.16 442 SER A N 1
ATOM 3479 C CA . SER A 1 442 ? -17.073 27.051 4.189 1.00 48.16 442 SER A CA 1
ATOM 3480 C C . SER A 1 442 ? -16.459 26.795 2.800 1.00 48.16 442 SER A C 1
ATOM 3482 O O . SER A 1 442 ? -15.237 26.730 2.659 1.00 48.16 442 SER A O 1
ATOM 3484 N N . LYS A 1 443 ? -17.279 26.676 1.746 1.00 50.25 443 LYS A N 1
ATOM 3485 C CA . LYS A 1 443 ? -16.864 26.260 0.386 1.00 50.25 443 LYS A CA 1
ATOM 3486 C C . LYS A 1 443 ? -16.201 24.866 0.309 1.00 50.25 443 LYS A C 1
ATOM 3488 O O . LYS A 1 443 ? -15.582 24.577 -0.708 1.00 50.25 443 LYS A O 1
ATOM 3493 N N . GLY A 1 444 ? -16.317 24.003 1.327 1.00 52.34 444 GLY A N 1
ATOM 3494 C CA . GLY A 1 444 ? -16.165 22.535 1.252 1.00 52.34 444 GLY A CA 1
ATOM 3495 C C . GLY A 1 444 ? -14.995 21.945 0.460 1.00 52.34 444 GLY A C 1
ATOM 3496 O O . GLY A 1 444 ? -15.136 20.863 -0.115 1.00 52.34 444 GLY A O 1
ATOM 3497 N N . LEU A 1 445 ? -13.851 22.628 0.381 1.00 66.31 445 LEU A N 1
ATOM 3498 C CA . LEU A 1 445 ? -12.726 22.150 -0.416 1.00 66.31 445 LEU A CA 1
ATOM 3499 C C . LEU A 1 445 ? -12.011 21.017 0.318 1.00 66.31 445 LEU A C 1
ATOM 3501 O O . LEU A 1 445 ? -11.371 21.225 1.348 1.00 66.31 445 LEU A O 1
ATOM 3505 N N . VAL A 1 446 ? -12.067 19.818 -0.254 1.00 70.81 446 VAL A N 1
ATOM 3506 C CA . VAL A 1 446 ? -11.319 18.665 0.247 1.00 70.81 446 VAL A CA 1
ATOM 3507 C C . VAL A 1 446 ? -9.820 19.000 0.300 1.00 70.81 446 VAL A C 1
ATOM 3509 O O . VAL A 1 446 ? -9.261 19.396 -0.727 1.00 70.81 446 VAL A O 1
ATOM 3512 N N . PRO A 1 447 ? -9.139 18.831 1.452 1.00 74.69 447 PRO A N 1
ATOM 3513 C CA . PRO A 1 447 ? -7.709 19.094 1.549 1.00 74.69 447 PRO A CA 1
ATOM 3514 C C . PRO A 1 447 ? -6.918 18.265 0.531 1.00 74.69 447 PRO A C 1
ATOM 3516 O O . PRO A 1 447 ? -7.004 17.036 0.516 1.00 74.69 447 PRO A O 1
ATOM 3519 N N . SER A 1 448 ? -6.096 18.928 -0.285 1.00 69.50 448 SER A N 1
ATOM 3520 C CA . SER A 1 448 ? -5.324 18.307 -1.376 1.00 69.50 448 SER A CA 1
ATOM 3521 C C . SER A 1 448 ? -4.408 17.167 -0.911 1.00 69.50 448 SER A C 1
ATOM 3523 O O . SER A 1 448 ? -4.158 16.220 -1.653 1.00 69.50 448 SER A O 1
ATOM 3525 N N . HIS A 1 449 ? -3.933 17.225 0.335 1.00 74.19 449 HIS A N 1
ATOM 3526 C CA . HIS A 1 449 ? -3.036 16.228 0.919 1.00 74.19 449 HIS A CA 1
ATOM 3527 C C . HIS A 1 449 ? -3.741 14.993 1.501 1.00 74.19 449 HIS A C 1
ATOM 3529 O O . HIS A 1 449 ? -3.052 14.048 1.892 1.00 74.19 449 HIS A O 1
ATOM 3535 N N . LEU A 1 450 ? -5.079 14.974 1.568 1.00 77.31 450 LEU A N 1
ATOM 3536 C CA . LEU A 1 450 ? -5.834 13.886 2.201 1.00 77.31 450 LEU A CA 1
ATOM 3537 C C . LEU A 1 450 ? -5.618 12.540 1.494 1.00 77.31 450 LEU A C 1
ATOM 3539 O O . LEU A 1 450 ? -5.479 11.516 2.157 1.00 77.31 450 LEU A O 1
ATOM 3543 N N . SER A 1 451 ? -5.480 12.553 0.167 1.00 75.56 451 SER A N 1
ATOM 3544 C CA . SER A 1 451 ? -5.198 11.352 -0.631 1.00 75.56 451 SER A CA 1
ATOM 3545 C C . SER A 1 451 ? -3.865 10.675 -0.274 1.00 75.56 451 SER A C 1
ATOM 3547 O O . SER A 1 451 ? -3.711 9.467 -0.425 1.00 75.56 451 SER A O 1
ATOM 3549 N N . GLY A 1 452 ? -2.897 11.436 0.251 1.00 72.56 452 GLY A N 1
ATOM 3550 C CA . GLY A 1 452 ? -1.593 10.918 0.675 1.00 72.56 452 GLY A CA 1
ATOM 3551 C C . GLY A 1 452 ? -1.561 10.359 2.101 1.00 72.56 452 GLY A C 1
ATOM 3552 O O . GLY A 1 452 ? -0.550 9.782 2.499 1.00 72.56 452 GLY A O 1
ATOM 3553 N N . VAL A 1 453 ? -2.629 10.528 2.88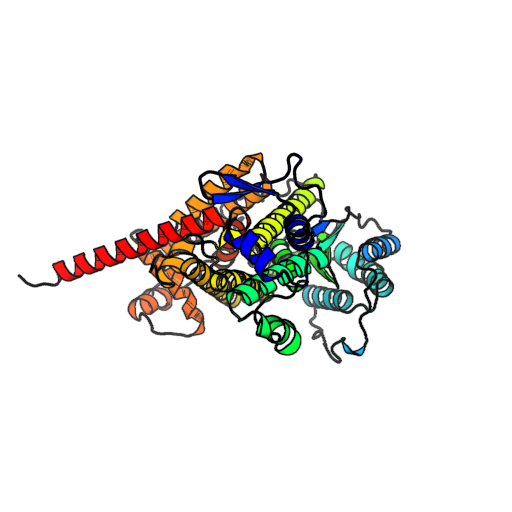9 1.00 81.06 453 VAL A N 1
ATOM 3554 C CA . VAL A 1 453 ? -2.660 10.077 4.290 1.00 81.06 453 VAL A CA 1
ATOM 3555 C C . VAL A 1 453 ? -2.655 8.555 4.386 1.00 81.06 453 VAL A C 1
ATOM 3557 O O . VAL A 1 453 ? -1.960 8.005 5.238 1.00 81.06 453 VAL A O 1
ATOM 3560 N N . THR A 1 454 ? -3.349 7.863 3.485 1.00 85.44 454 THR A N 1
ATOM 3561 C CA . THR A 1 454 ? -3.376 6.394 3.452 1.00 85.44 454 THR A CA 1
ATOM 3562 C C . THR A 1 454 ? -1.969 5.818 3.318 1.00 85.44 454 THR A C 1
ATOM 3564 O O . THR A 1 454 ? -1.589 4.945 4.092 1.00 85.44 454 THR A O 1
ATOM 3567 N N . MET A 1 455 ? -1.141 6.375 2.428 1.00 80.25 455 MET A N 1
ATOM 3568 C CA . MET A 1 455 ? 0.249 5.938 2.281 1.00 80.25 455 MET A CA 1
ATOM 3569 C C . MET A 1 455 ? 1.072 6.177 3.557 1.00 80.25 455 MET A C 1
ATOM 3571 O O . MET A 1 455 ? 1.930 5.366 3.894 1.00 80.25 455 MET A O 1
ATOM 3575 N N . ALA A 1 456 ? 0.800 7.249 4.312 1.00 83.56 456 ALA A N 1
ATOM 3576 C CA . ALA A 1 456 ? 1.431 7.475 5.616 1.00 83.56 456 ALA A CA 1
ATOM 3577 C C . ALA A 1 456 ? 1.171 6.315 6.583 1.00 83.56 456 ALA A C 1
ATOM 3579 O O . ALA A 1 456 ? 2.090 5.847 7.255 1.00 83.56 456 ALA A O 1
ATOM 3580 N N . MET A 1 457 ? -0.083 5.864 6.630 1.00 90.06 457 MET A N 1
ATOM 3581 C CA . MET A 1 457 ? -0.513 4.780 7.506 1.00 90.06 457 MET A CA 1
ATOM 3582 C C . MET A 1 457 ? 0.068 3.443 7.061 1.00 90.06 457 MET A C 1
ATOM 3584 O O . MET A 1 457 ? 0.613 2.718 7.883 1.00 90.06 457 MET A O 1
ATOM 3588 N N . VAL A 1 458 ? 0.042 3.154 5.759 1.00 88.81 458 VAL A N 1
ATOM 3589 C CA . VAL A 1 458 ? 0.606 1.917 5.202 1.00 88.81 458 VAL A CA 1
ATOM 3590 C C . VAL A 1 458 ? 2.118 1.850 5.382 1.00 88.81 458 VAL A C 1
ATOM 3592 O O . VAL A 1 458 ? 2.635 0.797 5.738 1.00 88.81 458 VAL A O 1
ATOM 3595 N N . LEU A 1 459 ? 2.837 2.963 5.210 1.00 86.75 459 LEU A N 1
ATOM 3596 C CA . LEU A 1 459 ? 4.268 3.023 5.517 1.00 86.75 459 LEU A CA 1
ATOM 3597 C C . LEU A 1 459 ? 4.535 2.817 7.006 1.00 86.75 459 LEU A C 1
ATOM 3599 O O . LEU A 1 459 ? 5.473 2.108 7.347 1.00 86.75 459 LEU A O 1
ATOM 3603 N N . GLY A 1 460 ? 3.726 3.414 7.886 1.00 89.88 460 GLY A N 1
ATOM 3604 C CA . GLY A 1 460 ? 3.819 3.188 9.328 1.00 89.88 460 GLY A CA 1
ATOM 3605 C C . GLY A 1 460 ? 3.639 1.713 9.682 1.00 89.88 460 GLY A C 1
ATOM 3606 O O . GLY A 1 460 ? 4.496 1.137 10.350 1.00 89.88 460 GLY A O 1
ATOM 3607 N N . LEU A 1 461 ? 2.574 1.105 9.155 1.00 91.56 461 LEU A N 1
ATOM 3608 C CA . LEU A 1 461 ? 2.253 -0.306 9.331 1.00 91.56 461 LEU A CA 1
ATOM 3609 C C . LEU A 1 461 ? 3.355 -1.215 8.773 1.00 91.56 461 LEU A C 1
ATOM 3611 O O . LEU A 1 461 ? 3.777 -2.131 9.456 1.00 91.56 461 LEU A O 1
ATOM 3615 N N . ALA A 1 462 ? 3.863 -0.966 7.567 1.00 90.06 462 ALA A N 1
ATOM 3616 C CA . ALA A 1 462 ? 4.908 -1.794 6.961 1.00 90.06 462 ALA A CA 1
ATOM 3617 C C . ALA A 1 462 ? 6.284 -1.624 7.633 1.00 90.06 462 ALA A C 1
ATOM 3619 O O . ALA A 1 462 ? 7.129 -2.518 7.583 1.00 90.06 462 ALA A O 1
ATOM 3620 N N . MET A 1 463 ? 6.528 -0.467 8.252 1.00 87.69 463 MET A N 1
ATOM 3621 C CA . MET A 1 463 ? 7.787 -0.170 8.929 1.00 87.69 463 MET A CA 1
ATOM 3622 C C . MET A 1 463 ? 7.905 -0.898 10.264 1.00 87.69 463 MET A C 1
ATOM 3624 O O . MET A 1 463 ? 8.963 -1.467 10.540 1.00 87.69 463 MET A O 1
ATOM 3628 N N . ASP A 1 464 ? 6.831 -0.880 11.055 1.00 88.75 464 ASP A N 1
ATOM 3629 C CA . ASP A 1 464 ? 6.722 -1.578 12.334 1.00 88.75 464 ASP A CA 1
ATOM 3630 C C . ASP A 1 464 ? 5.237 -1.871 12.644 1.00 88.75 464 ASP A C 1
ATOM 3632 O O . ASP A 1 464 ? 4.560 -1.028 13.248 1.00 88.75 464 ASP A O 1
ATOM 3636 N N . PRO A 1 465 ? 4.710 -3.034 12.208 1.00 89.88 465 PRO A N 1
ATOM 3637 C CA . PRO A 1 465 ? 3.292 -3.349 12.343 1.00 89.88 465 PRO A CA 1
ATOM 3638 C C . PRO A 1 465 ? 2.813 -3.332 13.795 1.00 89.88 465 PRO A C 1
ATOM 3640 O O . PRO A 1 465 ? 1.783 -2.733 14.094 1.00 89.88 465 PRO A O 1
ATOM 3643 N N . GLU A 1 466 ? 3.581 -3.920 14.714 1.00 88.12 466 GLU A N 1
ATOM 3644 C CA . GLU A 1 466 ? 3.216 -4.017 16.131 1.00 88.12 466 GLU A CA 1
ATOM 3645 C C . GLU A 1 466 ? 3.104 -2.639 16.782 1.00 88.12 466 GLU A C 1
ATOM 3647 O O . GLU A 1 466 ? 2.076 -2.307 17.383 1.00 88.12 466 GLU A O 1
ATOM 3652 N N . LYS A 1 467 ? 4.142 -1.802 16.642 1.00 88.75 467 LYS A N 1
ATOM 3653 C CA . LYS A 1 467 ? 4.128 -0.463 17.244 1.00 88.75 467 LYS A CA 1
ATOM 3654 C C . LYS A 1 467 ? 3.076 0.427 16.604 1.00 88.75 467 LYS A C 1
ATOM 3656 O O . LYS A 1 467 ? 2.473 1.239 17.304 1.00 88.75 467 LYS A O 1
ATOM 3661 N N . PHE A 1 468 ? 2.852 0.289 15.298 1.00 91.81 468 PHE A N 1
ATOM 3662 C CA . PHE A 1 468 ? 1.809 1.029 14.602 1.00 91.81 468 PHE A CA 1
ATOM 3663 C C . PHE A 1 468 ? 0.412 0.655 15.113 1.00 91.81 468 PHE A C 1
ATOM 3665 O O . PHE A 1 468 ? -0.342 1.546 15.505 1.00 91.81 468 PHE A O 1
ATOM 3672 N N . LEU A 1 469 ? 0.078 -0.640 15.168 1.00 89.88 469 LEU A N 1
ATOM 3673 C CA . LEU A 1 469 ? -1.225 -1.108 15.651 1.00 89.88 469 LEU A CA 1
ATOM 3674 C C . LEU A 1 469 ? -1.463 -0.671 17.104 1.00 89.88 469 LEU A C 1
ATOM 3676 O O . LEU A 1 469 ? -2.518 -0.115 17.410 1.00 89.88 469 LEU A O 1
ATOM 3680 N N . TYR A 1 470 ? -0.458 -0.815 17.977 1.00 88.25 470 TYR A N 1
ATOM 3681 C CA . TYR A 1 470 ? -0.538 -0.358 19.367 1.00 88.25 470 TYR A CA 1
ATOM 3682 C C . TYR A 1 470 ? -0.765 1.155 19.482 1.00 88.25 470 TYR A C 1
ATOM 3684 O O . TYR A 1 470 ? -1.626 1.598 20.245 1.00 88.25 470 TYR A O 1
ATOM 3692 N N . LEU A 1 471 ? -0.010 1.953 18.718 1.00 90.69 471 LEU A N 1
ATOM 3693 C CA . LEU A 1 471 ? -0.131 3.412 18.697 1.00 90.69 471 LEU A CA 1
ATOM 3694 C C . LEU A 1 471 ? -1.563 3.839 18.370 1.00 90.69 471 LEU A C 1
ATOM 3696 O O . LEU A 1 471 ? -2.133 4.672 19.078 1.00 90.69 471 LEU A O 1
ATOM 3700 N N . VAL A 1 472 ? -2.137 3.276 17.303 1.00 90.94 472 VAL A N 1
ATOM 3701 C CA . VAL A 1 472 ? -3.483 3.657 16.875 1.00 90.94 472 VAL A CA 1
ATOM 3702 C C . VAL A 1 472 ? -4.510 3.186 17.900 1.00 90.94 472 VAL A C 1
ATOM 3704 O O . VAL A 1 472 ? -5.310 4.004 18.340 1.00 90.94 472 VAL A O 1
ATOM 3707 N N . ALA A 1 473 ? -4.427 1.941 18.377 1.00 89.00 473 ALA A N 1
ATOM 3708 C CA . ALA A 1 473 ? -5.337 1.395 19.386 1.00 89.00 473 ALA A CA 1
ATOM 3709 C C . ALA A 1 473 ? -5.359 2.210 20.690 1.00 89.00 473 ALA A C 1
ATOM 3711 O O . ALA A 1 473 ? -6.418 2.459 21.278 1.00 89.00 473 ALA A O 1
ATOM 3712 N N . ALA A 1 474 ? -4.184 2.649 21.152 1.00 88.94 474 ALA A N 1
ATOM 3713 C CA . ALA A 1 474 ? -4.056 3.507 22.323 1.00 88.94 474 ALA A CA 1
ATOM 3714 C C . ALA A 1 474 ? -4.740 4.859 22.095 1.00 88.94 474 ALA A C 1
ATOM 3716 O O . ALA A 1 474 ? -5.525 5.305 22.933 1.00 88.94 474 ALA A O 1
ATOM 3717 N N . GLN A 1 475 ? -4.503 5.482 20.941 1.00 91.06 475 GLN A N 1
ATOM 3718 C CA . GLN A 1 475 ? -5.132 6.751 20.602 1.00 91.06 475 GLN A CA 1
ATOM 3719 C C . GLN A 1 475 ? -6.652 6.624 20.440 1.00 91.06 475 GLN A C 1
ATOM 3721 O O . GLN A 1 475 ? -7.389 7.511 20.872 1.00 91.06 475 GLN A O 1
ATOM 3726 N N . SER A 1 476 ? -7.146 5.532 19.861 1.00 89.25 476 SER A N 1
ATOM 3727 C CA . SER A 1 476 ? -8.582 5.307 19.716 1.00 89.25 476 SER A CA 1
ATOM 3728 C C . SER A 1 476 ? -9.281 5.161 21.065 1.00 89.25 476 SER A C 1
ATOM 3730 O O . SER A 1 476 ? -10.348 5.743 21.262 1.00 89.25 476 SER A O 1
ATOM 3732 N N . ALA A 1 477 ? -8.661 4.459 22.019 1.00 87.25 477 ALA A N 1
ATOM 3733 C CA . ALA A 1 477 ? -9.170 4.359 23.386 1.00 87.25 477 ALA A CA 1
ATOM 3734 C C . ALA A 1 477 ? -9.253 5.739 24.067 1.00 87.25 477 ALA A C 1
ATOM 3736 O O . ALA A 1 477 ? -10.271 6.060 24.681 1.00 87.25 477 ALA A O 1
ATOM 3737 N N . THR A 1 478 ? -8.233 6.586 23.890 1.00 89.00 478 THR A N 1
ATOM 3738 C CA . THR A 1 478 ? -8.229 7.972 24.390 1.00 89.00 478 THR A CA 1
ATOM 3739 C C . THR A 1 478 ? -9.367 8.800 23.792 1.00 89.00 478 THR A C 1
ATOM 3741 O O . THR A 1 478 ? -10.075 9.495 24.520 1.00 89.00 478 THR A O 1
ATOM 3744 N N . LEU A 1 479 ? -9.588 8.706 22.475 1.00 86.31 479 LEU A N 1
ATOM 3745 C CA . LEU A 1 479 ? -10.683 9.413 21.803 1.00 86.31 479 LEU A CA 1
ATOM 3746 C C . LEU A 1 479 ? -12.055 8.953 22.312 1.00 86.31 479 LEU A C 1
ATOM 3748 O O . LEU A 1 479 ? -12.917 9.790 22.580 1.00 86.31 479 LEU A O 1
ATOM 3752 N N . LYS A 1 480 ? -12.246 7.641 22.495 1.00 86.62 480 LYS A N 1
ATOM 3753 C CA . LYS A 1 480 ? -13.492 7.080 23.032 1.00 86.62 480 LYS A CA 1
ATOM 3754 C C . LYS A 1 480 ? -13.772 7.577 24.453 1.00 86.62 480 LYS A C 1
ATOM 3756 O O . LYS A 1 480 ? -14.892 7.997 24.744 1.00 86.62 480 LYS A O 1
ATOM 3761 N N . ALA A 1 481 ? -12.760 7.570 25.322 1.00 85.81 481 ALA A N 1
ATOM 3762 C CA . ALA A 1 481 ? -12.883 8.064 26.693 1.00 85.81 481 ALA A CA 1
ATOM 3763 C C . ALA A 1 481 ? -13.218 9.567 26.738 1.00 85.81 481 ALA A C 1
ATOM 3765 O O . ALA A 1 481 ? -14.098 9.980 27.493 1.00 85.81 481 ALA A O 1
ATOM 3766 N N . GLY A 1 482 ? -12.574 10.374 25.886 1.00 84.75 482 GLY A N 1
ATOM 3767 C CA . GLY A 1 482 ? -12.841 11.810 25.785 1.00 84.75 482 GLY A CA 1
ATOM 3768 C C . GLY A 1 482 ? -14.272 12.131 25.342 1.00 84.75 482 GLY A C 1
ATOM 3769 O O . GLY A 1 482 ? -14.919 12.997 25.928 1.00 84.75 482 GLY A O 1
ATOM 3770 N N . GLU A 1 483 ? -14.806 11.406 24.353 1.00 83.81 483 GLU A N 1
ATOM 3771 C CA . GLU A 1 483 ? -16.201 11.577 23.918 1.00 83.81 483 GLU A CA 1
ATOM 3772 C C . GLU A 1 483 ? -17.209 11.152 24.997 1.00 83.81 483 GLU A C 1
ATOM 3774 O O . GLU A 1 483 ? -18.242 11.805 25.161 1.00 83.81 483 GLU A O 1
ATOM 3779 N N . ALA A 1 484 ? -16.919 10.092 25.758 1.00 84.06 484 ALA A N 1
ATOM 3780 C CA . ALA A 1 484 ? -17.762 9.669 26.875 1.00 84.06 484 ALA A CA 1
ATOM 3781 C C . ALA A 1 484 ? -17.806 10.730 27.989 1.00 84.06 484 ALA A C 1
ATOM 3783 O O . ALA A 1 484 ? -18.892 11.095 28.443 1.00 84.06 484 ALA A O 1
ATOM 3784 N N . ALA A 1 485 ? -16.650 11.284 28.370 1.00 84.62 485 ALA A N 1
ATOM 3785 C CA . ALA A 1 485 ? -16.563 12.365 29.352 1.00 84.62 485 ALA A CA 1
ATOM 3786 C C . ALA A 1 485 ? -17.333 13.617 28.897 1.00 84.62 485 ALA A C 1
ATOM 3788 O O . ALA A 1 485 ? -18.045 14.236 29.687 1.00 84.62 485 ALA A O 1
ATOM 3789 N N . GLU A 1 486 ? -17.254 13.955 27.607 1.00 83.62 486 GLU A N 1
ATOM 3790 C CA . GLU A 1 486 ? -17.984 15.088 27.038 1.00 83.62 486 GLU A CA 1
ATOM 3791 C C . GLU A 1 486 ? -19.503 14.893 27.063 1.00 83.62 486 GLU A C 1
ATOM 3793 O O . GLU A 1 486 ? -20.244 15.826 27.378 1.00 83.62 486 GLU A O 1
ATOM 3798 N N . ARG A 1 487 ? -19.981 13.679 26.762 1.00 83.12 487 ARG A N 1
ATOM 3799 C CA . ARG A 1 487 ? -21.409 13.344 26.858 1.00 83.12 487 ARG A CA 1
ATOM 3800 C C . ARG A 1 487 ? -21.917 13.473 28.288 1.00 83.12 487 ARG A C 1
ATOM 3802 O O . ARG A 1 487 ? -22.968 14.074 28.484 1.00 83.12 487 ARG A O 1
ATOM 3809 N N . ILE A 1 488 ? -21.161 12.970 29.266 1.00 82.75 488 ILE A N 1
ATOM 3810 C CA . ILE A 1 488 ? -21.500 13.098 30.690 1.00 82.75 488 ILE A CA 1
ATOM 3811 C C . ILE A 1 488 ? -21.560 14.578 31.077 1.00 82.75 488 ILE A C 1
ATOM 3813 O O . ILE A 1 488 ? -22.562 15.019 31.625 1.00 82.75 488 ILE A O 1
ATOM 3817 N N . ARG A 1 489 ? -20.551 15.376 30.704 1.00 82.00 489 ARG A N 1
ATOM 3818 C CA . ARG A 1 489 ? -20.513 16.819 30.987 1.00 82.00 489 ARG A CA 1
ATOM 3819 C C . ARG A 1 489 ? -21.726 17.564 30.426 1.00 82.00 489 ARG A C 1
ATOM 3821 O O . ARG A 1 489 ? -22.294 18.406 31.116 1.00 82.00 489 ARG A O 1
ATOM 3828 N N . ARG A 1 490 ? -22.136 17.257 29.191 1.00 81.69 490 ARG A N 1
ATOM 3829 C CA . ARG A 1 490 ? -23.325 17.858 28.563 1.00 81.69 490 ARG A CA 1
ATOM 3830 C C . ARG A 1 490 ? -24.622 17.407 29.220 1.00 81.69 490 ARG A C 1
ATOM 3832 O O . ARG A 1 490 ? -25.491 18.242 29.429 1.00 81.69 490 ARG A O 1
ATOM 3839 N N . ALA A 1 491 ? -24.738 16.125 29.563 1.00 78.69 491 ALA A N 1
ATOM 3840 C CA . ALA A 1 491 ? -25.892 15.609 30.290 1.00 78.69 491 ALA A CA 1
ATOM 3841 C C . ALA A 1 491 ? -26.027 16.298 31.657 1.00 78.69 491 ALA A C 1
ATOM 3843 O O . ALA A 1 491 ? -27.099 16.794 31.976 1.00 78.69 491 ALA A O 1
ATOM 3844 N N . SER A 1 492 ? -24.925 16.444 32.400 1.00 76.81 492 SER A N 1
ATOM 3845 C CA . SER A 1 492 ? -24.899 17.144 33.691 1.00 76.81 492 SER A CA 1
ATOM 3846 C C . SER A 1 492 ? -25.206 18.642 33.592 1.00 76.81 492 SER A C 1
ATOM 3848 O O . SER A 1 492 ? -25.690 19.218 34.558 1.00 76.81 492 SER A O 1
ATOM 3850 N N . ALA A 1 493 ? -24.920 19.284 32.454 1.00 75.88 493 ALA A N 1
ATOM 3851 C CA . ALA A 1 493 ? -25.241 20.693 32.214 1.00 75.88 493 ALA A CA 1
ATOM 3852 C C . ALA A 1 493 ? -26.683 20.915 31.717 1.00 75.88 493 ALA A C 1
ATOM 3854 O O . ALA A 1 493 ? -27.190 22.030 31.809 1.00 75.88 493 ALA A O 1
ATOM 3855 N N . ALA A 1 494 ? -27.325 19.879 31.169 1.00 70.12 494 ALA A N 1
ATOM 3856 C CA . ALA A 1 494 ? -28.684 19.933 30.632 1.00 70.12 494 ALA A CA 1
ATOM 3857 C C . ALA A 1 494 ? -29.767 19.593 31.670 1.00 70.12 494 ALA A C 1
ATOM 3859 O O . ALA A 1 494 ? -30.945 19.810 31.394 1.00 70.12 494 ALA A O 1
ATOM 3860 N N . THR A 1 495 ? -29.396 19.081 32.846 1.00 54.78 495 THR A N 1
ATOM 3861 C CA . THR A 1 495 ? -30.325 18.886 33.965 1.00 54.78 495 THR A CA 1
ATOM 3862 C C . THR A 1 495 ? -30.659 20.251 34.583 1.00 54.78 495 THR A C 1
ATOM 3864 O O . THR A 1 495 ? -29.757 20.885 35.140 1.00 54.78 495 THR A O 1
ATOM 3867 N N . PRO A 1 496 ? -31.912 20.743 34.500 1.00 54.31 496 PRO A N 1
ATOM 3868 C CA . PRO A 1 496 ? -32.308 21.963 35.195 1.00 54.31 496 PRO A CA 1
ATOM 3869 C C . PRO A 1 496 ? -32.200 21.733 36.706 1.00 54.31 496 PRO A C 1
ATOM 3871 O O . PRO A 1 496 ? -32.506 20.637 37.180 1.00 54.31 496 PRO A O 1
ATOM 3874 N N . ARG A 1 497 ? -31.736 22.748 37.439 1.00 52.31 497 ARG A N 1
ATOM 3875 C CA . ARG A 1 497 ? -31.800 22.758 38.905 1.00 52.31 497 ARG A CA 1
ATOM 3876 C C . ARG A 1 497 ? -33.232 22.861 39.398 1.00 52.31 497 ARG A C 1
ATOM 3878 O O . ARG A 1 497 ? -34.000 23.609 38.752 1.00 52.31 497 ARG A O 1
#

Nearest PDB structures (foldseek):
  6umm-assembly1_G  TM=2.493E-01  e=1.653E+00  Mycolicibacterium smegmatis MC2 155
  4tl3-assembly1_B  TM=2.295E-01  e=4.929E+00  Nostoc sp. PCC 7120 = FACHB-418
  6sgx-assembly1_B  TM=2.322E-01  e=6.992E+00  Mycolicibacterium smegmatis MC2 155

Radius of gyration: 24.59 Å; Cα contacts (8 Å, |Δi|>4): 621; chains: 1; bounding box: 57×70×69 Å

Sequence (497 aa):
MSRIVDLTEQLGDGYPAGPMSDMVYSAFRRRPVLKTGRWILEEPPGGFNADPFLQIGQPIALDGHLDDFGRRVAAFLSPDMQFTDRTRPRSVTATSGFGLISELERLQYEVYFARDRADVATVLSKKVAPFLTKRLGATHCCVVRPSLKLQQMRLSLAKAWWALSTFPKNDIARRVTVDRVLDPIMPLAHEMGNWLHVFLSSPPIQVTATFQCLGGYILFYREGPWTFPYAAAAGIFGRFNASVSLDTSEGGMRSGIWLKPGTPDRIYDYLRTVTKLIDRLAFFALNPMNFVEAGHLQSTQQIQFITALGLLFSDIQAGNEVPSNYSKVSFSLSALDKLANIIEAMTDRAIGEGHAFKALLSTTTANGLRWIARQYASADAVASQLLRAQARRLLQVHRAVRNQAGAHTTEAQRLGWLRSYRNLRHGTFLERGQFSDLFVTSKGLVPSHLSGVTMAMVLGLAMDPEKFLYLVAAQSATLKAGEAAERIRRASAATPR

Solvent-accessible surface area (backbone atoms only — not comparable to full-atom values): 27268 Å² total; per-residue (Å²): 105,73,68,62,53,45,52,37,49,76,48,52,90,84,44,71,61,60,62,57,57,50,48,50,35,71,65,66,62,33,52,81,38,80,51,96,94,38,74,41,68,42,75,55,95,86,62,97,82,66,89,56,61,48,48,71,49,72,82,39,70,67,85,73,58,37,68,59,48,14,46,57,56,32,68,71,45,61,89,88,51,68,57,56,82,83,77,48,73,93,74,73,72,68,70,84,50,90,53,74,63,45,50,50,51,48,48,37,52,52,46,46,67,32,46,31,51,68,47,34,15,50,48,35,29,75,46,45,50,54,44,38,37,71,52,51,43,35,43,34,34,33,40,39,27,55,40,43,68,60,41,39,50,37,52,50,48,41,51,50,54,36,38,65,75,71,43,61,79,89,49,35,65,50,42,59,72,70,65,36,75,53,64,90,59,47,73,52,44,69,59,60,45,49,53,55,49,35,62,42,57,29,60,82,50,59,70,40,56,76,32,56,37,78,69,33,36,41,37,34,27,41,85,34,73,85,56,47,83,39,71,69,43,44,52,49,57,35,55,78,32,58,78,41,68,72,59,68,84,52,95,80,48,73,68,58,86,77,60,62,69,80,61,75,65,57,61,51,52,44,53,52,42,54,39,51,27,49,41,48,36,50,50,53,49,46,36,63,72,80,35,52,54,99,88,41,72,40,45,67,52,37,54,52,44,43,26,41,49,50,54,30,44,48,28,51,42,52,26,60,71,46,88,48,69,69,56,19,38,49,25,24,44,51,27,38,48,41,51,12,47,44,47,43,70,74,36,99,55,94,48,50,50,70,31,31,37,39,18,69,70,31,68,67,42,29,52,48,39,37,50,56,23,54,78,33,38,85,84,39,47,63,58,16,52,53,32,38,54,30,25,50,37,47,51,48,34,53,50,50,50,34,69,61,68,39,89,85,63,51,69,71,56,52,39,51,54,60,56,53,59,64,39,72,83,67,76,61,72,84,51,60,69,61,49,43,52,40,56,70,72,51,69,51,72,75,54,81,46,52,47,37,39,41,50,28,52,52,47,35,33,24,72,40,48,67,64,38,50,50,54,35,54,54,44,8,47,52,52,46,52,53,53,51,52,50,51,52,54,51,54,66,69,66,57,80,131

Secondary structure (DSSP, 8-state):
-HHHHHHHHHTTTTS-SHHHHHHHHHHH-SEEEEETTEEEEEPPTT-S-S--SEEEPPPEE-SS-HHHHHHHHHHHS-TT----GGGS-TT------SSHHHHHHHHHHHHHT-SSHHHHHHHIIIIIHHHIIIII---EEEEEEE-HHHHHHHHHHHHHHHHHHHS-HHHHHIIIIIS-TTTTTSPPTTTHHHHHHHHHHSTT---SEEEEETTEEEEEE-SSS---SSHHHHHHHHHHSTT----SSSTT--S-STT-SS-THHHHHHHHHHHHHHHHHHHHHH-GGGGEETTEE-HHHHHHHHHHHHHHHHHHHHHHH---HHHHHHHHHHHHHHHHHHHHHTSSS---HHHHHHHHTSHHHHHHHHHHHHHTTTT-HHHHHHHHHHHHHHHHHHHHHHHHH-TT--HHHHHHHHHHGGGGGTT--TTHHHHIIIIIIS-----TTGGGHHHHHHHHHHH-HHHHHHHHHHHHHHHHHHHHHHHHHHHHHHS--

pLDDT: mean 70.96, std 17.28, range [27.67, 93.56]

Mean predicted aligned error: 12.17 Å

Foldseek 3Di:
DVVLVVLQVVVPPPDHSPPVVVLCCVLLVFDFDDDPNATDGDDPPPPDDPDFQKDKFDKDWLPPVLLVVLLSQLVPADQPQADDPVPQDPDPPLVPDPDDVSLLVVLLSQLARQGGSVSSSCSRSPRVSCCCCQFFVFTIKMKMFGPLVSLQSLQVLLLLVLLSQPDDPVCSCCCCPPVVVCPVQFDHSVLLVLLLVLQCQFPPNPAFDWRDYVRIIMTTHHQADTDGPDVRSVVVVCLLCVLPPPPPVDVPDPDPPQGPHDDPVSVVLVSVLSSLLSCLLSSCLSDQSNQQDPNDGPSVLSSLLNRLVSVLSVLSVVLSPDSDLLSLLLSLLVSLLSVLVNLCSRDPDPLDSLLLSLLLLALLLLVLLLVLLVVCCPPRVPLSVVLNVLSVLSVVQVVVLCVLPDVPDDSLRSSVLSNCSNCVPVLDVPPVVSCCSQVVPSVNDRPSSSSSSSVSLSSSCSSPVVSSSVSSNVSSVVSSVVVVVVVVVVVVVPDDD